Protein AF-A0A812UTA7-F1 (afdb_monomer_lite)

Structure (mmCIF, N/CA/C/O backbone):
data_AF-A0A812UTA7-F1
#
_entry.id   AF-A0A812UTA7-F1
#
loop_
_atom_site.group_PDB
_atom_site.id
_atom_site.type_symbol
_atom_site.label_atom_id
_atom_site.label_alt_id
_atom_site.label_comp_id
_atom_site.label_asym_id
_atom_site.label_entity_id
_atom_site.label_seq_id
_atom_site.pdbx_PDB_ins_code
_atom_site.Cartn_x
_atom_site.Cartn_y
_atom_site.Cartn_z
_atom_site.occupancy
_atom_site.B_iso_or_equiv
_atom_site.auth_seq_id
_atom_site.auth_comp_id
_atom_site.auth_asym_id
_atom_site.auth_atom_id
_atom_site.pdbx_PDB_model_num
ATOM 1 N N . MET A 1 1 ? 27.091 21.189 -20.307 1.00 90.38 1 MET A N 1
ATOM 2 C CA . MET A 1 1 ? 27.585 22.579 -20.250 1.00 90.38 1 MET A CA 1
ATOM 3 C C . MET A 1 1 ? 28.027 22.859 -18.826 1.00 90.38 1 MET A C 1
ATOM 5 O O . MET A 1 1 ? 27.412 22.306 -17.923 1.00 90.38 1 MET A O 1
ATOM 9 N N . LEU A 1 2 ? 29.086 23.646 -18.646 1.00 95.25 2 LEU A N 1
ATOM 10 C CA . LEU A 1 2 ? 29.642 24.016 -17.344 1.00 95.25 2 LEU A CA 1
ATOM 11 C C . LEU A 1 2 ? 29.352 25.498 -17.092 1.00 95.25 2 LEU A C 1
ATOM 13 O O . LEU A 1 2 ? 29.611 26.310 -17.981 1.00 95.25 2 LEU A O 1
ATOM 17 N N . TYR A 1 3 ? 28.792 25.839 -15.935 1.00 95.88 3 TYR A N 1
ATOM 18 C CA . TYR A 1 3 ? 28.477 27.219 -15.564 1.00 95.88 3 TYR A CA 1
ATOM 19 C C . TYR A 1 3 ? 28.679 27.455 -14.066 1.00 95.88 3 TYR A C 1
ATOM 21 O O . TYR A 1 3 ? 28.653 26.514 -13.277 1.00 95.88 3 TYR A O 1
ATOM 29 N N . PHE A 1 4 ? 28.889 28.715 -13.697 1.00 96.19 4 PHE A N 1
ATOM 30 C CA . PHE A 1 4 ? 29.007 29.163 -12.314 1.00 96.19 4 PHE A CA 1
ATOM 31 C C . PHE A 1 4 ? 27.675 29.765 -11.850 1.00 96.19 4 PHE A C 1
ATOM 33 O O . PHE A 1 4 ? 27.030 30.484 -12.618 1.00 96.19 4 PHE A O 1
ATOM 40 N N . TRP A 1 5 ? 27.264 29.449 -10.624 1.00 95.62 5 TRP A N 1
ATOM 41 C CA . TRP A 1 5 ? 26.109 30.034 -9.944 1.00 95.62 5 TRP A CA 1
ATOM 42 C C . TRP A 1 5 ? 26.608 30.812 -8.729 1.00 95.62 5 TRP A C 1
ATOM 44 O O . TRP A 1 5 ? 27.406 30.284 -7.958 1.00 95.62 5 TRP A O 1
ATOM 54 N N . ASP A 1 6 ? 26.187 32.067 -8.595 1.00 95.06 6 ASP A N 1
ATOM 55 C CA . ASP A 1 6 ? 26.626 32.944 -7.508 1.00 95.06 6 ASP A CA 1
ATOM 56 C C . ASP A 1 6 ? 25.782 32.759 -6.234 1.00 95.06 6 ASP A C 1
ATOM 58 O O . ASP A 1 6 ? 24.871 31.936 -6.172 1.00 95.06 6 ASP A O 1
ATOM 62 N N . ASP A 1 7 ? 26.112 33.510 -5.188 1.00 95.12 7 ASP A N 1
ATOM 63 C CA . ASP A 1 7 ? 25.540 33.410 -3.842 1.00 95.12 7 ASP A CA 1
ATOM 64 C C . ASP A 1 7 ? 24.180 34.105 -3.673 1.00 95.12 7 ASP A C 1
ATOM 66 O O . ASP A 1 7 ? 23.629 34.126 -2.570 1.00 95.12 7 ASP A O 1
ATOM 70 N N . ARG A 1 8 ? 23.593 34.641 -4.752 1.00 93.31 8 ARG A N 1
ATOM 71 C CA . ARG A 1 8 ? 22.320 35.385 -4.690 1.00 93.31 8 ARG A CA 1
ATOM 72 C C . ARG A 1 8 ? 21.148 34.543 -4.193 1.00 93.31 8 ARG A C 1
ATOM 74 O O . ARG A 1 8 ? 20.259 35.086 -3.544 1.00 93.31 8 ARG A O 1
ATOM 81 N N . ASP A 1 9 ? 21.169 33.241 -4.471 1.00 92.62 9 ASP A N 1
ATOM 82 C CA . ASP A 1 9 ? 20.140 32.286 -4.039 1.00 92.62 9 ASP A CA 1
ATOM 83 C C . ASP A 1 9 ? 20.540 31.510 -2.768 1.00 92.62 9 ASP A C 1
ATOM 85 O O . ASP A 1 9 ? 19.832 30.596 -2.343 1.00 92.62 9 ASP A O 1
ATOM 89 N N . GLY A 1 10 ? 21.656 31.889 -2.136 1.00 92.06 10 GLY A N 1
ATOM 90 C CA . GLY A 1 10 ? 22.206 31.265 -0.934 1.00 92.06 10 GLY A CA 1
ATOM 91 C C . GLY A 1 10 ? 23.533 30.547 -1.185 1.00 92.06 10 GLY A C 1
ATOM 92 O O . GLY A 1 10 ? 23.771 29.983 -2.253 1.00 92.06 10 GLY A O 1
ATOM 93 N N . SER A 1 11 ? 24.393 30.528 -0.162 1.00 91.44 11 SER A N 1
ATOM 94 C CA . SER A 1 11 ? 25.729 29.910 -0.208 1.00 91.44 11 SER A CA 1
ATOM 95 C C . SER A 1 11 ? 25.706 28.425 -0.566 1.00 91.44 11 SER A C 1
ATOM 97 O O . SER A 1 11 ? 26.668 27.910 -1.123 1.00 91.44 11 SER A O 1
ATOM 99 N N . ASP A 1 12 ? 24.604 27.734 -0.274 1.00 90.88 12 ASP A N 1
ATOM 100 C CA . ASP A 1 12 ? 24.466 26.297 -0.522 1.00 90.88 12 ASP A CA 1
ATOM 101 C C . ASP A 1 12 ? 24.341 25.966 -2.019 1.00 90.88 12 ASP A C 1
ATOM 103 O O . ASP A 1 12 ? 24.674 24.853 -2.437 1.00 90.88 12 ASP A O 1
ATOM 107 N N . PHE A 1 13 ? 23.902 26.940 -2.825 1.00 91.88 13 PHE A N 1
ATOM 108 C CA . PHE A 1 13 ? 23.756 26.823 -4.279 1.00 91.88 13 PHE A CA 1
ATOM 109 C C . PHE A 1 13 ? 24.908 27.479 -5.055 1.00 91.88 13 PHE A C 1
ATOM 111 O O . PHE A 1 13 ? 25.018 27.285 -6.271 1.00 91.88 13 PHE A O 1
ATOM 118 N N . ALA A 1 14 ? 25.774 28.224 -4.363 1.00 94.75 14 ALA A N 1
ATOM 119 C CA . ALA A 1 14 ? 26.914 28.903 -4.956 1.00 94.75 14 ALA A CA 1
ATOM 120 C C . ALA A 1 14 ? 28.015 27.903 -5.342 1.00 94.75 14 ALA A C 1
ATOM 122 O O . ALA A 1 14 ? 28.485 27.109 -4.526 1.00 94.75 14 ALA A O 1
ATOM 123 N N . GLY A 1 15 ? 28.456 27.943 -6.598 1.00 96.81 15 GLY A N 1
ATOM 124 C CA . GLY A 1 15 ? 29.538 27.091 -7.079 1.00 96.81 15 GLY A CA 1
ATOM 125 C C . GLY A 1 15 ? 29.442 26.733 -8.554 1.00 96.81 15 GLY A C 1
ATOM 126 O O . GLY A 1 15 ? 28.720 27.350 -9.340 1.00 96.81 15 GLY A O 1
ATOM 127 N N . TRP A 1 16 ? 30.196 25.710 -8.947 1.00 97.50 16 TRP A N 1
ATOM 128 C CA . TRP A 1 16 ? 30.269 25.257 -10.330 1.00 97.50 16 TRP A CA 1
ATOM 129 C C . TRP A 1 16 ? 29.337 24.076 -10.592 1.00 97.50 16 TRP A C 1
ATOM 131 O O . TRP A 1 16 ? 29.348 23.077 -9.872 1.00 97.50 16 TRP A O 1
ATOM 141 N N . TRP A 1 17 ? 28.572 24.168 -11.678 1.00 97.19 17 TRP A N 1
ATOM 142 C CA . TRP A 1 17 ? 27.509 23.230 -12.023 1.00 97.19 17 TRP A CA 1
ATOM 143 C C . TRP A 1 17 ? 27.650 22.684 -13.442 1.00 97.19 17 TRP A C 1
ATOM 145 O O . TRP A 1 17 ? 27.972 23.406 -14.392 1.00 97.19 17 TRP A O 1
ATOM 155 N N . PHE A 1 18 ? 27.314 21.405 -13.600 1.00 97.38 18 PHE A N 1
ATOM 156 C CA . PHE A 1 18 ? 27.129 20.766 -14.897 1.00 97.38 18 PHE A CA 1
ATOM 157 C C . PHE A 1 18 ? 25.644 20.527 -15.189 1.00 97.38 18 PHE A C 1
ATOM 159 O O . PHE A 1 18 ? 24.953 19.828 -14.448 1.00 97.38 18 PHE A O 1
ATOM 166 N N . GLY A 1 19 ? 25.172 21.047 -16.327 1.00 96.19 19 GLY A N 1
ATOM 167 C CA . GLY A 1 19 ? 23.782 20.911 -16.775 1.00 96.19 19 GLY A CA 1
ATOM 168 C C . GLY A 1 19 ? 23.618 21.064 -18.294 1.00 96.19 19 GLY A C 1
ATOM 169 O O . GLY A 1 19 ? 24.580 21.408 -18.996 1.00 96.19 19 GLY A O 1
ATOM 170 N N . PRO A 1 20 ? 22.425 20.780 -18.846 1.00 94.81 20 PRO A N 1
ATOM 171 C CA . PRO A 1 20 ? 22.099 21.041 -20.245 1.00 94.81 20 PRO A CA 1
ATOM 172 C C . PRO A 1 20 ? 21.873 22.539 -20.509 1.00 94.81 20 PRO A C 1
ATOM 174 O O . PRO A 1 20 ? 22.160 23.010 -21.607 1.00 94.81 20 PRO A O 1
ATOM 177 N N . LYS A 1 21 ? 21.415 23.298 -19.502 1.00 94.50 21 LYS A N 1
ATOM 178 C CA . LYS A 1 21 ? 21.158 24.744 -19.558 1.00 94.50 21 LYS A CA 1
ATOM 179 C C . LYS A 1 21 ? 21.505 25.395 -18.210 1.00 94.50 21 LYS A C 1
ATOM 181 O O . LYS A 1 21 ? 21.364 24.743 -17.182 1.00 94.50 21 LYS A O 1
ATOM 186 N N . VAL A 1 22 ? 21.945 26.658 -18.218 1.00 94.00 22 VAL A N 1
ATOM 187 C CA . VAL A 1 22 ? 22.170 27.453 -16.996 1.00 94.00 22 VAL A CA 1
ATOM 188 C C . VAL A 1 22 ? 20.833 27.622 -16.272 1.00 94.00 22 VAL A C 1
ATOM 190 O O . VAL A 1 22 ? 19.870 28.071 -16.896 1.00 94.00 22 VAL A O 1
ATOM 193 N N . GLY A 1 23 ? 20.770 27.230 -14.997 1.00 88.44 23 GLY A N 1
ATOM 194 C CA . GLY A 1 23 ? 19.554 27.316 -14.177 1.00 88.44 23 GLY A CA 1
ATOM 195 C C . GLY A 1 23 ? 18.428 26.361 -14.592 1.00 88.44 23 GLY A C 1
ATOM 196 O O . GLY A 1 23 ? 17.265 26.662 -14.356 1.00 88.44 23 GLY A O 1
ATOM 197 N N . GLY A 1 24 ? 18.740 25.260 -15.283 1.00 89.88 24 GLY A N 1
ATOM 198 C CA . GLY A 1 24 ? 17.756 24.210 -15.561 1.00 89.88 24 GLY A CA 1
ATOM 199 C C . GLY A 1 24 ? 17.632 23.213 -14.405 1.00 89.88 24 GLY A C 1
ATOM 200 O O . GLY A 1 24 ? 18.612 22.949 -13.719 1.00 89.88 24 GLY A O 1
ATOM 201 N N . ASP A 1 25 ? 16.463 22.582 -14.268 1.00 91.62 25 ASP A N 1
ATOM 202 C CA . ASP A 1 25 ? 16.163 21.610 -13.195 1.00 91.62 25 ASP A CA 1
ATOM 203 C C . ASP A 1 25 ? 17.005 20.320 -13.254 1.00 91.62 25 ASP A C 1
ATOM 205 O O . ASP A 1 25 ? 16.993 19.506 -12.333 1.00 91.62 25 ASP A O 1
ATOM 209 N N . GLN A 1 26 ? 17.719 20.092 -14.359 1.00 93.31 26 GLN A N 1
ATOM 210 C CA . GLN A 1 26 ? 18.559 18.913 -14.559 1.00 93.31 26 GLN A CA 1
ATOM 211 C C . GLN A 1 26 ? 20.035 19.266 -14.378 1.00 93.31 26 GLN A C 1
ATOM 213 O O . GLN A 1 26 ? 20.655 19.859 -15.260 1.00 93.31 26 GLN A O 1
ATOM 218 N N . VAL A 1 27 ? 20.617 18.823 -13.268 1.00 95.62 27 VAL A N 1
ATOM 219 C CA . VAL A 1 27 ? 22.047 18.953 -12.961 1.00 95.62 27 VAL A CA 1
ATOM 220 C C . VAL A 1 27 ? 22.643 17.582 -12.654 1.00 95.62 27 VAL A C 1
ATOM 222 O O . VAL A 1 27 ? 21.977 16.715 -12.094 1.00 95.62 27 VAL A O 1
ATOM 225 N N . TRP A 1 28 ? 23.888 17.351 -13.070 1.00 95.06 28 TRP A N 1
ATOM 226 C CA . TRP A 1 28 ? 24.529 16.030 -12.964 1.00 95.06 28 TRP A CA 1
ATOM 227 C C . TRP A 1 28 ? 25.848 16.039 -12.197 1.00 95.06 28 TRP A C 1
ATOM 229 O O . TRP A 1 28 ? 26.230 14.996 -11.673 1.00 95.06 28 TRP A O 1
ATOM 239 N N . ALA A 1 29 ? 26.500 17.196 -12.065 1.00 96.94 29 ALA A N 1
ATOM 240 C CA . ALA A 1 29 ? 27.647 17.358 -11.182 1.00 96.94 29 ALA A CA 1
ATOM 241 C C . ALA A 1 29 ? 27.672 18.748 -10.538 1.00 96.94 29 ALA A C 1
ATOM 243 O O . ALA A 1 29 ? 27.246 19.725 -11.164 1.00 96.94 29 ALA A O 1
ATOM 244 N N . TYR A 1 30 ? 28.185 18.819 -9.310 1.00 97.25 30 TYR A N 1
ATOM 245 C CA . TYR A 1 30 ? 28.287 20.047 -8.519 1.00 97.25 30 TYR A CA 1
ATOM 246 C C . TYR A 1 30 ? 29.617 20.114 -7.770 1.00 97.25 30 TYR A C 1
ATOM 248 O O . TYR A 1 30 ? 30.102 19.091 -7.277 1.00 97.25 30 TYR A O 1
ATOM 256 N N . GLN A 1 31 ? 30.189 21.316 -7.675 1.00 96.56 31 GLN A N 1
ATOM 257 C CA . GLN A 1 31 ? 31.353 21.592 -6.845 1.00 96.56 31 GLN A CA 1
ATOM 258 C C . GLN A 1 31 ? 31.225 22.948 -6.124 1.00 96.56 31 GLN A C 1
ATOM 260 O O . GLN A 1 31 ? 31.249 23.983 -6.798 1.00 96.56 31 GLN A O 1
ATOM 265 N N . PRO A 1 32 ? 31.125 22.967 -4.776 1.00 95.38 32 PRO A N 1
ATOM 266 C CA . PRO A 1 32 ? 31.022 24.201 -3.997 1.00 95.38 32 PRO A CA 1
ATOM 267 C C . PRO A 1 32 ? 32.394 24.885 -3.928 1.00 95.38 32 PRO A C 1
ATOM 269 O O . PRO A 1 32 ? 33.271 24.481 -3.165 1.00 95.38 32 PRO A O 1
ATOM 272 N N . CYS A 1 33 ? 32.615 25.877 -4.788 1.00 93.50 33 CYS A N 1
ATOM 273 C CA . CYS A 1 33 ? 33.859 26.634 -4.882 1.00 93.50 33 CYS A CA 1
ATOM 274 C C . CYS A 1 33 ? 33.569 28.007 -5.500 1.00 93.50 33 CYS A C 1
ATOM 276 O O . CYS A 1 33 ? 32.867 28.076 -6.505 1.00 93.50 33 CYS A O 1
ATOM 278 N N . GLU A 1 34 ? 34.121 29.073 -4.919 1.00 93.19 34 GLU A N 1
ATOM 279 C CA . GLU A 1 34 ? 33.901 30.472 -5.331 1.00 93.19 34 GLU A CA 1
ATOM 280 C C . GLU A 1 34 ? 34.934 30.982 -6.354 1.00 93.19 34 GLU A C 1
ATOM 282 O O . GLU A 1 34 ? 34.931 32.156 -6.728 1.00 93.19 34 GLU A O 1
ATOM 287 N N . ASP A 1 35 ? 35.832 30.114 -6.826 1.00 92.12 35 ASP A N 1
ATOM 288 C CA . ASP A 1 35 ? 36.885 30.512 -7.755 1.00 92.12 35 ASP A CA 1
ATOM 289 C C . ASP A 1 35 ? 36.309 30.925 -9.120 1.00 92.12 35 ASP A C 1
ATOM 291 O O . ASP A 1 35 ? 35.424 30.271 -9.677 1.00 92.12 35 ASP A O 1
ATOM 295 N N . GLN A 1 36 ? 36.886 31.976 -9.718 1.00 89.75 36 GLN A N 1
ATOM 296 C CA . GLN A 1 36 ? 36.519 32.458 -11.062 1.00 89.75 36 GLN A CA 1
ATOM 297 C C . GLN A 1 36 ? 36.805 31.445 -12.182 1.00 89.75 36 GLN A C 1
ATOM 299 O O . GLN A 1 36 ? 36.344 31.613 -13.313 1.00 89.75 36 GLN A O 1
ATOM 304 N N . THR A 1 37 ? 37.569 30.397 -11.888 1.00 92.44 37 THR A N 1
ATOM 305 C CA . THR A 1 37 ? 37.891 29.314 -12.816 1.00 92.44 37 THR A CA 1
ATOM 306 C C . THR A 1 37 ? 37.373 27.988 -12.281 1.00 92.44 37 THR A C 1
ATOM 308 O O . THR A 1 37 ? 37.461 27.755 -11.077 1.00 92.44 37 THR A O 1
ATOM 311 N N . PRO A 1 38 ? 36.889 27.088 -13.154 1.00 95.00 38 PRO A N 1
ATOM 312 C CA . PRO A 1 38 ? 36.353 25.818 -12.700 1.00 95.00 38 PRO A CA 1
ATOM 313 C C . PRO A 1 38 ? 37.453 24.949 -12.070 1.00 95.00 38 PRO A C 1
ATOM 315 O O . PRO A 1 38 ? 38.531 24.821 -12.660 1.00 95.00 38 PRO A O 1
ATOM 318 N N . PRO A 1 39 ? 37.190 24.324 -10.911 1.00 95.12 39 PRO A N 1
ATOM 319 C CA . PRO A 1 39 ? 38.167 23.496 -10.214 1.00 95.12 39 PRO A CA 1
ATOM 320 C C . PRO A 1 39 ? 38.462 22.199 -10.977 1.00 95.12 39 PRO A C 1
ATOM 322 O O . PRO A 1 39 ? 37.576 21.562 -11.552 1.00 95.12 39 PRO A O 1
ATOM 325 N N . GLU A 1 40 ? 39.725 21.772 -10.958 1.00 95.81 40 GLU A N 1
ATOM 326 C CA . GLU A 1 40 ? 40.167 20.584 -11.701 1.00 95.81 40 GLU A CA 1
ATOM 327 C C . GLU A 1 40 ? 39.660 19.270 -11.088 1.00 95.81 40 GLU A C 1
ATOM 329 O O . GLU A 1 40 ? 39.501 18.281 -11.802 1.00 95.81 40 GLU A O 1
ATOM 334 N N . SER A 1 41 ? 39.385 19.247 -9.780 1.00 96.06 41 SER A N 1
ATOM 335 C CA . SER A 1 41 ? 38.972 18.056 -9.028 1.00 96.06 41 SER A CA 1
ATOM 336 C C . SER A 1 41 ? 37.992 18.404 -7.900 1.00 96.06 41 SER A C 1
ATOM 338 O O . SER A 1 41 ? 37.741 19.577 -7.623 1.00 96.06 41 SER A O 1
ATOM 340 N N . GLY A 1 42 ? 37.432 17.377 -7.255 1.00 95.56 42 GLY A N 1
ATOM 341 C CA . GLY A 1 42 ? 36.534 17.526 -6.105 1.00 95.56 42 GLY A CA 1
ATOM 342 C C . GLY A 1 42 ? 35.045 17.384 -6.423 1.00 95.56 42 GLY A C 1
ATOM 343 O O . GLY A 1 42 ? 34.243 17.379 -5.502 1.00 95.56 42 GLY A O 1
ATOM 344 N N . TRP A 1 43 ? 34.682 17.194 -7.690 1.00 97.56 43 TRP A N 1
ATOM 345 C CA . TRP A 1 43 ? 33.302 17.139 -8.175 1.00 97.56 43 TRP A CA 1
ATOM 346 C C . TRP A 1 43 ? 32.447 16.039 -7.528 1.00 97.56 43 TRP A C 1
ATOM 348 O O . TRP A 1 43 ? 32.867 14.886 -7.426 1.00 97.56 43 TRP A O 1
ATOM 358 N N . LYS A 1 44 ? 31.204 16.377 -7.168 1.00 96.75 44 LYS A N 1
ATOM 359 C CA . LYS A 1 44 ? 30.169 15.413 -6.763 1.00 96.75 44 LYS A CA 1
ATOM 360 C C . LYS A 1 44 ? 29.405 14.929 -7.991 1.00 96.75 44 LYS A C 1
ATOM 362 O O . LYS A 1 44 ? 28.822 15.755 -8.696 1.00 96.75 44 LYS A O 1
ATOM 367 N N . VAL A 1 45 ? 29.411 13.619 -8.253 1.00 95.12 45 VAL A N 1
ATOM 368 C CA . VAL A 1 45 ? 28.691 12.994 -9.380 1.00 95.12 45 VAL A CA 1
ATOM 369 C C . VAL A 1 45 ? 27.970 11.728 -8.889 1.00 95.12 45 VAL A C 1
ATOM 371 O O . VAL A 1 45 ? 28.645 10.750 -8.569 1.00 95.12 45 VAL A O 1
ATOM 374 N N . PRO A 1 46 ? 26.621 11.687 -8.826 1.00 93.69 46 PRO A N 1
ATOM 375 C CA . PRO A 1 46 ? 25.651 12.767 -9.076 1.00 93.69 46 PRO A CA 1
ATOM 376 C C . PRO A 1 46 ? 25.841 13.980 -8.146 1.00 93.69 46 PRO A C 1
ATOM 378 O O . PRO A 1 46 ? 26.568 13.879 -7.166 1.00 93.69 46 PRO A O 1
ATOM 381 N N . TYR A 1 47 ? 25.188 15.117 -8.414 1.00 92.44 47 TYR A N 1
ATOM 382 C CA . TYR A 1 47 ? 25.424 16.377 -7.678 1.00 92.44 47 TYR A CA 1
ATOM 383 C C . TYR A 1 47 ? 25.240 16.285 -6.143 1.00 92.44 47 TYR A C 1
ATOM 385 O O . TYR A 1 47 ? 25.896 17.021 -5.407 1.00 92.44 47 TYR A O 1
ATOM 393 N N . ASP A 1 48 ? 24.390 15.365 -5.672 1.00 93.62 48 ASP A N 1
ATOM 394 C CA . ASP A 1 48 ? 24.133 15.067 -4.248 1.00 93.62 48 ASP A CA 1
ATOM 395 C C . ASP A 1 48 ? 24.917 13.835 -3.731 1.00 93.62 48 ASP A C 1
ATOM 397 O O . ASP A 1 48 ? 24.690 13.306 -2.647 1.00 93.62 48 ASP A O 1
ATOM 401 N N . GLY A 1 49 ? 25.837 13.318 -4.543 1.00 93.19 49 GLY A N 1
ATOM 402 C CA . GLY A 1 49 ? 26.656 12.151 -4.239 1.00 93.19 49 GLY A CA 1
ATOM 403 C C . GLY A 1 49 ? 27.962 12.482 -3.505 1.00 93.19 49 GLY A C 1
ATOM 404 O O . GLY A 1 49 ? 28.295 13.649 -3.266 1.00 93.19 49 GLY A O 1
ATOM 405 N N . PRO A 1 50 ? 28.751 11.448 -3.157 1.00 95.12 50 PRO A N 1
ATOM 406 C CA . PRO A 1 50 ? 30.111 11.639 -2.673 1.00 95.12 50 PRO A CA 1
ATOM 407 C C . PRO A 1 50 ? 31.001 12.259 -3.761 1.00 95.12 50 PRO A C 1
ATOM 409 O O . PRO A 1 50 ? 30.732 12.154 -4.957 1.00 95.12 50 PRO A O 1
ATOM 412 N N . VAL A 1 51 ? 32.097 12.883 -3.331 1.00 96.31 51 VAL A N 1
ATOM 413 C CA . VAL A 1 51 ? 33.125 13.418 -4.232 1.00 96.31 51 VAL A CA 1
ATOM 414 C C . VAL A 1 51 ? 33.767 12.278 -5.027 1.00 96.31 51 VAL A C 1
ATOM 416 O O . VAL A 1 51 ? 34.362 11.367 -4.443 1.00 96.31 51 VAL A O 1
ATOM 419 N N . ASP A 1 52 ? 33.688 12.350 -6.354 1.00 95.75 52 ASP A N 1
ATOM 420 C CA . ASP A 1 52 ? 34.324 11.397 -7.258 1.00 95.75 52 ASP A CA 1
ATOM 421 C C . ASP A 1 52 ? 35.767 11.833 -7.550 1.00 95.75 52 ASP A C 1
ATOM 423 O O . ASP A 1 52 ? 36.027 12.832 -8.221 1.00 95.75 52 ASP A O 1
ATOM 427 N N . LYS A 1 53 ? 36.737 11.064 -7.044 1.00 94.88 53 LYS A N 1
ATOM 428 C CA . LYS A 1 53 ? 38.173 11.334 -7.233 1.00 94.88 53 LYS A CA 1
ATOM 429 C C . LYS A 1 53 ? 38.662 11.046 -8.654 1.00 94.88 53 LYS A C 1
ATOM 431 O O . LYS A 1 53 ? 39.764 11.461 -9.003 1.00 94.88 53 LYS A O 1
ATOM 436 N N . THR A 1 54 ? 37.898 10.296 -9.444 1.00 94.81 54 THR A N 1
ATOM 437 C CA . THR A 1 54 ? 38.271 9.923 -10.815 1.00 94.81 54 THR A CA 1
ATOM 438 C C . THR A 1 54 ? 37.844 10.975 -11.836 1.00 94.81 54 THR A C 1
ATOM 440 O O . THR A 1 54 ? 38.409 11.040 -12.930 1.00 94.81 54 THR A O 1
ATOM 443 N N . PHE A 1 55 ? 36.894 11.838 -11.471 1.00 92.44 55 PHE A N 1
ATOM 444 C CA . PHE A 1 55 ? 36.379 12.884 -12.339 1.00 92.44 55 PHE A CA 1
ATOM 445 C C . PHE A 1 55 ? 37.263 14.138 -12.285 1.00 92.44 55 PHE A C 1
ATOM 447 O O . PHE A 1 55 ? 37.374 14.799 -11.250 1.00 92.44 55 PHE A O 1
ATOM 454 N N . THR A 1 56 ? 37.884 14.478 -13.417 1.00 93.31 56 THR A N 1
ATOM 455 C CA . THR A 1 56 ? 38.764 15.649 -13.548 1.00 93.31 56 THR A CA 1
ATOM 456 C C . THR A 1 56 ? 38.352 16.540 -14.716 1.00 93.31 56 THR A C 1
ATOM 458 O O . THR A 1 56 ? 37.940 16.060 -15.774 1.00 93.31 56 THR A O 1
ATOM 461 N N . VAL A 1 57 ? 38.456 17.856 -14.524 1.00 93.38 57 VAL A N 1
ATOM 462 C CA . VAL A 1 57 ? 38.121 18.874 -15.530 1.00 93.38 57 VAL A CA 1
ATOM 463 C C . VAL A 1 57 ? 39.392 19.612 -15.929 1.00 93.38 57 VAL A C 1
ATOM 465 O O . VAL A 1 57 ? 40.100 20.139 -15.081 1.00 93.38 57 VAL A O 1
ATOM 468 N N . THR A 1 58 ? 39.689 19.676 -17.229 1.00 91.50 58 THR A N 1
ATOM 469 C CA . THR A 1 58 ? 40.875 20.379 -17.742 1.00 91.50 58 THR A CA 1
ATOM 470 C C . THR A 1 58 ? 40.453 21.517 -18.664 1.00 91.50 58 THR A C 1
ATOM 472 O O . THR A 1 58 ? 39.877 21.288 -19.731 1.00 91.50 58 THR A O 1
ATOM 475 N N . ALA A 1 59 ? 40.757 22.759 -18.279 1.00 84.62 59 ALA A N 1
ATOM 476 C CA . ALA A 1 59 ? 40.524 23.919 -19.131 1.00 84.62 59 ALA A CA 1
ATOM 477 C C . ALA A 1 59 ? 41.483 23.885 -20.333 1.00 84.62 59 ALA A C 1
ATOM 479 O O . ALA A 1 59 ? 42.707 23.966 -20.196 1.00 84.62 59 ALA A O 1
ATOM 480 N N . LYS A 1 60 ? 40.932 23.757 -21.542 1.00 82.25 60 LYS A N 1
ATOM 481 C CA . LYS A 1 60 ? 41.718 23.751 -22.777 1.00 82.25 60 LYS A CA 1
ATOM 482 C C . LYS A 1 60 ? 42.230 25.169 -23.055 1.00 82.25 60 LYS A C 1
ATOM 484 O O . LYS A 1 60 ? 41.512 25.974 -23.635 1.00 82.25 60 LYS A O 1
ATOM 489 N N . LYS A 1 61 ? 43.472 25.477 -22.662 1.00 69.25 61 LYS A N 1
ATOM 490 C CA . LYS A 1 61 ? 44.161 26.696 -23.118 1.00 69.25 61 LYS A CA 1
ATOM 491 C C . LYS A 1 61 ? 44.322 26.618 -24.638 1.00 69.25 61 LYS A C 1
ATOM 493 O O . LYS A 1 61 ? 45.047 25.755 -25.140 1.00 69.25 61 LYS A O 1
ATOM 498 N N . GLU A 1 62 ? 43.633 27.485 -25.374 1.00 57.66 62 GLU A N 1
ATOM 499 C CA . GLU A 1 62 ? 43.907 27.677 -26.796 1.00 57.66 62 GLU A CA 1
ATOM 500 C C . GLU A 1 62 ? 45.352 28.161 -26.949 1.00 57.66 62 GLU A C 1
ATOM 502 O O . GLU A 1 62 ? 45.745 29.200 -26.424 1.00 57.66 62 GLU A O 1
ATOM 507 N N . LYS A 1 63 ? 46.177 27.355 -27.625 1.00 47.25 63 LYS A N 1
ATOM 508 C CA . LYS A 1 63 ? 47.529 27.750 -28.012 1.00 47.25 63 LYS A CA 1
ATOM 509 C C . LYS A 1 63 ? 47.411 28.834 -29.079 1.00 47.25 63 LYS A C 1
ATOM 511 O O . LYS A 1 63 ? 46.965 28.548 -30.191 1.00 47.25 63 LYS A O 1
ATOM 516 N N . GLU A 1 64 ? 47.848 30.044 -28.749 1.00 46.34 64 GLU A N 1
ATOM 517 C CA . GLU A 1 64 ? 48.149 31.084 -29.729 1.00 46.34 64 GLU A CA 1
ATOM 518 C C . GLU A 1 64 ? 49.050 30.504 -30.830 1.00 46.34 64 GLU A C 1
ATOM 520 O O . GLU A 1 64 ? 50.098 29.901 -30.567 1.00 46.34 64 GLU A O 1
ATOM 525 N N . LYS A 1 65 ? 48.604 30.646 -32.081 1.00 38.69 65 LYS A N 1
ATOM 526 C CA . LYS A 1 65 ? 49.339 30.242 -33.281 1.00 38.69 65 LYS A CA 1
ATOM 527 C C . LYS A 1 65 ? 50.638 31.049 -33.378 1.00 38.69 65 LYS A C 1
ATOM 529 O O . LYS A 1 65 ? 50.622 32.188 -33.832 1.00 38.69 65 LYS A O 1
ATOM 534 N N . LYS A 1 66 ? 51.770 30.439 -33.019 1.00 36.06 66 LYS A N 1
ATOM 535 C CA . LYS A 1 66 ? 53.089 30.858 -33.510 1.00 36.06 66 LYS A CA 1
ATOM 536 C C . LYS A 1 66 ? 53.280 30.313 -34.927 1.00 36.06 66 LYS A C 1
ATOM 538 O O . LYS A 1 66 ? 53.294 29.099 -35.120 1.00 36.06 66 LYS A O 1
ATOM 543 N N . GLU A 1 67 ? 53.404 31.216 -35.899 1.00 41.62 67 GLU A N 1
ATOM 544 C CA . GLU A 1 67 ? 53.931 30.926 -37.235 1.00 41.62 67 GLU A CA 1
ATOM 545 C C . GLU A 1 67 ? 55.326 30.303 -37.111 1.00 41.62 67 GLU A C 1
ATOM 547 O O . GLU A 1 67 ? 56.248 30.907 -36.563 1.00 41.62 67 GLU A O 1
ATOM 552 N N . VAL A 1 68 ? 55.474 29.085 -37.630 1.00 37.47 68 VAL A N 1
ATOM 553 C CA . VAL A 1 68 ? 56.765 28.426 -37.825 1.00 37.47 68 VAL A CA 1
ATOM 554 C C . VAL A 1 68 ? 57.110 28.557 -39.303 1.00 37.47 68 VAL A C 1
ATOM 556 O O . VAL A 1 68 ? 56.521 27.905 -40.162 1.00 37.47 68 VAL A O 1
ATOM 559 N N . LYS A 1 69 ? 58.051 29.459 -39.582 1.00 38.72 69 LYS A N 1
ATOM 560 C CA . LYS A 1 69 ? 58.776 29.578 -40.845 1.00 38.72 69 LYS A CA 1
ATOM 561 C C . LYS A 1 69 ? 59.879 28.519 -40.794 1.00 38.72 69 LYS A C 1
ATOM 563 O O . LYS A 1 69 ? 60.836 28.683 -40.044 1.00 38.72 69 LYS A O 1
ATOM 568 N N . GLU A 1 70 ? 59.707 27.418 -41.519 1.00 35.81 70 GLU A N 1
ATOM 569 C CA . GLU A 1 70 ? 60.714 26.358 -41.595 1.00 35.81 70 GLU A CA 1
ATOM 570 C C . GLU A 1 70 ? 61.584 26.554 -42.841 1.00 35.81 70 GLU A C 1
ATOM 572 O O . GLU A 1 70 ? 61.147 26.446 -43.988 1.00 35.81 70 GLU A O 1
ATOM 577 N N . THR A 1 71 ? 62.828 26.912 -42.554 1.00 30.44 71 THR A N 1
ATOM 578 C CA . THR A 1 71 ? 64.027 26.837 -43.377 1.00 30.44 71 THR A CA 1
ATOM 579 C C . THR A 1 71 ? 64.341 25.388 -43.760 1.00 30.44 71 THR A C 1
ATOM 581 O O . THR A 1 71 ? 64.306 24.495 -42.919 1.00 30.44 71 THR A O 1
ATOM 584 N N . LYS A 1 72 ? 64.758 25.173 -45.011 1.00 32.59 72 LYS A N 1
ATOM 585 C CA . LYS A 1 72 ? 65.699 24.104 -45.374 1.00 32.59 72 LYS A CA 1
ATOM 586 C C . LYS A 1 72 ? 66.794 24.674 -46.277 1.00 32.59 72 LYS A C 1
ATOM 588 O O . LYS A 1 72 ? 66.623 24.783 -47.487 1.00 32.59 72 LYS A O 1
ATOM 593 N N . GLU A 1 73 ? 67.897 25.054 -45.634 1.00 31.77 73 GLU A N 1
ATOM 594 C CA . GLU A 1 73 ? 69.264 24.732 -46.073 1.00 31.77 73 GLU A CA 1
ATOM 595 C C . GLU A 1 73 ? 69.361 23.200 -46.262 1.00 31.77 73 GLU A C 1
ATOM 597 O O . GLU A 1 73 ? 68.607 22.455 -45.638 1.00 31.77 73 GLU A O 1
ATOM 602 N N . GLY A 1 74 ? 70.215 22.601 -47.078 1.00 30.50 74 GLY A N 1
ATOM 603 C CA . GLY A 1 74 ? 71.367 23.039 -47.849 1.00 30.50 74 GLY A CA 1
ATOM 604 C C . GLY A 1 74 ? 72.073 21.762 -48.344 1.00 30.50 74 GLY A C 1
ATOM 605 O O . GLY A 1 74 ? 71.917 20.706 -47.731 1.00 30.50 74 GLY A O 1
ATOM 606 N N . ASN A 1 75 ? 72.717 21.841 -49.509 1.00 31.80 75 ASN A N 1
ATOM 607 C CA . ASN A 1 75 ? 74.057 21.320 -49.846 1.00 31.80 75 ASN A CA 1
ATOM 608 C C . ASN A 1 75 ? 74.168 21.215 -51.372 1.00 31.80 75 ASN A C 1
ATOM 610 O O . ASN A 1 75 ? 73.343 20.568 -52.012 1.00 31.80 75 ASN A O 1
ATOM 614 N N . GLU A 1 76 ? 75.015 22.016 -52.018 1.00 31.56 76 GLU A N 1
ATOM 615 C CA . GLU A 1 76 ? 76.489 21.895 -52.087 1.00 31.56 76 GLU A CA 1
ATOM 616 C C . GLU A 1 76 ? 76.953 20.647 -52.834 1.00 31.56 76 GLU A C 1
ATOM 618 O O . GLU A 1 76 ? 76.741 19.522 -52.386 1.00 31.56 76 GLU A O 1
ATOM 623 N N . LEU A 1 77 ? 77.593 20.904 -53.978 1.00 33.12 77 LEU A N 1
ATOM 624 C CA . LEU A 1 77 ? 78.930 20.451 -54.392 1.00 33.12 77 LEU A CA 1
ATOM 625 C C . LEU A 1 77 ? 79.085 20.944 -55.845 1.00 33.12 77 LEU A C 1
ATOM 627 O O . LEU A 1 77 ? 78.329 20.546 -56.728 1.00 33.12 77 LEU A O 1
ATOM 631 N N . GLU A 1 78 ? 79.777 22.061 -56.074 1.00 31.66 78 GLU A N 1
ATOM 632 C CA . GLU A 1 78 ? 81.239 22.141 -56.253 1.00 31.66 78 GLU A CA 1
ATOM 633 C C . GLU A 1 78 ? 81.774 21.248 -57.379 1.00 31.66 78 GLU A C 1
ATOM 635 O O . GLU A 1 78 ? 81.563 20.038 -57.389 1.00 31.66 78 GLU A O 1
ATOM 640 N N . GLY A 1 79 ? 82.578 21.853 -58.258 1.00 31.59 79 GLY A N 1
ATOM 641 C CA . GLY A 1 79 ? 83.697 21.140 -58.871 1.00 31.59 79 GLY A CA 1
ATOM 642 C C . GLY A 1 79 ? 83.974 21.455 -60.339 1.00 31.59 79 GLY A C 1
ATOM 643 O O . GLY A 1 79 ? 83.265 20.974 -61.217 1.00 31.59 79 GLY A O 1
ATOM 644 N N . GLY A 1 80 ? 85.089 22.154 -60.580 1.00 34.22 80 GLY A N 1
ATOM 645 C CA . GLY A 1 80 ? 85.881 22.079 -61.818 1.00 34.22 80 GLY A CA 1
ATOM 646 C C . GLY A 1 80 ? 85.570 23.181 -62.831 1.00 34.22 80 GLY A C 1
ATOM 647 O O . GLY A 1 80 ? 84.677 23.025 -63.650 1.00 34.22 80 GLY A O 1
ATOM 648 N N . GLU A 1 81 ? 86.166 24.371 -62.809 1.00 30.83 81 GLU A N 1
ATOM 649 C CA . GLU A 1 81 ? 87.591 24.724 -62.708 1.00 30.83 81 GLU A CA 1
ATOM 650 C C . GLU A 1 81 ? 88.419 24.374 -63.963 1.00 30.83 81 GLU A C 1
ATOM 652 O O . GLU A 1 81 ? 88.500 23.229 -64.393 1.00 30.83 81 GL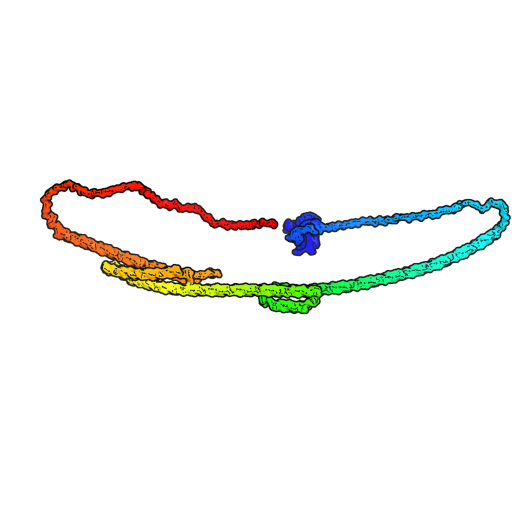U A O 1
ATOM 657 N N . ALA A 1 82 ? 89.066 25.427 -64.477 1.00 31.77 82 ALA A N 1
ATOM 658 C CA . ALA A 1 82 ? 90.297 25.456 -65.267 1.00 31.77 82 ALA A CA 1
ATOM 659 C C . ALA A 1 82 ? 90.320 24.867 -66.693 1.00 31.77 82 ALA A C 1
ATOM 661 O O . ALA A 1 82 ? 90.470 23.672 -66.902 1.00 31.77 82 ALA A O 1
ATOM 662 N N . LEU A 1 83 ? 90.421 25.763 -67.680 1.00 35.00 83 LEU A N 1
ATOM 663 C CA . LEU A 1 83 ? 91.571 25.798 -68.601 1.00 35.00 83 LEU A CA 1
ATOM 664 C C . LEU A 1 83 ? 91.635 27.202 -69.224 1.00 35.00 83 LEU A C 1
ATOM 666 O O . LEU A 1 83 ? 90.811 27.588 -70.045 1.00 35.00 83 LEU A O 1
ATOM 670 N N . GLN A 1 84 ? 92.454 28.080 -68.641 1.00 36.53 84 GLN A N 1
ATOM 671 C CA . GLN A 1 84 ? 93.726 28.490 -69.252 1.00 36.53 84 GLN A CA 1
ATOM 672 C C . GLN A 1 84 ? 93.559 28.970 -70.700 1.00 36.53 84 GLN A C 1
ATOM 674 O O . GLN A 1 84 ? 93.887 28.284 -71.662 1.00 36.53 84 GLN A O 1
ATOM 679 N N . ALA A 1 85 ? 93.094 30.208 -70.844 1.00 37.91 85 ALA A N 1
ATOM 680 C CA . ALA A 1 85 ? 93.405 31.003 -72.018 1.00 37.91 85 ALA A CA 1
ATOM 681 C C . ALA A 1 85 ? 94.797 31.618 -71.810 1.00 37.91 85 ALA A C 1
ATOM 683 O O . ALA A 1 85 ? 94.932 32.500 -70.967 1.00 37.91 85 ALA A O 1
ATOM 684 N N . TYR A 1 86 ? 95.799 31.079 -72.517 1.00 34.62 86 TYR A N 1
ATOM 685 C CA . TYR A 1 86 ? 97.084 31.641 -73.002 1.00 34.62 86 TYR A CA 1
ATOM 686 C C . TYR A 1 86 ? 98.095 30.479 -73.167 1.00 34.62 86 TYR A C 1
ATOM 688 O O . TYR A 1 86 ? 98.004 29.529 -72.392 1.00 34.62 86 TYR A O 1
ATOM 696 N N . PRO A 1 87 ? 99.149 30.550 -74.015 1.00 51.84 87 PRO A N 1
ATOM 697 C CA . PRO A 1 87 ? 99.437 31.377 -75.201 1.00 51.84 87 PRO A CA 1
ATOM 698 C C . PRO A 1 87 ? 99.887 30.524 -76.425 1.00 51.84 87 PRO A C 1
ATOM 700 O O . PRO A 1 87 ? 99.992 29.309 -76.347 1.00 51.84 87 PRO A O 1
ATOM 703 N N . MET A 1 88 ? 100.308 31.197 -77.505 1.00 35.03 88 MET A N 1
ATOM 704 C CA . MET A 1 88 ? 101.266 30.715 -78.525 1.00 35.03 88 MET A CA 1
ATOM 705 C C . MET A 1 88 ? 100.792 29.703 -79.581 1.00 35.03 88 MET A C 1
ATOM 707 O O . MET A 1 88 ? 100.785 28.503 -79.352 1.00 35.03 88 MET A O 1
ATOM 711 N N . TRP A 1 89 ? 100.595 30.205 -80.804 1.00 42.97 89 TRP A N 1
ATOM 712 C CA . TRP A 1 89 ? 101.024 29.614 -82.089 1.00 42.97 89 TRP A CA 1
ATOM 713 C C . TRP A 1 89 ? 100.793 30.732 -83.130 1.00 42.97 89 TRP A C 1
ATOM 715 O O . TRP A 1 89 ? 99.658 31.021 -83.477 1.00 42.97 89 TRP A O 1
ATOM 725 N N . TYR A 1 90 ? 101.753 31.604 -83.448 1.00 45.69 90 TYR A N 1
ATOM 726 C CA . TYR A 1 90 ? 102.762 31.368 -84.479 1.00 45.69 90 TYR A CA 1
ATOM 727 C C . TYR A 1 90 ? 103.942 32.342 -84.311 1.00 45.69 90 TYR A C 1
ATOM 729 O O . TYR A 1 90 ? 103.931 33.477 -84.780 1.00 45.69 90 TYR A O 1
ATOM 737 N N . GLY A 1 91 ? 104.983 31.846 -83.652 1.00 44.84 91 GLY A N 1
ATOM 738 C CA . GLY A 1 91 ? 106.371 32.255 -83.828 1.00 44.84 91 GLY A CA 1
ATOM 739 C C . GLY A 1 91 ? 107.163 30.997 -84.171 1.00 44.84 91 GLY A C 1
ATOM 740 O O . GLY A 1 91 ? 107.908 30.493 -83.342 1.00 44.84 91 GLY A O 1
ATOM 741 N N . MET A 1 92 ? 106.912 30.428 -85.352 1.00 40.34 92 MET A N 1
ATOM 742 C CA . MET A 1 92 ? 107.667 29.297 -85.902 1.00 40.34 92 MET A CA 1
ATOM 743 C C . MET A 1 92 ? 108.413 29.799 -87.148 1.00 40.34 92 MET A C 1
ATOM 745 O O . MET A 1 92 ? 107.763 30.135 -88.141 1.00 40.34 92 MET A O 1
ATOM 749 N N . PRO A 1 93 ? 109.754 29.895 -87.114 1.00 45.00 93 PRO A N 1
ATOM 750 C CA . PRO A 1 93 ? 110.553 30.192 -88.293 1.00 45.00 93 PRO A CA 1
ATOM 751 C C . PRO A 1 93 ? 110.584 28.949 -89.194 1.00 45.00 93 PRO A C 1
ATOM 753 O O . PRO A 1 93 ? 111.055 27.898 -88.771 1.00 45.00 93 PRO A O 1
ATOM 756 N N . GLY A 1 94 ? 110.088 29.067 -90.431 1.00 51.91 94 GLY A N 1
ATOM 757 C CA . GLY A 1 94 ? 110.247 28.029 -91.463 1.00 51.91 94 GLY A CA 1
ATOM 758 C C . GLY A 1 94 ? 108.972 27.411 -92.050 1.00 51.91 94 GLY A C 1
ATOM 759 O O . GLY A 1 94 ? 109.084 26.437 -92.789 1.00 51.91 94 GLY A O 1
ATOM 760 N N . MET A 1 95 ? 107.776 27.949 -91.783 1.00 45.06 95 MET A N 1
ATOM 761 C CA . MET A 1 95 ? 106.564 27.527 -92.505 1.00 45.06 95 MET A CA 1
ATOM 762 C C . MET A 1 95 ? 106.490 28.208 -93.886 1.00 45.06 95 MET A C 1
ATOM 764 O O . MET A 1 95 ? 106.580 29.438 -93.946 1.00 45.06 95 MET A O 1
ATOM 768 N N . PRO A 1 96 ? 106.321 27.456 -94.993 1.00 50.53 96 PRO A N 1
ATOM 769 C CA . PRO A 1 96 ? 106.084 28.031 -96.312 1.00 50.53 96 PRO A CA 1
ATOM 770 C C . PRO A 1 96 ? 104.845 28.921 -96.251 1.00 50.53 96 PRO A C 1
ATOM 772 O O . PRO A 1 96 ? 103.830 28.524 -95.681 1.00 50.53 96 PRO A O 1
ATOM 775 N N . TYR A 1 97 ? 104.945 30.123 -96.815 1.00 49.31 97 TYR A N 1
ATOM 776 C CA . TYR A 1 97 ? 103.870 31.107 -96.912 1.00 49.31 97 TYR A CA 1
ATOM 777 C C . TYR A 1 97 ? 102.646 30.457 -97.580 1.00 49.31 97 TYR A C 1
ATOM 779 O O . TYR A 1 97 ? 102.584 30.340 -98.804 1.00 49.31 97 TYR A O 1
ATOM 787 N N . LEU A 1 98 ? 101.711 29.946 -96.774 1.00 52.72 98 LEU A N 1
ATOM 788 C CA . LEU A 1 98 ? 100.457 29.401 -97.272 1.00 52.72 98 LEU A CA 1
ATOM 789 C C . LEU A 1 98 ? 99.609 30.585 -97.734 1.00 52.72 98 LEU A C 1
ATOM 791 O O . LEU A 1 98 ? 99.368 31.515 -96.966 1.00 52.72 98 LEU A O 1
ATOM 795 N N . ASP A 1 99 ? 99.199 30.540 -98.999 1.00 55.53 99 ASP A N 1
ATOM 796 C CA . ASP A 1 99 ? 98.378 31.547 -99.664 1.00 55.53 99 ASP A CA 1
ATOM 797 C C . ASP A 1 99 ? 97.185 31.968 -98.772 1.00 55.53 99 ASP A C 1
ATOM 799 O O . ASP A 1 99 ? 96.335 31.123 -98.454 1.00 55.53 99 ASP A O 1
ATOM 803 N N . PRO A 1 100 ? 97.095 33.252 -98.367 1.00 58.84 100 PRO A N 1
ATOM 804 C CA . PRO A 1 100 ? 95.994 33.775 -97.559 1.00 58.84 100 PRO A CA 1
ATOM 805 C C . PRO A 1 100 ? 94.604 33.437 -98.126 1.00 58.84 100 PRO A C 1
ATOM 807 O O . PRO A 1 100 ? 93.670 33.212 -97.358 1.00 58.84 100 PRO A O 1
ATOM 810 N N . HIS A 1 101 ? 94.465 33.302 -99.451 1.00 65.50 101 HIS A N 1
ATOM 811 C CA . HIS A 1 101 ? 93.206 32.919 -100.103 1.00 65.50 101 HIS A CA 1
ATOM 812 C C . HIS A 1 101 ? 92.861 31.423 -99.992 1.00 65.50 101 HIS A C 1
ATOM 814 O O . HIS A 1 101 ? 91.693 31.037 -100.108 1.00 65.50 101 HIS A O 1
ATOM 820 N N . ALA A 1 102 ? 93.843 30.544 -99.782 1.00 65.56 102 ALA A N 1
ATOM 821 C CA . ALA A 1 102 ? 93.595 29.118 -99.561 1.00 65.56 102 ALA A CA 1
ATOM 822 C C . ALA A 1 102 ? 93.127 28.847 -98.121 1.00 65.56 102 ALA A C 1
ATOM 824 O O . ALA A 1 102 ? 92.188 28.075 -97.915 1.00 65.56 102 ALA A O 1
ATOM 825 N N . ALA A 1 103 ? 93.718 29.538 -97.140 1.00 65.56 103 ALA A N 1
ATOM 826 C CA . ALA A 1 103 ? 93.281 29.483 -95.746 1.00 65.56 103 ALA A CA 1
ATOM 827 C C . ALA A 1 103 ? 91.853 30.031 -95.574 1.00 65.56 103 ALA A C 1
ATOM 829 O O . ALA A 1 103 ? 91.048 29.437 -94.859 1.00 65.56 103 ALA A O 1
ATOM 830 N N . GLU A 1 104 ? 91.508 31.110 -96.281 1.00 68.88 104 GLU A N 1
ATOM 831 C CA . GLU A 1 104 ? 90.176 31.721 -96.230 1.00 68.88 104 GLU A CA 1
ATOM 832 C C . GLU A 1 104 ? 89.080 30.816 -96.822 1.00 68.88 104 GLU A C 1
ATOM 834 O O . GLU A 1 104 ? 88.019 30.665 -96.217 1.00 68.88 104 GLU A O 1
ATOM 839 N N . ARG A 1 105 ? 89.350 30.114 -97.935 1.00 73.00 105 ARG A N 1
ATOM 840 C CA . ARG A 1 105 ? 88.412 29.126 -98.509 1.00 73.00 105 ARG A CA 1
ATOM 841 C C . ARG A 1 105 ? 88.177 27.929 -97.589 1.00 73.00 105 ARG A C 1
ATOM 843 O O . ARG A 1 105 ? 87.032 27.526 -97.406 1.00 73.00 105 ARG A O 1
ATOM 850 N N . HIS A 1 106 ? 89.230 27.403 -96.966 1.00 74.06 106 HIS A N 1
ATOM 851 C CA . HIS A 1 106 ? 89.106 26.305 -96.004 1.00 74.06 106 HIS A CA 1
ATOM 852 C C . HIS A 1 106 ? 88.344 26.745 -94.741 1.00 74.06 106 HIS A C 1
ATOM 854 O O . HIS A 1 106 ? 87.540 25.990 -94.199 1.00 74.06 106 HIS A O 1
ATOM 860 N N . MET A 1 107 ? 88.538 27.992 -94.297 1.00 70.50 107 MET A N 1
ATOM 861 C CA . MET A 1 107 ? 87.797 28.569 -93.172 1.00 70.50 107 MET A CA 1
ATOM 862 C C . MET A 1 107 ? 86.311 28.774 -93.510 1.00 70.50 107 MET A C 1
ATOM 864 O O . MET A 1 107 ? 85.455 28.488 -92.675 1.00 70.50 107 MET A O 1
ATOM 868 N N . GLN A 1 108 ? 85.990 29.203 -94.737 1.00 80.00 108 GLN A N 1
ATOM 869 C CA . GLN A 1 108 ? 84.610 29.328 -95.223 1.00 80.00 108 GLN A CA 1
ATOM 870 C C . GLN A 1 108 ? 83.915 27.967 -95.368 1.00 80.00 108 GLN A C 1
ATOM 872 O O . GLN A 1 108 ? 82.754 27.828 -94.984 1.00 80.00 108 GLN A O 1
ATOM 877 N N . GLU A 1 109 ? 84.610 26.950 -95.882 1.00 79.12 109 GLU A N 1
ATOM 878 C CA . GLU A 1 109 ? 84.073 25.591 -96.013 1.00 79.12 109 GLU A CA 1
ATOM 879 C C . GLU A 1 109 ? 83.843 24.939 -94.642 1.00 79.12 109 GLU A C 1
ATOM 881 O O . GLU A 1 109 ? 82.767 24.388 -94.390 1.00 79.12 109 GLU A O 1
ATOM 886 N N . TYR A 1 110 ? 84.788 25.110 -93.710 1.00 75.62 110 TYR A N 1
ATOM 887 C CA . TYR A 1 110 ? 84.641 24.681 -92.319 1.00 75.62 110 TYR A CA 1
ATOM 888 C C . TYR A 1 110 ? 83.477 25.402 -91.626 1.00 75.62 110 TYR A C 1
ATOM 890 O O . TYR A 1 110 ? 82.653 24.758 -90.980 1.00 75.62 110 TYR A O 1
ATOM 898 N N . ALA A 1 111 ? 83.342 26.720 -91.813 1.00 80.69 111 ALA A N 1
ATOM 899 C CA . ALA A 1 111 ? 82.218 27.491 -91.287 1.00 80.69 111 ALA A CA 1
ATOM 900 C C . ALA A 1 111 ? 80.869 27.020 -91.858 1.00 80.69 111 ALA A C 1
ATOM 902 O O . ALA A 1 111 ? 79.881 26.976 -91.123 1.00 80.69 111 ALA A O 1
ATOM 903 N N . ARG A 1 112 ? 80.813 26.617 -93.136 1.00 83.69 112 ARG A N 1
ATOM 904 C CA . ARG A 1 112 ? 79.593 26.093 -93.770 1.00 83.69 112 ARG A CA 1
ATOM 905 C C . ARG A 1 112 ? 79.198 24.720 -93.222 1.00 83.69 112 ARG A C 1
ATOM 907 O O . ARG A 1 112 ? 78.030 24.527 -92.894 1.00 83.69 112 ARG A O 1
ATOM 914 N N . LEU A 1 113 ? 80.157 23.803 -93.068 1.00 82.50 113 LEU A N 1
ATOM 915 C CA . LEU A 1 113 ? 79.944 22.495 -92.431 1.00 82.50 113 LEU A CA 1
ATOM 916 C C . LEU A 1 113 ? 79.484 22.652 -90.976 1.00 82.50 113 LEU A C 1
ATOM 918 O O . LEU A 1 113 ? 78.490 22.048 -90.580 1.00 82.50 113 LEU A O 1
ATOM 922 N N . HIS A 1 114 ? 80.122 23.540 -90.206 1.00 82.69 114 HIS A N 1
ATOM 923 C CA . HIS A 1 114 ? 79.705 23.843 -88.835 1.00 82.69 114 HIS A CA 1
ATOM 924 C C . HIS A 1 114 ? 78.301 24.465 -88.772 1.00 82.69 114 HIS A C 1
ATOM 926 O O . HIS A 1 114 ? 77.543 24.169 -87.848 1.00 82.69 114 HIS A O 1
ATOM 932 N N . GLN A 1 115 ? 77.924 25.305 -89.746 1.00 81.56 115 GLN A N 1
ATOM 933 C CA . GLN A 1 115 ? 76.570 25.861 -89.849 1.00 81.56 115 GLN A CA 1
ATOM 934 C C . GLN A 1 115 ? 75.520 24.798 -90.206 1.00 81.56 115 GLN A C 1
ATOM 936 O O . GLN A 1 115 ? 74.428 24.816 -89.638 1.00 81.56 115 GLN A O 1
ATOM 941 N N . GLU A 1 116 ? 75.813 23.870 -91.122 1.00 85.25 116 GLU A N 1
ATOM 942 C CA . GLU A 1 116 ? 74.910 22.757 -91.454 1.00 85.25 116 GLU A CA 1
ATOM 943 C C . GLU A 1 116 ? 74.769 21.760 -90.299 1.00 85.25 116 GLU A C 1
ATOM 945 O O . GLU A 1 116 ? 73.652 21.341 -89.983 1.00 85.25 116 GLU A O 1
ATOM 950 N N . GLU A 1 117 ? 75.863 21.424 -89.613 1.00 84.81 117 GLU A N 1
ATOM 951 C CA . GLU A 1 117 ? 75.820 20.599 -88.406 1.00 84.81 117 GLU A CA 1
ATOM 952 C C . GLU A 1 117 ? 75.063 21.289 -87.269 1.00 84.81 117 GLU A C 1
ATOM 954 O O . GLU A 1 117 ? 74.249 20.645 -86.605 1.00 84.81 117 GLU A O 1
ATOM 959 N N . ALA A 1 118 ? 75.254 22.597 -87.072 1.00 84.94 118 ALA A N 1
ATOM 960 C CA . ALA A 1 118 ? 74.491 23.371 -86.094 1.00 84.94 118 ALA A CA 1
ATOM 961 C C . ALA A 1 118 ? 72.987 23.372 -86.416 1.00 84.94 118 ALA A C 1
ATOM 963 O O . ALA A 1 118 ? 72.172 23.177 -85.516 1.00 84.94 118 ALA A O 1
ATOM 964 N N . LYS A 1 119 ? 72.600 23.509 -87.694 1.00 87.12 119 LYS A N 1
ATOM 965 C CA . LYS A 1 119 ? 71.194 23.398 -88.126 1.00 87.12 119 LYS A CA 1
ATOM 966 C C . LYS A 1 119 ? 70.623 22.000 -87.887 1.00 87.12 119 LYS A C 1
ATOM 968 O O . LYS A 1 119 ? 69.527 21.891 -87.346 1.00 87.12 119 LYS A O 1
ATOM 973 N N . ARG A 1 120 ? 71.366 20.937 -88.220 1.00 88.00 120 ARG A N 1
ATOM 974 C CA . ARG A 1 120 ? 70.950 19.546 -87.953 1.00 88.00 120 ARG A CA 1
ATOM 975 C C . ARG A 1 120 ? 70.802 19.263 -86.458 1.00 88.00 120 ARG A C 1
ATOM 977 O O . ARG A 1 120 ? 69.861 18.576 -86.067 1.00 88.00 120 ARG A O 1
ATOM 984 N N . ARG A 1 121 ? 71.691 19.806 -85.618 1.00 85.62 121 ARG A N 1
ATOM 985 C CA . ARG A 1 121 ? 71.581 19.716 -84.152 1.00 85.62 121 ARG A CA 1
ATOM 986 C C . ARG A 1 121 ? 70.339 20.441 -83.641 1.00 85.62 121 ARG A C 1
ATOM 988 O O . ARG A 1 121 ? 69.574 19.835 -82.902 1.00 85.62 121 ARG A O 1
ATOM 995 N N . LEU A 1 122 ? 70.090 21.671 -84.096 1.00 89.56 122 LEU A N 1
ATOM 996 C CA . LEU A 1 122 ? 68.890 22.435 -83.731 1.00 89.56 122 LEU A CA 1
ATOM 997 C C . LEU A 1 122 ? 67.596 21.736 -84.171 1.00 89.56 122 LEU A C 1
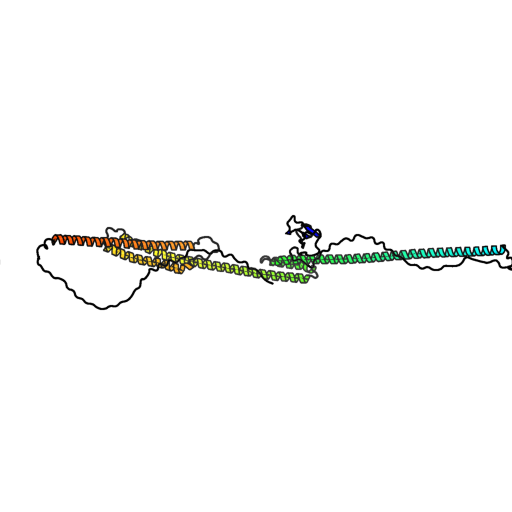ATOM 999 O O . LEU A 1 122 ? 66.628 21.697 -83.416 1.00 89.56 122 LEU A O 1
ATOM 1003 N N . GLU A 1 123 ? 67.566 21.147 -85.367 1.00 88.50 123 GLU A N 1
ATOM 1004 C CA . GLU A 1 123 ? 66.397 20.414 -85.862 1.00 88.50 123 GLU A CA 1
ATOM 1005 C C . GLU A 1 123 ? 66.156 19.114 -85.076 1.00 88.50 123 GLU A C 1
ATOM 1007 O O . GLU A 1 123 ? 65.019 18.815 -84.700 1.00 88.50 123 GLU A O 1
ATOM 1012 N N . MET A 1 124 ? 67.221 18.372 -84.749 1.00 86.88 124 MET A N 1
ATOM 1013 C CA . MET A 1 124 ? 67.146 17.182 -83.897 1.00 86.88 124 MET A CA 1
ATOM 1014 C C . MET A 1 124 ? 66.707 17.529 -82.466 1.00 86.88 124 MET A C 1
ATOM 1016 O O . MET A 1 124 ? 65.877 16.823 -81.891 1.00 86.88 124 MET A O 1
ATOM 1020 N N . GLU A 1 125 ? 67.206 18.628 -81.897 1.00 88.75 125 GLU A N 1
ATOM 1021 C CA . GLU A 1 125 ? 66.775 19.142 -80.593 1.00 88.75 125 GLU A CA 1
ATOM 1022 C C . GLU A 1 125 ? 65.310 19.574 -80.612 1.00 88.75 125 GLU A C 1
ATOM 1024 O O . GLU A 1 125 ? 64.564 19.226 -79.699 1.00 88.75 125 GLU A O 1
ATOM 1029 N N . PHE A 1 126 ? 64.857 20.249 -81.668 1.00 90.94 126 PHE A N 1
ATOM 1030 C CA . PHE A 1 126 ? 63.457 20.636 -81.823 1.00 90.94 126 PHE A CA 1
ATOM 1031 C C . PHE A 1 126 ? 62.528 19.419 -81.942 1.00 90.94 126 PHE A C 1
ATOM 1033 O O . PHE A 1 126 ? 61.462 19.386 -81.318 1.00 90.94 126 PHE A O 1
ATOM 1040 N N . GLN A 1 127 ? 62.929 18.379 -82.684 1.00 87.69 127 GLN A N 1
ATOM 1041 C CA . GLN A 1 127 ? 62.181 17.118 -82.729 1.00 87.69 127 GLN A CA 1
ATOM 1042 C C . GLN A 1 127 ? 62.178 16.398 -81.375 1.00 87.69 127 GLN A C 1
ATOM 1044 O O . GLN A 1 127 ? 61.132 15.899 -80.951 1.00 87.69 127 GLN A O 1
ATOM 1049 N N . ARG A 1 128 ? 63.310 16.389 -80.661 1.00 87.81 128 ARG A N 1
ATOM 1050 C CA . ARG A 1 128 ? 63.412 15.821 -79.311 1.00 87.81 128 ARG A CA 1
ATOM 1051 C C . ARG A 1 128 ? 62.515 16.567 -78.320 1.00 87.81 128 ARG A C 1
ATOM 1053 O O . ARG A 1 128 ? 61.783 15.911 -77.584 1.00 87.81 128 ARG A O 1
ATOM 1060 N N . GLN A 1 129 ? 62.501 17.900 -78.351 1.00 88.62 129 GLN A N 1
ATOM 1061 C CA . GLN A 1 129 ? 61.625 18.730 -77.517 1.00 88.62 129 GLN A CA 1
ATOM 1062 C C . GLN A 1 129 ? 60.145 18.466 -77.816 1.00 88.62 129 GLN A C 1
ATOM 1064 O O . GLN A 1 129 ? 59.366 18.266 -76.886 1.00 88.62 129 GLN A O 1
ATOM 1069 N N . LYS A 1 130 ? 59.748 18.367 -79.093 1.00 91.31 130 LYS A N 1
ATOM 1070 C CA . LYS A 1 130 ? 58.369 18.005 -79.469 1.00 91.31 130 LYS A CA 1
ATOM 1071 C C . LYS A 1 130 ? 57.971 16.607 -78.988 1.00 91.31 130 LYS A C 1
ATOM 1073 O O . LYS A 1 130 ? 56.864 16.432 -78.480 1.00 91.31 130 LYS A O 1
ATOM 1078 N N . ALA A 1 131 ? 58.853 15.617 -79.129 1.00 89.56 131 ALA A N 1
ATOM 1079 C CA . ALA A 1 131 ? 58.599 14.254 -78.662 1.00 89.56 131 ALA A CA 1
ATOM 1080 C C . ALA A 1 131 ? 58.505 14.180 -77.127 1.00 89.56 131 ALA A C 1
ATOM 1082 O O . ALA A 1 131 ? 57.643 13.485 -76.585 1.00 89.56 131 ALA A O 1
ATOM 1083 N N . GLU A 1 132 ? 59.353 14.922 -76.414 1.00 90.31 132 GLU A N 1
ATOM 1084 C CA . GLU A 1 132 ? 59.320 15.025 -74.955 1.00 90.31 132 GLU A CA 1
ATOM 1085 C C . GLU A 1 132 ? 58.055 15.740 -74.463 1.00 90.31 132 GLU A C 1
ATOM 1087 O O . GLU A 1 132 ? 57.402 15.269 -73.532 1.00 90.31 132 GLU A O 1
ATOM 1092 N N . GLU A 1 133 ? 57.635 16.815 -75.133 1.00 90.56 133 GLU A N 1
ATOM 1093 C CA . GLU A 1 133 ? 56.397 17.528 -74.820 1.00 90.56 133 GLU A CA 1
ATOM 1094 C C . GLU A 1 133 ? 55.159 16.645 -75.046 1.00 90.56 133 GLU A C 1
ATOM 1096 O O . GLU A 1 133 ? 54.250 16.622 -74.210 1.00 90.56 133 GLU A O 1
ATOM 1101 N N . GLN A 1 134 ? 55.127 15.862 -76.130 1.00 87.56 134 GLN A N 1
ATOM 1102 C CA . GLN A 1 134 ? 54.063 14.883 -76.372 1.00 87.56 134 GLN A CA 1
ATOM 1103 C C . GLN A 1 134 ? 54.036 13.792 -75.295 1.00 87.56 134 GLN A C 1
ATOM 1105 O O . GLN A 1 134 ? 52.967 13.511 -74.747 1.00 87.56 134 GLN A O 1
ATOM 1110 N N . ARG A 1 135 ? 55.197 13.237 -74.915 1.00 90.88 135 ARG A N 1
ATOM 1111 C CA . ARG A 1 135 ? 55.303 12.263 -73.813 1.00 90.88 135 ARG A CA 1
ATOM 1112 C C . ARG A 1 135 ? 54.853 12.859 -72.479 1.00 90.88 135 ARG A C 1
ATOM 1114 O O . ARG A 1 135 ? 54.147 12.192 -71.724 1.00 90.88 135 ARG A O 1
ATOM 1121 N N . ARG A 1 136 ? 55.196 14.121 -72.199 1.00 90.38 136 ARG A N 1
ATOM 1122 C CA . ARG A 1 136 ? 54.767 14.845 -70.992 1.00 90.38 136 ARG A CA 1
ATOM 1123 C C . ARG A 1 136 ? 53.250 15.041 -70.966 1.00 90.38 136 ARG A C 1
ATOM 1125 O O . ARG A 1 136 ? 52.628 14.753 -69.947 1.00 90.38 136 ARG A O 1
ATOM 1132 N N . LYS A 1 137 ? 52.647 15.454 -72.086 1.00 90.44 137 LYS A N 1
ATOM 1133 C CA . LYS A 1 137 ? 51.188 15.604 -72.231 1.00 90.44 137 LYS A CA 1
ATOM 1134 C C . LYS A 1 137 ? 50.453 14.269 -72.086 1.00 90.44 137 LYS A C 1
ATOM 1136 O O . LYS A 1 137 ? 49.421 14.212 -71.421 1.00 90.44 137 LYS A O 1
ATOM 1141 N N . GLU A 1 138 ? 50.971 13.184 -72.660 1.00 89.94 138 GLU A N 1
ATOM 1142 C CA . GLU A 1 138 ? 50.377 11.848 -72.519 1.00 89.94 138 GLU A CA 1
ATOM 1143 C C . GLU A 1 138 ? 50.485 11.320 -71.079 1.00 89.94 138 GLU A C 1
ATOM 1145 O O . GLU A 1 138 ? 49.497 10.833 -70.527 1.00 89.94 138 GLU A O 1
ATOM 1150 N N . ALA A 1 139 ? 51.645 11.477 -70.434 1.00 90.44 139 ALA A N 1
ATOM 1151 C CA . ALA A 1 139 ? 51.839 11.111 -69.032 1.00 90.44 139 ALA A CA 1
ATOM 1152 C C . ALA A 1 139 ? 50.926 11.920 -68.096 1.00 90.44 139 ALA A C 1
ATOM 1154 O O . ALA A 1 139 ? 50.357 11.367 -67.156 1.00 90.44 139 ALA A O 1
ATOM 1155 N N . GLU A 1 140 ? 50.729 13.214 -68.366 1.00 90.19 140 GLU A N 1
ATOM 1156 C CA . GLU A 1 140 ? 49.794 14.053 -67.616 1.00 90.19 140 GLU A CA 1
ATOM 1157 C C . GLU A 1 140 ? 48.338 13.610 -67.820 1.00 90.19 140 GLU A C 1
ATOM 1159 O O . GLU A 1 140 ? 47.582 13.532 -66.850 1.00 90.19 140 GLU A O 1
ATOM 1164 N N . ARG A 1 141 ? 47.941 13.249 -69.050 1.00 89.56 141 ARG A N 1
ATOM 1165 C CA . ARG A 1 141 ? 46.609 12.686 -69.329 1.00 89.56 141 ARG A CA 1
ATOM 1166 C C . ARG A 1 141 ? 46.387 11.362 -68.596 1.00 89.56 141 ARG A C 1
ATOM 1168 O O . ARG A 1 141 ? 45.352 11.226 -67.950 1.00 89.56 141 ARG A O 1
ATOM 1175 N N . LYS A 1 142 ? 47.358 10.440 -68.620 1.00 91.44 142 LYS A N 1
ATOM 1176 C CA . LYS A 1 142 ? 47.285 9.165 -67.880 1.00 91.44 142 LYS A CA 1
ATOM 1177 C C . LYS A 1 142 ? 47.196 9.392 -66.370 1.00 91.44 142 LYS A C 1
ATOM 1179 O O . LYS A 1 142 ? 46.310 8.836 -65.731 1.00 91.44 142 LYS A O 1
ATOM 1184 N N . ARG A 1 143 ? 48.011 10.294 -65.805 1.00 90.56 143 ARG A N 1
ATOM 1185 C CA . ARG A 1 143 ? 47.936 10.667 -64.377 1.00 90.56 143 ARG A CA 1
ATOM 1186 C C . ARG A 1 143 ? 46.583 11.271 -63.999 1.00 90.56 143 ARG A C 1
ATOM 1188 O O . ARG A 1 143 ? 46.041 10.920 -62.956 1.00 90.56 143 ARG A O 1
ATOM 1195 N N . LYS A 1 144 ? 46.016 12.154 -64.831 1.00 88.81 144 LYS A N 1
ATOM 1196 C CA . LYS A 1 144 ? 44.682 12.738 -64.600 1.00 88.81 144 LYS A CA 1
ATOM 1197 C C . LYS A 1 144 ? 43.572 11.689 -64.696 1.00 88.81 144 LYS A C 1
ATOM 1199 O O . LYS A 1 144 ? 42.657 11.707 -63.878 1.00 88.81 144 LYS A O 1
ATOM 1204 N N . GLU A 1 145 ? 43.648 10.770 -65.656 1.00 89.81 145 GLU A N 1
ATOM 1205 C CA . GLU A 1 145 ? 42.673 9.685 -65.806 1.00 89.81 145 GLU A CA 1
ATOM 1206 C C . GLU A 1 145 ? 42.743 8.684 -64.642 1.00 89.81 145 GLU A C 1
ATOM 1208 O O . GLU A 1 145 ? 41.710 8.332 -64.076 1.00 89.81 145 GLU A O 1
ATOM 1213 N N . GLU A 1 146 ? 43.943 8.278 -64.220 1.00 90.88 146 GLU A N 1
ATOM 1214 C CA . GLU A 1 146 ? 44.144 7.425 -63.043 1.00 90.88 146 GLU A CA 1
ATOM 1215 C C . GLU A 1 146 ? 43.689 8.110 -61.752 1.00 90.88 146 GLU A C 1
ATOM 1217 O O . GLU A 1 146 ? 43.018 7.485 -60.932 1.00 90.88 146 GLU A O 1
ATOM 1222 N N . ALA A 1 147 ? 43.988 9.402 -61.577 1.00 89.44 147 ALA A N 1
ATOM 1223 C CA . ALA A 1 147 ? 43.495 10.176 -60.441 1.00 89.44 147 ALA A CA 1
ATOM 1224 C C . ALA A 1 147 ? 41.960 10.245 -60.430 1.00 89.44 147 ALA A C 1
ATOM 1226 O O . ALA A 1 147 ? 41.352 10.061 -59.376 1.00 89.44 147 ALA A O 1
ATOM 1227 N N . ARG A 1 148 ? 41.324 10.430 -61.596 1.00 91.12 148 ARG A N 1
ATOM 1228 C CA . ARG A 1 148 ? 39.861 10.422 -61.734 1.00 91.12 148 ARG A CA 1
ATOM 1229 C C . ARG A 1 148 ? 39.265 9.049 -61.405 1.00 91.12 148 ARG A C 1
ATOM 1231 O O . ARG A 1 148 ? 38.291 8.993 -60.660 1.00 91.12 148 ARG A O 1
ATOM 1238 N N . LYS A 1 149 ? 39.868 7.952 -61.883 1.00 93.00 149 LYS A N 1
ATOM 1239 C CA . LYS A 1 149 ? 39.445 6.576 -61.551 1.00 93.00 149 LYS A CA 1
ATOM 1240 C C . LYS A 1 149 ? 39.580 6.287 -60.052 1.00 93.00 149 LYS A C 1
ATOM 1242 O O . LYS A 1 149 ? 38.635 5.791 -59.447 1.00 93.00 149 LYS A O 1
ATOM 1247 N N . ARG A 1 150 ? 40.701 6.675 -59.429 1.00 90.38 150 ARG A N 1
ATOM 1248 C CA . ARG A 1 150 ? 40.915 6.540 -57.974 1.00 90.38 150 ARG A CA 1
ATOM 1249 C C . ARG A 1 150 ? 39.906 7.360 -57.164 1.00 90.38 150 ARG A C 1
ATOM 1251 O O . ARG A 1 150 ? 39.379 6.865 -56.174 1.00 90.38 150 ARG A O 1
ATOM 1258 N N . GLN A 1 151 ? 39.604 8.592 -57.581 1.00 84.56 151 GLN A N 1
ATOM 1259 C CA . GLN A 1 151 ? 38.587 9.422 -56.924 1.00 84.56 151 GLN A CA 1
ATOM 1260 C C . GLN A 1 151 ? 37.181 8.821 -57.041 1.00 84.56 151 GLN A C 1
ATOM 1262 O O . GLN A 1 151 ? 36.439 8.826 -56.059 1.00 84.56 151 GLN A O 1
ATOM 1267 N N . GLU A 1 152 ? 36.815 8.277 -58.205 1.00 90.44 152 GLU A N 1
ATOM 1268 C CA . GLU A 1 152 ? 35.518 7.623 -58.405 1.00 90.44 152 GLU A CA 1
ATOM 1269 C C . GLU A 1 152 ? 35.386 6.338 -57.573 1.00 90.44 152 GLU A C 1
ATOM 1271 O O . GLU A 1 152 ? 34.343 6.114 -56.961 1.00 90.44 152 GLU A O 1
ATOM 1276 N N . GLU A 1 153 ? 36.443 5.527 -57.481 1.00 91.31 153 GLU A N 1
ATOM 1277 C CA . GLU A 1 153 ? 36.461 4.315 -56.653 1.00 91.31 153 GLU A CA 1
ATOM 1278 C C . GLU A 1 153 ? 36.329 4.640 -55.157 1.00 91.31 153 GLU A C 1
ATOM 1280 O O . GLU A 1 153 ? 35.534 4.018 -54.453 1.00 91.31 153 GLU A O 1
ATOM 1285 N N . ILE A 1 154 ? 37.047 5.661 -54.671 1.00 91.69 154 ILE A N 1
ATOM 1286 C CA . ILE A 1 154 ? 36.912 6.143 -53.289 1.00 91.69 154 ILE A CA 1
ATOM 1287 C C . ILE A 1 154 ? 35.492 6.666 -53.039 1.00 91.69 154 ILE A C 1
ATOM 1289 O O . ILE A 1 154 ? 34.937 6.419 -51.969 1.00 91.69 154 ILE A O 1
ATOM 1293 N N . ARG A 1 155 ? 34.884 7.366 -54.007 1.00 91.44 155 ARG A N 1
ATOM 1294 C CA . ARG A 1 155 ? 33.506 7.859 -53.878 1.00 91.44 155 ARG A CA 1
ATOM 1295 C C . ARG A 1 155 ? 32.503 6.707 -53.792 1.00 91.44 155 ARG A C 1
ATOM 1297 O O . ARG A 1 155 ? 31.691 6.715 -52.877 1.00 91.44 155 ARG A O 1
ATOM 1304 N N . LYS A 1 156 ? 32.616 5.693 -54.659 1.00 94.31 156 LYS A N 1
ATOM 1305 C CA . LYS A 1 156 ? 31.761 4.490 -54.619 1.00 94.31 156 LYS A CA 1
ATOM 1306 C C . LYS A 1 156 ? 31.909 3.728 -53.300 1.00 94.31 156 LYS A C 1
ATOM 1308 O O . LYS A 1 156 ? 30.906 3.420 -52.670 1.00 94.31 156 LYS A O 1
ATOM 1313 N N . LYS A 1 157 ? 33.142 3.517 -52.822 1.00 93.31 157 LYS A N 1
ATOM 1314 C CA . LYS A 1 157 ? 33.399 2.877 -51.517 1.00 93.31 157 LYS A CA 1
ATOM 1315 C C . LYS A 1 157 ? 32.783 3.662 -50.354 1.00 93.31 157 LYS A C 1
ATOM 1317 O O . LYS A 1 157 ? 32.146 3.063 -49.496 1.00 93.31 157 LYS A O 1
ATOM 1322 N N . LYS A 1 158 ? 32.907 4.996 -50.351 1.00 91.38 158 LYS A N 1
ATOM 1323 C CA . LYS A 1 158 ? 32.282 5.861 -49.334 1.00 91.38 158 LYS A CA 1
ATOM 1324 C C . LYS A 1 158 ? 30.753 5.854 -49.403 1.00 91.38 158 LYS A C 1
ATOM 1326 O O . LYS A 1 158 ? 30.110 5.870 -48.360 1.00 91.38 158 LYS A O 1
ATOM 1331 N N . GLU A 1 159 ? 30.168 5.843 -50.600 1.00 89.88 159 GLU A N 1
ATOM 1332 C CA . GLU A 1 159 ? 28.713 5.756 -50.794 1.00 89.88 159 GLU A CA 1
ATOM 1333 C C . GLU A 1 159 ? 28.161 4.404 -50.308 1.00 89.88 159 GLU A C 1
ATOM 1335 O O . GLU A 1 159 ? 27.167 4.378 -49.582 1.00 89.88 159 GLU A O 1
ATOM 1340 N N . GLU A 1 160 ? 28.829 3.290 -50.629 1.00 91.75 160 GLU A N 1
ATOM 1341 C CA . GLU A 1 160 ? 28.462 1.951 -50.145 1.00 91.75 160 GLU A CA 1
ATOM 1342 C C . GLU A 1 160 ? 28.617 1.814 -48.626 1.00 91.75 160 GLU A C 1
ATOM 1344 O O . GLU A 1 160 ? 27.727 1.284 -47.961 1.00 91.75 160 GLU A O 1
ATOM 1349 N N . GLU A 1 161 ? 29.715 2.315 -48.056 1.00 91.88 161 GLU A N 1
ATOM 1350 C CA . GLU A 1 161 ? 29.941 2.305 -46.609 1.00 91.88 161 GLU A CA 1
ATOM 1351 C C . GLU A 1 161 ? 28.902 3.161 -45.874 1.00 91.88 161 GLU A C 1
ATOM 1353 O O . GLU A 1 161 ? 28.305 2.701 -44.900 1.00 91.88 161 GLU A O 1
ATOM 1358 N N . MET A 1 162 ? 28.604 4.365 -46.376 1.00 90.19 162 MET A N 1
ATOM 1359 C CA . MET A 1 162 ? 27.559 5.224 -45.817 1.00 90.19 162 MET A CA 1
ATOM 1360 C C . MET A 1 162 ? 26.179 4.560 -45.902 1.00 90.19 162 MET A C 1
ATOM 1362 O O . MET A 1 162 ? 25.386 4.681 -44.970 1.00 90.19 162 MET A O 1
ATOM 1366 N N . LYS A 1 163 ? 25.883 3.841 -46.992 1.00 93.38 163 LYS A N 1
ATOM 1367 C CA . LYS A 1 163 ? 24.625 3.100 -47.136 1.00 93.38 163 LYS A CA 1
ATOM 1368 C C . LYS A 1 163 ? 24.526 1.962 -46.117 1.00 93.38 163 LYS A C 1
ATOM 1370 O O . LYS A 1 163 ? 23.522 1.880 -45.417 1.00 93.38 163 LYS A O 1
ATOM 1375 N N . ARG A 1 164 ? 25.588 1.163 -45.952 1.00 93.56 164 ARG A N 1
ATOM 1376 C CA . ARG A 1 164 ? 25.649 0.102 -44.928 1.00 93.56 164 ARG A CA 1
ATOM 1377 C C . ARG A 1 164 ? 25.509 0.661 -43.511 1.00 93.56 164 ARG A C 1
ATOM 1379 O O . ARG A 1 164 ? 24.801 0.081 -42.696 1.00 93.56 164 ARG A O 1
ATOM 1386 N N . GLN A 1 165 ? 26.148 1.795 -43.214 1.00 90.00 165 GLN A N 1
ATOM 1387 C CA . GLN A 1 165 ? 26.017 2.451 -41.909 1.00 90.00 165 GLN A CA 1
ATOM 1388 C C . GLN A 1 165 ? 24.589 2.946 -41.651 1.00 90.00 165 GLN A C 1
ATOM 1390 O O . GLN A 1 165 ? 24.080 2.754 -40.548 1.00 90.00 165 GLN A O 1
ATOM 1395 N N . LYS A 1 166 ? 23.923 3.532 -42.656 1.00 91.56 166 LYS A N 1
ATOM 1396 C CA . LYS A 1 166 ? 22.517 3.952 -42.544 1.00 91.56 166 LYS A CA 1
ATOM 1397 C C . LYS A 1 166 ? 21.584 2.764 -42.314 1.00 91.56 166 LYS A C 1
ATOM 1399 O O . LYS A 1 166 ? 20.772 2.822 -41.400 1.00 91.56 166 LYS A O 1
ATOM 1404 N N . GLU A 1 167 ? 21.742 1.678 -43.069 1.00 90.62 167 GLU A N 1
ATOM 1405 C CA . GLU A 1 167 ? 20.940 0.456 -42.901 1.00 90.62 167 GLU A CA 1
ATOM 1406 C C . GLU A 1 167 ? 21.123 -0.156 -41.500 1.00 90.62 167 GLU A C 1
ATOM 1408 O O . GLU A 1 167 ? 20.140 -0.485 -40.836 1.00 90.62 167 GLU A O 1
ATOM 1413 N N . LEU A 1 168 ? 22.362 -0.224 -40.996 1.00 89.38 168 LEU A N 1
ATOM 1414 C CA . LEU A 1 168 ? 22.650 -0.692 -39.635 1.00 89.38 168 LEU A CA 1
ATOM 1415 C C . LEU A 1 168 ? 22.044 0.237 -38.568 1.00 89.38 168 LEU A C 1
ATOM 1417 O O . LEU A 1 168 ? 21.519 -0.226 -37.555 1.00 89.38 168 LEU A O 1
ATOM 1421 N N . GLN A 1 169 ? 22.114 1.555 -38.772 1.00 89.44 169 GLN A N 1
ATOM 1422 C CA . GLN A 1 169 ? 21.538 2.531 -37.849 1.00 89.44 169 GLN A CA 1
ATOM 1423 C C . GLN A 1 169 ? 20.006 2.441 -37.826 1.00 89.44 169 GLN A C 1
ATOM 1425 O O . GLN A 1 169 ? 19.411 2.478 -36.751 1.00 89.44 169 GLN A O 1
ATOM 1430 N N . GLU A 1 170 ? 19.365 2.270 -38.981 1.00 90.44 170 GLU A N 1
ATOM 1431 C CA . GLU A 1 170 ? 17.920 2.058 -39.079 1.00 90.44 170 GLU A CA 1
ATOM 1432 C C . GLU A 1 170 ? 17.486 0.750 -38.412 1.00 90.44 170 GLU A C 1
ATOM 1434 O O . GLU A 1 170 ? 16.487 0.748 -37.691 1.00 90.44 170 GLU A O 1
ATOM 1439 N N . GLN A 1 171 ? 18.248 -0.338 -38.580 1.00 89.00 171 GLN A N 1
ATOM 1440 C CA . GLN A 1 171 ? 18.008 -1.594 -37.861 1.00 89.00 171 GLN A CA 1
ATOM 1441 C C . GLN A 1 171 ? 18.101 -1.397 -36.345 1.00 89.00 171 GLN A C 1
ATOM 1443 O O . GLN A 1 171 ? 17.166 -1.748 -35.633 1.00 89.00 171 GLN A O 1
ATOM 1448 N N . ARG A 1 172 ? 19.148 -0.725 -35.849 1.00 91.06 172 ARG A N 1
ATOM 1449 C CA . ARG A 1 172 ? 19.292 -0.421 -34.412 1.00 91.06 172 ARG A CA 1
ATOM 1450 C C . ARG A 1 172 ? 18.153 0.434 -33.861 1.00 91.06 172 ARG A C 1
ATOM 1452 O O . ARG A 1 172 ? 17.730 0.239 -32.726 1.00 91.06 172 ARG A O 1
ATOM 1459 N N . ILE A 1 173 ? 17.648 1.387 -34.646 1.00 91.38 173 ILE A N 1
ATOM 1460 C CA . ILE A 1 173 ? 16.500 2.214 -34.248 1.00 91.38 173 ILE A CA 1
ATOM 1461 C C . ILE A 1 173 ? 15.222 1.369 -34.182 1.00 91.38 173 ILE A C 1
ATOM 1463 O O . ILE A 1 173 ? 14.427 1.559 -33.263 1.00 91.38 173 ILE A O 1
ATOM 1467 N N . LYS A 1 174 ? 15.011 0.449 -35.131 1.00 90.69 174 LYS A N 1
ATOM 1468 C CA . LYS A 1 174 ? 13.864 -0.473 -35.117 1.00 90.69 174 LYS A CA 1
ATOM 1469 C C . LYS A 1 174 ? 13.925 -1.417 -33.915 1.00 90.69 174 LYS A C 1
ATOM 1471 O O . LYS A 1 174 ? 12.960 -1.456 -33.155 1.00 90.69 174 LYS A O 1
ATOM 1476 N N . GLU A 1 175 ? 15.076 -2.046 -33.675 1.00 92.69 175 GLU A N 1
ATOM 1477 C CA . GLU A 1 175 ? 15.310 -2.893 -32.497 1.00 92.69 175 GLU A CA 1
ATOM 1478 C C . GLU A 1 175 ? 15.069 -2.125 -31.193 1.00 92.69 175 GLU A C 1
ATOM 1480 O O . GLU A 1 175 ? 14.331 -2.580 -30.321 1.00 92.69 175 GLU A O 1
ATOM 1485 N N . GLY A 1 176 ? 15.619 -0.912 -31.076 1.00 91.62 176 GLY A N 1
ATOM 1486 C CA . GLY A 1 176 ? 15.430 -0.069 -29.896 1.00 91.62 176 GLY A CA 1
ATOM 1487 C C . GLY A 1 176 ? 13.966 0.310 -29.649 1.00 91.62 176 GLY A C 1
ATOM 1488 O O . GLY A 1 176 ? 13.516 0.303 -28.503 1.00 91.62 176 GLY A O 1
ATOM 1489 N N . LYS A 1 177 ? 13.199 0.601 -30.709 1.00 94.19 177 LYS A N 1
ATOM 1490 C CA . LYS A 1 177 ? 11.759 0.892 -30.607 1.00 94.19 177 LYS A CA 1
ATOM 1491 C C . LYS A 1 177 ? 10.963 -0.331 -30.155 1.00 94.19 177 LYS A C 1
ATOM 1493 O O . LYS A 1 177 ? 10.127 -0.193 -29.265 1.00 94.19 177 LYS A O 1
ATOM 1498 N N . ALA A 1 178 ? 11.236 -1.503 -30.725 1.00 94.75 178 ALA A N 1
ATOM 1499 C CA . ALA A 1 178 ? 10.578 -2.751 -30.347 1.00 94.75 178 ALA A CA 1
ATOM 1500 C C . ALA A 1 178 ? 10.837 -3.101 -28.870 1.00 94.75 178 ALA A C 1
ATOM 1502 O O . ALA A 1 178 ? 9.894 -3.329 -28.112 1.00 94.75 178 ALA A O 1
ATOM 1503 N N . VAL A 1 179 ? 12.099 -3.022 -28.425 1.00 96.06 179 VAL A N 1
ATOM 1504 C CA . VAL A 1 179 ? 12.488 -3.245 -27.019 1.00 96.06 179 VAL A CA 1
ATOM 1505 C C . VAL A 1 179 ? 11.781 -2.264 -26.083 1.00 96.06 179 VAL A C 1
ATOM 1507 O O . VAL A 1 179 ? 11.276 -2.657 -25.031 1.00 96.06 179 VAL A O 1
ATOM 1510 N N . PHE A 1 180 ? 11.713 -0.985 -26.459 1.00 96.31 180 PHE A N 1
ATOM 1511 C CA . PHE A 1 180 ? 11.040 0.035 -25.657 1.00 96.31 180 PHE A CA 1
ATOM 1512 C C . PHE A 1 180 ? 9.545 -0.256 -25.477 1.00 96.31 180 PHE A C 1
ATOM 1514 O O . PHE A 1 180 ? 9.034 -0.140 -24.361 1.00 96.31 180 PHE A O 1
ATOM 1521 N N . MET A 1 181 ? 8.848 -0.651 -26.548 1.00 96.38 181 MET A N 1
ATOM 1522 C CA . MET A 1 181 ? 7.418 -0.965 -26.489 1.00 96.38 181 MET A CA 1
ATOM 1523 C C . MET A 1 181 ? 7.139 -2.149 -25.562 1.00 96.38 181 MET A C 1
ATOM 1525 O O . MET A 1 181 ? 6.292 -2.028 -24.676 1.00 96.38 181 MET A O 1
ATOM 1529 N N . VAL A 1 182 ? 7.911 -3.234 -25.682 1.00 96.19 182 VAL A N 1
ATOM 1530 C CA . VAL A 1 182 ? 7.784 -4.405 -24.799 1.00 96.19 182 VAL A CA 1
ATOM 1531 C C . VAL A 1 182 ? 8.052 -4.018 -23.341 1.00 96.19 182 VAL A C 1
ATOM 1533 O O . VAL A 1 182 ? 7.224 -4.277 -22.467 1.00 96.19 182 VAL A O 1
ATOM 1536 N N . ARG A 1 183 ? 9.150 -3.301 -23.060 1.00 96.25 183 ARG A N 1
ATOM 1537 C CA . ARG A 1 183 ? 9.477 -2.852 -21.692 1.00 96.25 183 ARG A CA 1
ATOM 1538 C C . ARG A 1 183 ? 8.413 -1.955 -21.076 1.00 96.25 183 ARG A C 1
ATOM 1540 O O . ARG A 1 183 ? 8.161 -2.052 -19.876 1.00 96.25 183 ARG A O 1
ATOM 1547 N N . LYS A 1 184 ? 7.768 -1.103 -21.872 1.00 97.31 184 LYS A N 1
ATOM 1548 C CA . LYS A 1 184 ? 6.671 -0.254 -21.399 1.00 97.31 184 LYS A CA 1
ATOM 1549 C C . LYS A 1 184 ? 5.499 -1.089 -20.880 1.00 97.31 184 LYS A C 1
ATOM 1551 O O . LYS A 1 184 ? 4.929 -0.741 -19.849 1.00 97.31 184 LYS A O 1
ATOM 1556 N N . VAL A 1 185 ? 5.143 -2.181 -21.559 1.00 97.06 185 VAL A N 1
ATOM 1557 C CA . VAL A 1 185 ? 4.051 -3.062 -21.113 1.00 97.06 185 VAL A CA 1
ATOM 1558 C C . VAL A 1 185 ? 4.480 -3.909 -19.911 1.00 97.06 185 VAL A C 1
ATOM 1560 O O . VAL A 1 185 ? 3.721 -3.997 -18.948 1.00 97.06 185 VAL A O 1
ATOM 1563 N N . ILE A 1 186 ? 5.725 -4.405 -19.879 1.00 96.50 186 ILE A N 1
ATOM 1564 C CA . ILE A 1 186 ? 6.304 -5.071 -18.692 1.00 96.50 186 ILE A CA 1
ATOM 1565 C C . ILE A 1 186 ? 6.182 -4.173 -17.451 1.00 96.50 186 ILE A C 1
ATOM 1567 O O . ILE A 1 186 ? 5.752 -4.617 -16.389 1.00 96.50 186 ILE A O 1
ATOM 1571 N N . GLN A 1 187 ? 6.502 -2.882 -17.574 1.00 95.88 187 GLN A N 1
ATOM 1572 C CA . GLN A 1 187 ? 6.373 -1.937 -16.460 1.00 95.88 187 GLN A CA 1
ATOM 1573 C C . GLN A 1 187 ? 4.924 -1.763 -15.985 1.00 95.88 187 GLN A C 1
ATOM 1575 O O . GLN A 1 187 ? 4.695 -1.635 -14.782 1.00 95.88 187 GLN A O 1
ATOM 1580 N N . LYS A 1 188 ? 3.935 -1.795 -16.889 1.00 96.38 188 LYS A N 1
ATOM 1581 C CA . LYS A 1 188 ? 2.515 -1.773 -16.497 1.00 96.38 188 LYS A CA 1
ATOM 1582 C C . LYS A 1 188 ? 2.124 -3.038 -15.734 1.00 96.38 188 LYS A C 1
ATOM 1584 O O . LYS A 1 188 ? 1.487 -2.938 -14.690 1.00 96.38 188 LYS A O 1
ATOM 1589 N N . VAL A 1 189 ? 2.545 -4.206 -16.220 1.00 96.38 189 VAL A N 1
ATOM 1590 C CA . VAL A 1 189 ? 2.317 -5.507 -15.568 1.00 96.38 189 VAL A CA 1
ATOM 1591 C C . VAL A 1 189 ? 2.928 -5.534 -14.163 1.00 96.38 189 VAL A C 1
ATOM 1593 O O . VAL A 1 189 ? 2.280 -5.970 -13.212 1.00 96.38 189 VAL A O 1
ATOM 1596 N N . ALA A 1 190 ? 4.123 -4.968 -13.978 1.00 94.19 190 ALA A N 1
ATOM 1597 C CA . ALA A 1 190 ? 4.744 -4.847 -12.658 1.00 94.19 190 ALA A CA 1
ATOM 1598 C C . ALA A 1 190 ? 3.886 -4.035 -11.663 1.00 94.19 190 ALA A C 1
ATOM 1600 O O . ALA A 1 190 ? 3.923 -4.276 -10.453 1.00 94.19 190 ALA A O 1
ATOM 1601 N N . ALA A 1 191 ? 3.066 -3.100 -12.146 1.00 93.50 191 ALA A N 1
ATOM 1602 C CA . ALA A 1 191 ? 2.144 -2.292 -11.347 1.00 93.50 191 ALA A CA 1
ATOM 1603 C C . ALA A 1 191 ? 0.707 -2.861 -11.277 1.00 93.50 191 ALA A C 1
ATOM 1605 O O . ALA A 1 191 ? -0.182 -2.192 -10.753 1.00 93.50 191 ALA A O 1
ATOM 1606 N N . ALA A 1 192 ? 0.469 -4.088 -11.758 1.00 95.62 192 ALA A N 1
ATOM 1607 C CA . ALA A 1 192 ? -0.866 -4.687 -11.822 1.00 95.62 192 ALA A CA 1
ATOM 1608 C C . ALA A 1 192 ? -1.537 -4.886 -10.444 1.00 95.62 192 ALA A C 1
ATOM 1610 O O . ALA A 1 192 ? -0.927 -5.351 -9.475 1.00 95.62 192 ALA A O 1
ATOM 1611 N N . THR A 1 193 ? -2.826 -4.575 -10.372 1.00 93.50 193 THR A N 1
ATOM 1612 C CA . THR A 1 193 ? -3.747 -4.903 -9.281 1.00 93.50 193 THR A CA 1
ATOM 1613 C C . THR A 1 193 ? -4.431 -6.253 -9.561 1.00 93.50 193 THR A C 1
ATOM 1615 O O . THR A 1 193 ? -4.448 -6.711 -10.704 1.00 93.50 193 THR A O 1
ATOM 1618 N N . PRO A 1 194 ? -5.021 -6.921 -8.550 1.00 92.31 194 PRO A N 1
ATOM 1619 C CA . PRO A 1 194 ? -5.735 -8.189 -8.756 1.00 92.31 194 PRO A CA 1
ATOM 1620 C C . PRO A 1 194 ? -6.840 -8.124 -9.819 1.00 92.31 194 PRO A C 1
ATOM 1622 O O . PRO A 1 194 ? -7.123 -9.127 -10.457 1.00 92.31 194 PRO A O 1
ATOM 1625 N N . GLU A 1 195 ? -7.454 -6.958 -10.014 1.00 92.81 195 GLU A N 1
ATOM 1626 C CA . GLU A 1 195 ? -8.577 -6.769 -10.940 1.00 92.81 195 GLU A CA 1
ATOM 1627 C C . GLU A 1 195 ? -8.130 -6.544 -12.391 1.00 92.81 195 GLU A C 1
ATOM 1629 O O . GLU A 1 195 ? -8.918 -6.749 -13.307 1.00 92.81 195 GLU A O 1
ATOM 1634 N N . ASN A 1 196 ? -6.884 -6.108 -12.618 1.00 94.69 196 ASN A N 1
ATOM 1635 C CA . ASN A 1 196 ? -6.403 -5.725 -13.949 1.00 94.69 196 ASN A CA 1
ATOM 1636 C C . ASN A 1 196 ? -5.281 -6.622 -14.501 1.00 94.69 196 ASN A C 1
ATOM 1638 O O . ASN A 1 196 ? -4.860 -6.413 -15.639 1.00 94.69 196 ASN A O 1
ATOM 1642 N N . LEU A 1 197 ? -4.812 -7.615 -13.732 1.00 94.94 197 LEU A N 1
ATOM 1643 C CA . LEU A 1 197 ? -3.718 -8.500 -14.140 1.00 94.94 197 LEU A CA 1
ATOM 1644 C C . LEU A 1 197 ? -4.028 -9.235 -15.448 1.00 94.94 197 LEU A C 1
ATOM 1646 O O . LEU A 1 197 ? -3.197 -9.222 -16.346 1.00 94.94 197 LEU A O 1
ATOM 1650 N N . GLU A 1 198 ? -5.221 -9.818 -15.582 1.00 94.19 198 GLU A N 1
ATOM 1651 C CA . GLU A 1 198 ? -5.606 -10.591 -16.775 1.00 94.19 198 GLU A CA 1
ATOM 1652 C C . GLU A 1 198 ? -5.609 -9.731 -18.049 1.00 94.19 198 GLU A C 1
ATOM 1654 O O . GLU A 1 198 ? -5.165 -10.164 -19.113 1.00 94.19 198 GLU A O 1
ATOM 1659 N N . ALA A 1 199 ? -6.059 -8.477 -17.942 1.00 95.94 199 ALA A N 1
ATOM 1660 C CA . ALA A 1 199 ? -6.054 -7.542 -19.064 1.00 95.94 199 ALA A CA 1
ATOM 1661 C C . ALA A 1 199 ? -4.625 -7.140 -19.469 1.00 95.94 199 ALA A C 1
ATOM 1663 O O . ALA A 1 199 ? -4.323 -7.057 -20.659 1.00 95.94 199 ALA A O 1
ATOM 1664 N N . LEU A 1 200 ? -3.742 -6.915 -18.490 1.00 95.94 200 LEU A N 1
ATOM 1665 C CA . LEU A 1 200 ? -2.344 -6.541 -18.725 1.00 95.94 200 LEU A CA 1
ATOM 1666 C C . LEU A 1 200 ? -1.489 -7.721 -19.213 1.00 95.94 200 LEU A C 1
ATOM 1668 O O . LEU A 1 200 ? -0.574 -7.515 -20.005 1.00 95.94 200 LEU A O 1
ATOM 1672 N N . GLU A 1 201 ? -1.801 -8.944 -18.781 1.00 95.62 201 GLU A N 1
ATOM 1673 C CA . GLU A 1 201 ? -1.225 -10.187 -19.308 1.00 95.62 201 GLU A CA 1
ATOM 1674 C C . GLU A 1 201 ? -1.487 -10.315 -20.805 1.00 95.62 201 GLU A C 1
ATOM 1676 O O . GLU A 1 201 ? -0.555 -10.482 -21.590 1.00 95.62 201 GLU A O 1
ATOM 1681 N N . LYS A 1 202 ? -2.744 -10.124 -21.208 1.00 96.81 202 LYS A N 1
ATOM 1682 C CA . LYS A 1 202 ? -3.125 -10.152 -22.617 1.00 96.81 202 LYS A CA 1
ATOM 1683 C C . LYS A 1 202 ? -2.467 -9.026 -23.426 1.00 96.81 202 LYS A C 1
ATOM 1685 O O . LYS A 1 202 ? -1.985 -9.279 -24.526 1.00 96.81 202 LYS A O 1
ATOM 1690 N N . GLU A 1 203 ? -2.394 -7.804 -22.883 1.00 96.75 203 GLU A N 1
ATOM 1691 C CA . GLU A 1 203 ? -1.681 -6.683 -23.528 1.00 96.75 203 GLU A CA 1
ATOM 1692 C C . GLU A 1 203 ? -0.190 -7.015 -23.732 1.00 96.75 203 GLU A C 1
ATOM 1694 O O . GLU A 1 203 ? 0.385 -6.687 -24.771 1.00 96.75 203 GLU A O 1
ATOM 1699 N N . LEU A 1 204 ? 0.445 -7.688 -22.764 1.00 96.75 204 LEU A N 1
ATOM 1700 C CA . LEU A 1 204 ? 1.844 -8.107 -22.862 1.00 96.75 204 LEU A CA 1
ATOM 1701 C C . LEU A 1 204 ? 2.041 -9.208 -23.909 1.00 96.75 204 LEU A C 1
ATOM 1703 O O . LEU A 1 204 ? 2.985 -9.125 -24.693 1.00 96.75 204 LEU A O 1
ATOM 1707 N N . GLU A 1 205 ? 1.156 -10.202 -23.962 1.00 96.44 205 GLU A N 1
ATOM 1708 C CA . GLU A 1 205 ? 1.195 -11.260 -24.978 1.00 96.44 205 GLU A CA 1
ATOM 1709 C C . GLU A 1 205 ? 1.032 -10.702 -26.398 1.00 96.44 205 GLU A C 1
ATOM 1711 O O . GLU A 1 205 ? 1.791 -11.071 -27.298 1.00 96.44 205 GLU A O 1
ATOM 1716 N N . GLU A 1 206 ? 0.092 -9.775 -26.599 1.00 97.12 206 GLU A N 1
ATOM 1717 C CA . GLU A 1 206 ? -0.100 -9.083 -27.879 1.00 97.12 206 GLU A CA 1
ATOM 1718 C C . GLU A 1 206 ? 1.134 -8.239 -28.241 1.00 97.12 206 GLU A C 1
ATOM 1720 O O . GLU A 1 206 ? 1.653 -8.339 -29.353 1.00 97.12 206 GLU A O 1
ATOM 1725 N N . CYS A 1 207 ? 1.691 -7.492 -27.282 1.00 96.00 207 CYS A N 1
ATOM 1726 C CA . CYS A 1 207 ? 2.894 -6.684 -27.495 1.00 96.00 207 CYS A CA 1
ATOM 1727 C C . CYS A 1 207 ? 4.126 -7.536 -27.850 1.00 96.00 207 CYS A C 1
ATOM 1729 O O . CYS A 1 207 ? 4.913 -7.168 -28.727 1.00 96.00 207 CYS A O 1
ATOM 1731 N N . LEU A 1 208 ? 4.288 -8.694 -27.203 1.00 95.44 208 LEU A N 1
ATOM 1732 C CA . LEU A 1 208 ? 5.330 -9.656 -27.546 1.00 95.44 208 LEU A CA 1
ATOM 1733 C C . LEU A 1 208 ? 5.092 -10.235 -28.940 1.00 95.44 208 LEU A C 1
ATOM 1735 O O . LEU A 1 208 ? 6.025 -10.309 -29.730 1.00 95.44 208 LEU A O 1
ATOM 1739 N N . LYS A 1 209 ? 3.862 -10.601 -29.296 1.00 95.75 209 LYS A N 1
ATOM 1740 C CA . LYS A 1 209 ? 3.566 -11.122 -30.635 1.00 95.75 209 LYS A CA 1
ATOM 1741 C C . LYS A 1 209 ? 3.951 -10.135 -31.743 1.00 95.75 209 LYS A C 1
ATOM 1743 O O . LYS A 1 209 ? 4.503 -10.561 -32.756 1.00 95.75 209 LYS A O 1
ATOM 1748 N N . ASP A 1 210 ? 3.706 -8.846 -31.528 1.00 94.75 210 ASP A N 1
ATOM 1749 C CA . ASP A 1 210 ? 3.914 -7.813 -32.544 1.00 94.75 210 ASP A CA 1
ATOM 1750 C C . ASP A 1 210 ? 5.368 -7.331 -32.644 1.00 94.75 210 ASP A C 1
ATOM 1752 O O . ASP A 1 210 ? 5.822 -6.973 -33.729 1.00 94.75 210 ASP A O 1
ATOM 1756 N N . HIS A 1 211 ? 6.114 -7.304 -31.535 1.00 94.56 211 HIS A N 1
ATOM 1757 C CA . HIS A 1 211 ? 7.427 -6.643 -31.488 1.00 94.56 211 HIS A CA 1
ATOM 1758 C C . HIS A 1 211 ? 8.609 -7.573 -31.211 1.00 94.56 211 HIS A C 1
ATOM 1760 O O . HIS A 1 211 ? 9.758 -7.157 -31.345 1.00 94.56 211 HIS A O 1
ATOM 1766 N N . LEU A 1 212 ? 8.379 -8.832 -30.840 1.00 91.81 212 LEU A N 1
ATOM 1767 C CA . LEU A 1 212 ? 9.455 -9.716 -30.394 1.00 91.81 212 LEU A CA 1
ATOM 1768 C C . LEU A 1 212 ? 10.432 -10.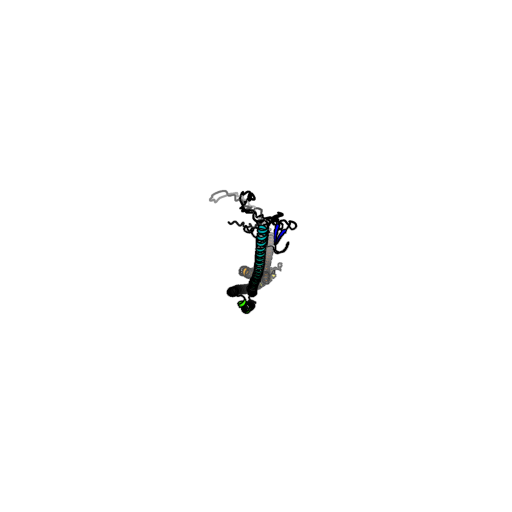105 -31.509 1.00 91.81 212 LEU A C 1
ATOM 1770 O O . LEU A 1 212 ? 11.629 -10.204 -31.250 1.00 91.81 212 LEU A O 1
ATOM 1774 N N . GLU A 1 213 ? 9.968 -10.289 -32.744 1.00 92.38 213 GLU A N 1
ATOM 1775 C CA . GLU A 1 213 ? 10.867 -10.569 -33.876 1.00 92.38 213 GLU A CA 1
ATOM 1776 C C . GLU A 1 213 ? 11.750 -9.358 -34.221 1.00 92.38 213 GLU A C 1
ATOM 1778 O O . GLU A 1 213 ? 12.923 -9.519 -34.557 1.00 92.38 213 GLU A O 1
ATOM 1783 N N . ASP A 1 214 ? 11.231 -8.143 -34.024 1.00 93.06 214 ASP A N 1
ATOM 1784 C CA . ASP A 1 214 ? 11.945 -6.894 -34.297 1.00 93.06 214 ASP A CA 1
ATOM 1785 C C . ASP A 1 214 ? 13.001 -6.551 -33.233 1.00 93.06 214 ASP A C 1
ATOM 1787 O O . ASP A 1 214 ? 13.805 -5.650 -33.449 1.00 93.06 214 ASP A O 1
ATOM 1791 N N . THR A 1 215 ? 13.042 -7.251 -32.092 1.00 89.00 215 THR A N 1
ATOM 1792 C CA . THR A 1 215 ? 14.050 -7.012 -31.035 1.00 89.00 215 THR A CA 1
ATOM 1793 C C . THR A 1 215 ? 15.428 -7.626 -31.314 1.00 89.00 215 THR A C 1
ATOM 1795 O O . THR A 1 215 ? 16.384 -7.336 -30.587 1.00 89.00 215 THR A O 1
ATOM 1798 N N . GLY A 1 216 ? 15.556 -8.456 -32.356 1.00 92.38 216 GLY A N 1
ATOM 1799 C CA . GLY A 1 216 ? 16.834 -9.005 -32.814 1.00 92.38 216 GLY A CA 1
ATOM 1800 C C . GLY A 1 216 ? 17.600 -9.745 -31.712 1.00 92.38 216 GLY A C 1
ATOM 1801 O O . GLY A 1 216 ? 17.113 -10.716 -31.132 1.00 92.38 216 GLY A O 1
ATOM 1802 N N . SER A 1 217 ? 18.808 -9.269 -31.397 1.00 90.50 217 SER A N 1
ATOM 1803 C CA . SER A 1 217 ? 19.685 -9.861 -30.369 1.00 90.50 217 SER A CA 1
ATOM 1804 C C . SER A 1 217 ? 19.118 -9.846 -28.939 1.00 90.50 217 SER A C 1
ATOM 1806 O O . SER A 1 217 ? 19.582 -10.609 -28.095 1.00 90.50 217 SER A O 1
ATOM 1808 N N . GLN A 1 218 ? 18.115 -9.008 -28.649 1.00 90.62 218 GLN A N 1
ATOM 1809 C CA . GLN A 1 218 ? 17.531 -8.865 -27.307 1.00 90.62 218 GLN A CA 1
ATOM 1810 C C . GLN A 1 218 ? 16.282 -9.729 -27.076 1.00 90.62 218 GLN A C 1
ATOM 1812 O O . GLN A 1 218 ? 15.707 -9.694 -25.987 1.00 90.62 218 GLN A O 1
ATOM 1817 N N . LYS A 1 219 ? 15.878 -10.534 -28.063 1.00 93.69 219 LYS A N 1
ATOM 1818 C CA . LYS A 1 219 ? 14.650 -11.341 -28.045 1.00 93.69 219 LYS A CA 1
ATOM 1819 C C . LYS A 1 219 ? 14.508 -12.229 -26.807 1.00 93.69 219 LYS A C 1
ATOM 1821 O O . LYS A 1 219 ? 13.493 -12.175 -26.111 1.00 93.69 219 LYS A O 1
ATOM 1826 N N . ASP A 1 220 ? 15.532 -13.021 -26.502 1.00 94.25 220 ASP A N 1
ATOM 1827 C CA . ASP A 1 220 ? 15.494 -13.962 -25.374 1.00 94.25 220 ASP A CA 1
ATOM 1828 C C . ASP A 1 220 ? 15.493 -13.238 -24.024 1.00 94.25 220 ASP A C 1
ATOM 1830 O O . ASP A 1 220 ? 14.835 -13.669 -23.074 1.00 94.25 220 ASP A O 1
ATOM 1834 N N . HIS A 1 221 ? 16.173 -12.091 -23.954 1.00 94.12 221 HIS A N 1
ATOM 1835 C CA . HIS A 1 221 ? 16.152 -11.245 -22.769 1.00 94.12 221 HIS A CA 1
ATOM 1836 C C . HIS A 1 221 ? 14.748 -10.675 -22.526 1.00 94.12 221 HIS A C 1
ATOM 1838 O O . HIS A 1 221 ? 14.248 -10.791 -21.411 1.00 94.12 221 HIS A O 1
ATOM 1844 N N . MET A 1 222 ? 14.076 -10.156 -23.562 1.00 95.75 222 MET A N 1
ATOM 1845 C CA . MET A 1 222 ? 12.717 -9.610 -23.443 1.00 95.75 222 MET A CA 1
ATOM 1846 C C . MET A 1 222 ? 11.685 -10.663 -23.029 1.00 95.75 222 MET A C 1
ATOM 1848 O O . MET A 1 222 ? 10.829 -10.370 -22.194 1.00 95.75 222 MET A O 1
ATOM 1852 N N . LYS A 1 223 ? 11.786 -11.896 -23.545 1.00 94.88 223 LYS A N 1
ATOM 1853 C CA . LYS A 1 223 ? 10.948 -13.017 -23.081 1.00 94.88 223 LYS A CA 1
ATOM 1854 C C . LYS A 1 223 ? 11.172 -13.302 -21.600 1.00 94.88 223 LYS A C 1
ATOM 1856 O O . LYS A 1 223 ? 10.226 -13.293 -20.824 1.00 94.88 223 LYS A O 1
ATOM 1861 N N . SER A 1 224 ? 12.434 -13.462 -21.191 1.00 96.19 224 SER A N 1
ATOM 1862 C CA . SER A 1 224 ? 12.763 -13.752 -19.793 1.00 96.19 224 SER A CA 1
ATOM 1863 C C . SER A 1 224 ? 12.336 -12.633 -18.836 1.00 96.19 224 SER A C 1
ATOM 1865 O O . SER A 1 224 ? 11.863 -12.931 -17.740 1.00 96.19 224 SER A O 1
ATOM 1867 N N . GLU A 1 225 ? 12.501 -11.359 -19.213 1.00 96.50 225 GLU A N 1
ATOM 1868 C CA . GLU A 1 225 ? 12.027 -10.219 -18.412 1.00 96.50 225 GLU A CA 1
ATOM 1869 C C . GLU A 1 225 ? 10.498 -10.230 -18.276 1.00 96.50 225 GLU A C 1
ATOM 1871 O O . GLU A 1 225 ? 9.985 -10.021 -17.175 1.00 96.50 225 GLU A O 1
ATOM 1876 N N . SER A 1 226 ? 9.782 -10.529 -19.363 1.00 96.06 226 SER A N 1
ATOM 1877 C CA . SER A 1 226 ? 8.317 -10.622 -19.385 1.00 96.06 226 SER A CA 1
ATOM 1878 C C . SER A 1 226 ? 7.806 -11.730 -18.462 1.00 96.06 226 SER A C 1
ATOM 1880 O O . SER A 1 226 ? 7.000 -11.460 -17.572 1.00 96.06 226 SER A O 1
ATOM 1882 N N . ASP A 1 227 ? 8.340 -12.947 -18.600 1.00 96.38 227 ASP A N 1
ATOM 1883 C CA . ASP A 1 227 ? 7.933 -14.111 -17.802 1.00 96.38 227 ASP A CA 1
ATOM 1884 C C . ASP A 1 227 ? 8.196 -13.888 -16.307 1.00 96.38 227 ASP A C 1
ATOM 1886 O O . ASP A 1 227 ? 7.331 -14.121 -15.461 1.00 96.38 227 ASP A O 1
ATOM 1890 N N . LYS A 1 228 ? 9.380 -13.360 -15.963 1.00 97.56 228 LYS A N 1
ATOM 1891 C CA . LYS A 1 228 ? 9.730 -13.030 -14.573 1.00 97.56 228 LYS A CA 1
ATOM 1892 C C . LYS A 1 228 ? 8.801 -11.974 -13.991 1.00 97.56 228 LYS A C 1
ATOM 1894 O O . LYS A 1 228 ? 8.413 -12.084 -12.828 1.00 97.56 228 LYS A O 1
ATOM 1899 N N . CYS A 1 229 ? 8.459 -10.952 -14.773 1.00 97.06 229 CYS A N 1
ATOM 1900 C CA . CYS A 1 229 ? 7.552 -9.903 -14.330 1.00 97.06 229 CYS A CA 1
ATOM 1901 C C . CYS A 1 229 ? 6.155 -10.465 -14.040 1.00 97.06 229 CYS A C 1
ATOM 1903 O O . CYS A 1 229 ? 5.586 -10.165 -12.990 1.00 97.06 229 CYS A O 1
ATOM 1905 N N . LEU A 1 230 ? 5.648 -11.345 -14.908 1.00 96.12 230 LEU A N 1
ATOM 1906 C CA . LEU A 1 230 ? 4.371 -12.028 -14.714 1.00 96.12 230 LEU A CA 1
ATOM 1907 C C . LEU A 1 230 ? 4.362 -12.915 -13.472 1.00 96.12 230 LEU A C 1
ATOM 1909 O O . LEU A 1 230 ? 3.450 -12.813 -12.651 1.00 96.12 230 LEU A O 1
ATOM 1913 N N . GLU A 1 231 ? 5.395 -13.734 -13.271 1.00 96.44 231 GLU A N 1
ATOM 1914 C CA . GLU A 1 231 ? 5.501 -14.548 -12.058 1.00 96.44 231 GLU A CA 1
ATOM 1915 C C . GLU A 1 231 ? 5.535 -13.696 -10.784 1.00 96.44 231 GLU A C 1
ATOM 1917 O O . GLU A 1 231 ? 4.883 -14.029 -9.792 1.00 96.44 231 GLU A O 1
ATOM 1922 N N . GLN A 1 232 ? 6.292 -12.595 -10.790 1.00 95.00 232 GLN A N 1
ATOM 1923 C CA . GLN A 1 232 ? 6.375 -11.686 -9.647 1.00 95.00 232 GLN A CA 1
ATOM 1924 C C . GLN A 1 232 ? 5.040 -10.980 -9.380 1.00 95.00 232 GLN A C 1
ATOM 1926 O O . GLN A 1 232 ? 4.621 -10.891 -8.222 1.00 95.00 232 GLN A O 1
ATOM 1931 N N . ALA A 1 233 ? 4.351 -10.518 -10.427 1.00 96.25 233 ALA A N 1
ATOM 1932 C CA . ALA A 1 233 ? 3.039 -9.890 -10.315 1.00 96.25 233 ALA A CA 1
ATOM 1933 C C . ALA A 1 233 ? 1.997 -10.870 -9.750 1.00 96.25 233 ALA A C 1
ATOM 1935 O O . ALA A 1 233 ? 1.303 -10.530 -8.787 1.00 96.25 233 ALA A O 1
ATOM 1936 N N . ARG A 1 234 ? 1.961 -12.109 -10.263 1.00 94.81 234 ARG A N 1
ATOM 1937 C CA . ARG A 1 234 ? 1.089 -13.192 -9.773 1.00 94.81 234 ARG A CA 1
ATOM 1938 C C . ARG A 1 234 ? 1.343 -13.507 -8.299 1.00 94.81 234 ARG A C 1
ATOM 1940 O O . ARG A 1 234 ? 0.405 -13.475 -7.506 1.00 94.81 234 ARG A O 1
ATOM 1947 N N . LYS A 1 235 ? 2.607 -13.703 -7.900 1.00 96.00 235 LYS A N 1
ATOM 1948 C CA . LYS A 1 235 ? 2.989 -13.953 -6.494 1.00 96.00 235 LYS A CA 1
ATOM 1949 C C . LYS A 1 235 ? 2.577 -12.807 -5.566 1.00 96.00 235 LYS A C 1
ATOM 1951 O O . LYS A 1 235 ? 2.048 -13.047 -4.484 1.00 96.00 235 LYS A O 1
ATOM 1956 N N . ARG A 1 236 ? 2.783 -11.548 -5.975 1.00 95.31 236 ARG A N 1
ATOM 1957 C CA . ARG A 1 236 ? 2.354 -10.381 -5.182 1.00 95.31 236 ARG A CA 1
ATOM 1958 C C . ARG A 1 236 ? 0.838 -10.365 -4.990 1.00 95.31 236 ARG A C 1
ATOM 1960 O O . ARG A 1 236 ? 0.366 -10.081 -3.890 1.00 95.31 236 ARG A O 1
ATOM 1967 N N . ILE A 1 237 ? 0.089 -10.639 -6.054 1.00 94.38 237 ILE A N 1
ATOM 1968 C CA . ILE A 1 237 ? -1.375 -10.644 -6.028 1.00 94.38 237 ILE A CA 1
ATOM 1969 C C . ILE A 1 237 ? -1.907 -11.780 -5.151 1.00 94.38 237 ILE A C 1
ATOM 1971 O O . ILE A 1 237 ? -2.824 -11.547 -4.368 1.00 94.38 237 ILE A O 1
ATOM 1975 N N . GLU A 1 238 ? -1.297 -12.964 -5.200 1.00 94.88 238 GLU A N 1
ATOM 1976 C CA . GLU A 1 238 ? -1.635 -14.082 -4.314 1.00 94.88 238 GLU A CA 1
ATOM 1977 C C . GLU A 1 238 ? -1.456 -13.705 -2.834 1.00 94.88 238 GLU A C 1
ATOM 1979 O O . GLU A 1 238 ? -2.389 -13.851 -2.042 1.00 94.88 238 GLU A O 1
ATOM 1984 N N . ILE A 1 239 ? -0.306 -13.121 -2.469 1.00 94.50 239 ILE A N 1
ATOM 1985 C CA . ILE A 1 239 ? -0.040 -12.643 -1.100 1.00 94.50 239 ILE A CA 1
ATOM 1986 C C . ILE A 1 239 ? -1.071 -11.588 -0.674 1.00 94.50 239 ILE A C 1
ATOM 1988 O O . ILE A 1 239 ? -1.564 -11.615 0.456 1.00 94.50 239 ILE A O 1
ATOM 1992 N N . LEU A 1 240 ? -1.417 -10.660 -1.569 1.00 92.25 240 LEU A N 1
ATOM 1993 C CA . LEU A 1 240 ? -2.386 -9.599 -1.297 1.00 92.25 240 LEU A CA 1
ATOM 1994 C C . LEU A 1 240 ? -3.800 -10.159 -1.092 1.00 92.25 240 LEU A C 1
ATOM 1996 O O . LEU A 1 240 ? -4.487 -9.749 -0.155 1.00 92.25 240 LEU A O 1
ATOM 2000 N N . ASN A 1 241 ? -4.229 -11.102 -1.929 1.00 91.75 241 ASN A N 1
ATOM 2001 C CA . ASN A 1 241 ? -5.533 -11.751 -1.808 1.00 91.75 241 ASN A CA 1
ATOM 2002 C C . ASN A 1 241 ? -5.621 -12.589 -0.531 1.00 91.75 241 ASN A C 1
ATOM 2004 O O . ASN A 1 241 ? -6.622 -12.516 0.180 1.00 91.75 241 ASN A O 1
ATOM 2008 N N . GLU A 1 242 ? -4.552 -13.303 -0.182 1.00 94.38 242 GLU A N 1
ATOM 2009 C CA . GLU A 1 242 ? -4.479 -14.066 1.060 1.00 94.38 242 GLU A CA 1
ATOM 2010 C C . GLU A 1 242 ? -4.529 -13.161 2.299 1.00 94.38 242 GLU A C 1
ATOM 2012 O O . GLU A 1 242 ? -5.238 -13.451 3.265 1.00 94.38 242 GLU A O 1
ATOM 2017 N N . ALA A 1 243 ? -3.829 -12.023 2.269 1.00 92.12 243 ALA A N 1
ATOM 2018 C CA . ALA A 1 243 ? -3.896 -11.028 3.333 1.00 92.12 243 ALA A CA 1
ATOM 2019 C C . ALA A 1 243 ? -5.301 -10.416 3.459 1.00 92.12 243 ALA A C 1
ATOM 2021 O O . ALA A 1 243 ? -5.798 -10.255 4.575 1.00 92.12 243 ALA A O 1
ATOM 2022 N N . LYS A 1 244 ? -5.970 -10.118 2.334 1.00 91.31 244 LYS A N 1
ATOM 2023 C CA . LYS A 1 244 ? -7.365 -9.645 2.322 1.00 91.31 244 LYS A CA 1
ATOM 2024 C C . LYS A 1 244 ? -8.319 -10.688 2.898 1.00 91.31 244 LYS A C 1
ATOM 2026 O O . LYS A 1 244 ? -9.141 -10.329 3.737 1.00 91.31 244 LYS A O 1
ATOM 2031 N N . ARG A 1 245 ? -8.180 -11.959 2.507 1.00 93.19 245 ARG A N 1
ATOM 2032 C CA . ARG A 1 245 ? -8.983 -13.071 3.029 1.00 93.19 245 ARG A CA 1
ATOM 2033 C C . ARG A 1 245 ? -8.817 -13.208 4.541 1.00 93.19 245 ARG A C 1
ATOM 2035 O O . ARG A 1 245 ? -9.803 -13.127 5.260 1.00 93.19 245 ARG A O 1
ATOM 2042 N N . LYS A 1 246 ? -7.579 -13.282 5.039 1.00 94.12 246 LYS A N 1
ATOM 2043 C CA . LYS A 1 246 ? -7.292 -13.355 6.485 1.00 94.12 246 LYS A CA 1
ATOM 2044 C C . LYS A 1 246 ? -7.798 -12.139 7.257 1.00 94.12 246 LYS A C 1
ATOM 2046 O O . LYS A 1 246 ? -8.284 -12.276 8.376 1.00 94.12 246 LYS A O 1
ATOM 2051 N N . ALA A 1 247 ? -7.686 -10.939 6.686 1.00 91.12 247 ALA A N 1
ATOM 2052 C CA . ALA A 1 247 ? -8.211 -9.728 7.309 1.00 91.12 247 ALA A CA 1
ATOM 2053 C C . ALA A 1 247 ? -9.744 -9.737 7.371 1.00 91.12 247 ALA A C 1
ATOM 2055 O O . ALA A 1 247 ? -10.308 -9.306 8.375 1.00 91.12 247 ALA A O 1
ATOM 2056 N N . GLN A 1 248 ? -10.407 -10.235 6.326 1.00 88.62 248 GLN A N 1
ATOM 2057 C CA . GLN A 1 248 ? -11.858 -10.373 6.281 1.00 88.62 248 GLN A CA 1
ATOM 2058 C C . GLN A 1 248 ? -12.347 -11.441 7.267 1.00 88.62 248 GLN A C 1
ATOM 2060 O O . GLN A 1 248 ? -13.198 -11.141 8.095 1.00 88.62 248 GLN A O 1
ATOM 2065 N N . GLU A 1 249 ? -11.732 -12.625 7.276 1.00 92.62 249 GLU A N 1
ATOM 2066 C CA . GLU A 1 249 ? -12.025 -13.696 8.239 1.00 92.62 249 GLU A CA 1
ATOM 2067 C C . GLU A 1 249 ? -11.815 -13.229 9.684 1.00 92.62 249 GLU A C 1
ATOM 2069 O O . GLU A 1 249 ? -12.637 -13.502 10.555 1.00 92.62 249 GLU A O 1
ATOM 2074 N N . LYS A 1 250 ? -10.743 -12.470 9.956 1.00 90.38 250 LYS A N 1
ATOM 2075 C CA . LYS A 1 250 ? -10.506 -11.891 11.284 1.00 90.38 250 LYS A CA 1
ATOM 2076 C C . LYS A 1 250 ? -11.591 -10.882 11.663 1.00 90.38 250 LYS A C 1
ATOM 2078 O O . LYS A 1 250 ? -12.079 -10.930 12.786 1.00 90.38 250 LYS A O 1
ATOM 2083 N N . LYS A 1 251 ? -11.990 -9.997 10.744 1.00 85.88 251 LYS A N 1
ATOM 2084 C CA . LYS A 1 251 ? -13.080 -9.037 10.982 1.00 85.88 251 LYS A CA 1
ATOM 2085 C C . LYS A 1 251 ? -14.404 -9.743 11.253 1.00 85.88 251 LYS A C 1
ATOM 2087 O O . LYS A 1 251 ? -15.098 -9.363 12.185 1.00 85.88 251 LYS A O 1
ATOM 2092 N N . GLU A 1 252 ? -14.736 -10.769 10.478 1.00 89.44 252 GLU A N 1
ATOM 2093 C CA . GLU A 1 252 ? -15.955 -11.561 10.661 1.00 89.44 252 GLU A CA 1
ATOM 2094 C C . GLU A 1 252 ? -15.924 -12.355 11.974 1.00 89.44 252 GLU A C 1
ATOM 2096 O O . GLU A 1 252 ? -16.922 -12.402 12.689 1.00 89.44 252 GLU A O 1
ATOM 2101 N N . ALA A 1 253 ? -14.774 -12.924 12.345 1.00 89.50 253 ALA A N 1
ATOM 2102 C CA . ALA A 1 253 ? -14.602 -13.617 13.618 1.00 89.50 253 ALA A CA 1
ATOM 2103 C C . ALA A 1 253 ? -14.699 -12.663 14.820 1.00 89.50 253 ALA A C 1
ATOM 2105 O O . ALA A 1 253 ? -15.334 -13.003 15.819 1.00 89.50 253 ALA A O 1
ATOM 2106 N N . ASP A 1 254 ? -14.090 -11.478 14.733 1.00 84.31 254 ASP A N 1
ATOM 2107 C CA . ASP A 1 254 ? -14.160 -10.450 15.774 1.00 84.31 254 ASP A CA 1
ATOM 2108 C C . ASP A 1 254 ? -15.588 -9.878 15.886 1.00 84.31 254 ASP A C 1
ATOM 2110 O O . ASP A 1 254 ? -16.086 -9.686 16.996 1.00 84.31 254 ASP A O 1
ATOM 2114 N N . GLU A 1 255 ? -16.288 -9.692 14.762 1.00 86.38 255 GLU A N 1
ATOM 2115 C CA . GLU A 1 255 ? -17.697 -9.281 14.722 1.00 86.38 255 GLU A CA 1
ATOM 2116 C C . GLU A 1 255 ? -18.612 -10.335 15.352 1.00 86.38 255 GLU A C 1
ATOM 2118 O O . GLU A 1 255 ? -19.426 -10.010 16.215 1.00 86.38 255 GLU A O 1
ATOM 2123 N N . LYS A 1 256 ? -18.446 -11.611 14.989 1.00 89.19 256 LYS A N 1
ATOM 2124 C CA . LYS A 1 256 ? -19.231 -12.709 15.564 1.00 89.19 256 LYS A CA 1
ATOM 2125 C C . LYS A 1 256 ? -19.008 -12.824 17.071 1.00 89.19 256 LYS A C 1
ATOM 2127 O O . LYS A 1 256 ? -19.971 -12.909 17.827 1.00 89.19 256 LYS A O 1
ATOM 2132 N N . LYS A 1 257 ? -17.753 -12.751 17.529 1.00 87.94 257 LYS A N 1
ATOM 2133 C CA . LYS A 1 257 ? -17.431 -12.734 18.966 1.00 87.94 257 LYS A CA 1
ATOM 2134 C C . LYS A 1 257 ? -18.055 -11.537 19.675 1.00 87.94 257 LYS A C 1
ATOM 2136 O O . LYS A 1 257 ? -18.530 -11.680 20.797 1.00 87.94 257 LYS A O 1
ATOM 2141 N N . ARG A 1 258 ? -18.077 -10.363 19.038 1.00 85.56 258 ARG A N 1
ATOM 2142 C CA . ARG A 1 258 ? -18.735 -9.177 19.597 1.00 85.56 258 ARG A CA 1
ATOM 2143 C C . ARG A 1 258 ? -20.235 -9.401 19.759 1.00 85.56 258 ARG A C 1
ATOM 2145 O O . ARG A 1 258 ? -20.755 -9.122 20.832 1.00 85.56 258 ARG A O 1
ATOM 2152 N N . GLN A 1 259 ? -20.901 -9.935 18.738 1.00 85.75 259 GLN A N 1
ATOM 2153 C CA . GLN A 1 259 ? -22.333 -10.240 18.785 1.00 85.75 259 GLN A CA 1
ATOM 2154 C C . GLN A 1 259 ? -22.659 -11.293 19.853 1.00 85.75 259 GLN A C 1
ATOM 2156 O O . GLN A 1 259 ? -23.622 -11.130 20.596 1.00 85.75 259 GLN A O 1
ATOM 2161 N N . GLU A 1 260 ? -21.833 -12.334 19.991 1.00 89.44 260 GLU A N 1
ATOM 2162 C CA . GLU A 1 260 ? -21.989 -13.351 21.040 1.00 89.44 260 GLU A CA 1
ATOM 2163 C C . GLU A 1 260 ? -21.843 -12.762 22.453 1.00 89.44 260 GLU A C 1
ATOM 2165 O O . GLU A 1 260 ? -22.616 -13.110 23.345 1.00 89.44 260 GLU A O 1
ATOM 2170 N N . LEU A 1 261 ? -20.878 -11.861 22.673 1.00 87.25 261 LEU A N 1
ATOM 2171 C CA . LEU A 1 261 ? -20.711 -11.171 23.958 1.00 87.25 261 LEU A CA 1
ATOM 2172 C C . LEU A 1 261 ? -21.860 -10.195 24.237 1.00 87.25 261 LEU A C 1
ATOM 2174 O O . LEU A 1 261 ? -22.348 -10.138 25.362 1.00 87.25 261 LEU A O 1
ATOM 2178 N N . GLU A 1 262 ? -22.324 -9.461 23.224 1.00 87.75 262 GLU A N 1
ATOM 2179 C CA . GLU A 1 262 ? -23.454 -8.538 23.357 1.00 87.75 262 GLU A CA 1
ATOM 2180 C C . GLU A 1 262 ? -24.754 -9.279 23.703 1.00 87.75 262 GLU A C 1
ATOM 2182 O O . GLU A 1 262 ? -25.491 -8.854 24.593 1.00 87.75 262 GLU A O 1
ATOM 2187 N N . ALA A 1 263 ? -25.014 -10.416 23.048 1.00 89.75 263 ALA A N 1
ATOM 2188 C CA . ALA A 1 263 ? -26.167 -11.264 23.336 1.00 89.75 263 ALA A CA 1
ATOM 2189 C C . ALA A 1 263 ? -26.125 -11.806 24.773 1.00 89.75 263 ALA A C 1
ATOM 2191 O O . ALA A 1 263 ? -27.112 -11.685 25.497 1.00 89.75 263 ALA A O 1
ATOM 2192 N N . LYS A 1 264 ? -24.965 -12.311 25.217 1.00 91.19 264 LYS A N 1
ATOM 2193 C CA . LYS A 1 264 ? -24.767 -12.778 26.600 1.00 91.19 264 LYS A CA 1
ATOM 2194 C C . LYS A 1 264 ? -24.962 -11.660 27.624 1.00 91.19 264 LYS A C 1
ATOM 2196 O O . LYS A 1 264 ? -25.619 -11.867 28.637 1.00 91.19 264 LYS A O 1
ATOM 2201 N N . ALA A 1 265 ? -24.433 -10.465 27.365 1.00 91.00 265 ALA A N 1
ATOM 2202 C CA . ALA A 1 265 ? -24.619 -9.319 28.252 1.00 91.00 265 ALA A CA 1
ATOM 2203 C C . ALA A 1 265 ? -26.099 -8.910 28.356 1.00 91.00 265 ALA A C 1
ATOM 2205 O O . ALA A 1 265 ? -26.573 -8.597 29.447 1.00 91.00 265 ALA A O 1
ATOM 2206 N N . LYS A 1 266 ? -26.843 -8.943 27.241 1.00 90.38 266 LYS A N 1
ATOM 2207 C CA . LYS A 1 266 ? -28.289 -8.667 27.213 1.00 90.38 266 LYS A CA 1
ATOM 2208 C C . LYS A 1 266 ? -29.095 -9.716 27.985 1.00 90.38 266 LYS A C 1
ATOM 2210 O O . LYS A 1 266 ? -30.001 -9.340 28.723 1.00 90.38 266 LYS A O 1
ATOM 2215 N N . GLU A 1 267 ? -28.744 -10.994 27.863 1.00 93.25 267 GLU A N 1
ATOM 2216 C CA . GLU A 1 267 ? -29.364 -12.091 28.622 1.00 93.25 267 GLU A CA 1
ATOM 2217 C C . GLU A 1 267 ? -29.137 -11.930 30.135 1.00 93.25 267 GLU A C 1
ATOM 2219 O O . GLU A 1 267 ? -30.097 -11.897 30.903 1.00 93.25 267 GLU A O 1
ATOM 2224 N N . LEU A 1 268 ? -27.892 -11.684 30.558 1.00 94.00 268 LEU A N 1
ATOM 2225 C CA . LEU A 1 268 ? -27.548 -11.459 31.969 1.00 94.00 268 LEU A CA 1
ATOM 2226 C C . LEU A 1 268 ? -28.227 -10.212 32.558 1.00 94.00 268 LEU A C 1
ATOM 2228 O O . LEU A 1 268 ? -28.641 -10.216 33.717 1.00 94.00 268 LEU A O 1
ATOM 2232 N N . LEU A 1 269 ? -28.369 -9.140 31.773 1.00 92.19 269 LEU A N 1
ATOM 2233 C CA . LEU A 1 269 ? -29.102 -7.946 32.199 1.00 92.19 269 LEU A CA 1
ATOM 2234 C C . LEU A 1 269 ? -30.608 -8.203 32.334 1.00 92.19 269 LEU A C 1
ATOM 2236 O O . LEU A 1 269 ? -31.235 -7.644 33.236 1.00 92.19 269 LEU A O 1
ATOM 2240 N N . ALA A 1 270 ? -31.188 -9.041 31.471 1.00 94.06 270 ALA A N 1
ATOM 2241 C CA . ALA A 1 270 ? -32.583 -9.450 31.594 1.00 94.06 270 ALA A CA 1
ATOM 2242 C C . ALA A 1 270 ? -32.799 -10.278 32.870 1.00 94.06 270 ALA A C 1
ATOM 2244 O O . ALA A 1 270 ? -33.708 -9.969 33.641 1.00 94.06 270 ALA A O 1
ATOM 2245 N N . GLU A 1 271 ? -31.923 -11.248 33.153 1.00 95.50 271 GLU A N 1
ATOM 2246 C CA . GLU A 1 271 ? -31.950 -12.018 34.404 1.00 95.50 271 GLU A CA 1
ATOM 2247 C C . GLU A 1 271 ? -31.825 -11.110 35.635 1.00 95.50 271 GLU A C 1
ATOM 2249 O O . GLU A 1 271 ? -32.652 -11.188 36.548 1.00 95.50 271 GLU A O 1
ATOM 2254 N N . LEU A 1 272 ? -30.863 -10.180 35.641 1.00 95.62 272 LEU A N 1
ATOM 2255 C CA . LEU A 1 272 ? -30.711 -9.219 36.733 1.00 95.62 272 LEU A CA 1
ATOM 2256 C C . LEU A 1 272 ? -31.971 -8.365 36.923 1.00 95.62 272 LEU A C 1
ATOM 2258 O O . LEU A 1 272 ? -32.371 -8.120 38.059 1.00 95.62 272 LEU A O 1
ATOM 2262 N N . SER A 1 273 ? -32.619 -7.934 35.836 1.00 95.31 273 SER A N 1
ATOM 2263 C CA . SER A 1 273 ? -33.879 -7.192 35.931 1.00 95.31 273 SER A CA 1
ATOM 2264 C C . SER A 1 273 ? -34.976 -8.017 36.606 1.00 95.31 273 SER A C 1
ATOM 2266 O O . SER A 1 273 ? -35.697 -7.473 37.434 1.00 95.31 273 SER A O 1
ATOM 2268 N N . THR A 1 274 ? -35.083 -9.320 36.323 1.00 96.44 274 THR A N 1
ATOM 2269 C CA . THR A 1 274 ? -36.091 -10.172 36.983 1.00 96.44 274 THR A CA 1
ATOM 2270 C C . THR A 1 274 ? -35.829 -10.346 38.481 1.00 96.44 274 THR A C 1
ATOM 2272 O O . THR A 1 274 ? -36.768 -10.318 39.279 1.00 96.44 274 THR A O 1
ATOM 2275 N N . LEU A 1 275 ? -34.558 -10.464 38.886 1.00 95.31 275 LEU A N 1
ATOM 2276 C CA . LEU A 1 275 ? -34.175 -10.482 40.302 1.00 95.31 275 LEU A CA 1
ATOM 2277 C C . LEU A 1 275 ? -34.504 -9.147 40.981 1.00 95.31 275 LEU A C 1
ATOM 2279 O O . LEU A 1 275 ? -34.944 -9.132 42.132 1.00 95.31 275 LEU A O 1
ATOM 2283 N N . LEU A 1 276 ? -34.342 -8.035 40.257 1.00 96.31 276 LEU A N 1
ATOM 2284 C CA . LEU A 1 276 ? -34.692 -6.710 40.754 1.00 96.31 276 LEU A CA 1
ATOM 2285 C C . LEU A 1 276 ? -36.185 -6.521 40.947 1.00 96.31 276 LEU A C 1
ATOM 2287 O O . LEU A 1 276 ? -36.583 -6.004 41.985 1.00 96.31 276 LEU A O 1
ATOM 2291 N N . ASP A 1 277 ? -37.005 -6.990 40.010 1.00 95.81 277 ASP A N 1
ATOM 2292 C CA . ASP A 1 277 ? -38.461 -6.931 40.145 1.00 95.81 277 ASP A CA 1
ATOM 2293 C C . ASP A 1 277 ? -38.930 -7.706 41.393 1.00 95.81 277 ASP A C 1
ATOM 2295 O O . ASP A 1 277 ? -39.871 -7.297 42.074 1.00 95.81 277 ASP A O 1
ATOM 2299 N N . ALA A 1 278 ? -38.263 -8.816 41.738 1.00 96.00 278 ALA A N 1
ATOM 2300 C CA . ALA A 1 278 ? -38.538 -9.552 42.973 1.00 96.00 278 ALA A CA 1
ATOM 2301 C C . ALA A 1 278 ? -38.118 -8.765 44.228 1.00 96.00 278 ALA A C 1
ATOM 2303 O O . ALA A 1 278 ? -38.866 -8.725 45.205 1.00 96.00 278 ALA A O 1
ATOM 2304 N N . ALA A 1 279 ? -36.949 -8.117 44.205 1.00 96.12 279 ALA A N 1
ATOM 2305 C CA . ALA A 1 279 ? -36.482 -7.279 45.309 1.00 96.12 279 ALA A CA 1
ATOM 2306 C C . ALA A 1 279 ? -37.379 -6.046 45.528 1.00 96.12 279 ALA A C 1
ATOM 2308 O O . ALA A 1 279 ? -37.697 -5.722 46.671 1.00 96.12 279 ALA A O 1
ATOM 2309 N N . GLU A 1 280 ? -37.831 -5.396 44.452 1.00 96.62 280 GLU A N 1
ATOM 2310 C CA . GLU A 1 280 ? -38.759 -4.260 44.498 1.00 96.62 280 GLU A CA 1
ATOM 2311 C C . GLU A 1 280 ? -40.110 -4.661 45.098 1.00 96.62 280 GLU A C 1
ATOM 2313 O O . GLU A 1 280 ? -40.590 -3.983 46.005 1.00 96.62 280 GLU A O 1
ATOM 2318 N N . LYS A 1 281 ? -40.666 -5.814 44.698 1.00 96.38 281 LYS A N 1
ATOM 2319 C CA . LYS A 1 281 ? -41.872 -6.381 45.331 1.00 96.38 281 LYS A CA 1
ATOM 2320 C C . LYS A 1 281 ? -41.673 -6.674 46.819 1.00 96.38 281 LYS A C 1
ATOM 2322 O O . LYS A 1 281 ? -42.586 -6.458 47.609 1.00 96.38 281 LYS A O 1
ATOM 2327 N N . GLY A 1 282 ? -40.483 -7.131 47.218 1.00 95.06 282 GLY A N 1
ATOM 2328 C CA . GLY A 1 282 ? -40.129 -7.299 48.632 1.00 95.06 282 GLY A CA 1
ATOM 2329 C C . GLY A 1 282 ? -40.164 -5.973 49.401 1.00 95.06 282 GLY A C 1
ATOM 2330 O O . GLY A 1 282 ? -40.749 -5.896 50.479 1.00 95.06 282 GLY A O 1
ATOM 2331 N N . VAL A 1 283 ? -39.618 -4.901 48.814 1.00 95.50 283 VAL A N 1
ATOM 2332 C CA . VAL A 1 283 ? -39.680 -3.546 49.390 1.00 95.50 283 VAL A CA 1
ATOM 2333 C C . VAL A 1 283 ? -41.121 -3.031 49.474 1.00 95.50 283 VAL A C 1
ATOM 2335 O O . VAL A 1 283 ? -41.468 -2.392 50.464 1.00 95.50 283 VAL A O 1
ATOM 2338 N N . GLU A 1 284 ? -41.964 -3.286 48.472 1.00 95.81 284 GLU A N 1
ATOM 2339 C CA . GLU A 1 284 ? -43.393 -2.939 48.519 1.00 95.81 284 GLU A CA 1
ATOM 2340 C C . GLU A 1 284 ? -44.117 -3.676 49.648 1.00 95.81 284 GLU A C 1
ATOM 2342 O O . GLU A 1 284 ? -44.776 -3.032 50.462 1.00 95.81 284 GLU A O 1
ATOM 2347 N N . HIS A 1 285 ? -43.905 -4.987 49.781 1.00 94.56 285 HIS A N 1
ATOM 2348 C CA . HIS A 1 285 ? -44.463 -5.760 50.889 1.00 94.56 285 HIS A CA 1
ATOM 2349 C C . HIS A 1 285 ? -43.986 -5.234 52.253 1.00 94.56 285 HIS A C 1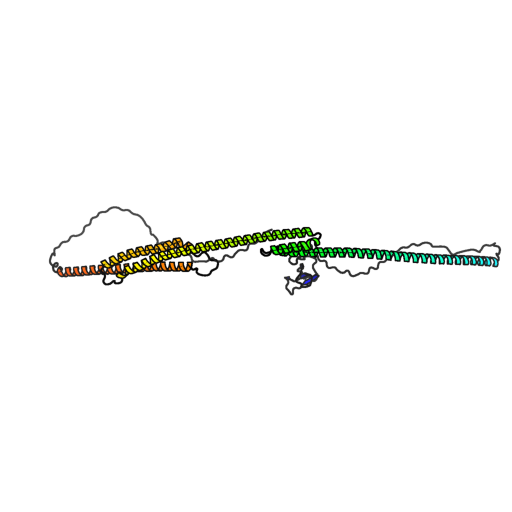
ATOM 2351 O O . HIS A 1 285 ? -44.780 -5.060 53.174 1.00 94.56 285 HIS A O 1
ATOM 2357 N N . LEU A 1 286 ? -42.700 -4.887 52.377 1.00 93.31 286 LEU A N 1
ATOM 2358 C CA . LEU A 1 286 ? -42.152 -4.279 53.589 1.00 93.31 286 LEU A CA 1
ATOM 2359 C C . LEU A 1 286 ? -42.830 -2.939 53.925 1.00 93.31 286 LEU A C 1
ATOM 2361 O O . LEU A 1 286 ? -43.088 -2.668 55.096 1.00 93.31 286 LEU A O 1
ATOM 2365 N N . LYS A 1 287 ? -43.152 -2.108 52.922 1.00 94.44 287 LYS A N 1
ATOM 2366 C CA . LYS A 1 287 ? -43.915 -0.862 53.129 1.00 94.44 287 LYS A CA 1
ATOM 2367 C C . LYS A 1 287 ? -45.315 -1.145 53.666 1.00 94.44 287 LYS A C 1
ATOM 2369 O O . LYS A 1 287 ? -45.741 -0.475 54.602 1.00 94.44 287 LYS A O 1
ATOM 2374 N N . GLU A 1 288 ? -46.009 -2.136 53.111 1.00 93.94 288 GLU A N 1
ATOM 2375 C CA . GLU A 1 288 ? -47.349 -2.530 53.562 1.00 93.94 288 GLU A CA 1
ATOM 2376 C C . GLU A 1 288 ? -47.341 -3.020 55.016 1.00 93.94 288 GLU A C 1
ATOM 2378 O O . GLU A 1 288 ? -48.182 -2.602 55.810 1.00 93.94 288 GLU A O 1
ATOM 2383 N N . VAL A 1 289 ? -46.357 -3.845 55.392 1.00 92.62 289 VAL A N 1
ATOM 2384 C CA . VAL A 1 289 ? -46.206 -4.352 56.769 1.00 92.62 289 VAL A CA 1
ATOM 2385 C C . VAL A 1 289 ? -45.792 -3.239 57.745 1.00 92.62 289 VAL A C 1
ATOM 2387 O O . VAL A 1 289 ? -46.151 -3.294 58.920 1.00 92.62 289 VAL A O 1
ATOM 2390 N N . CYS A 1 290 ? -45.086 -2.202 57.281 1.00 91.38 290 CYS A N 1
ATOM 2391 C CA . CYS A 1 290 ? -44.746 -1.025 58.088 1.00 91.38 290 CYS A CA 1
ATOM 2392 C C . CYS A 1 290 ? -45.911 -0.036 58.277 1.00 91.38 290 CYS A C 1
ATOM 2394 O O . CYS A 1 290 ? -45.902 0.705 59.259 1.00 91.38 290 CYS A O 1
ATOM 2396 N N . ALA A 1 291 ? -46.912 -0.011 57.390 1.00 90.69 291 ALA A N 1
ATOM 2397 C CA . ALA A 1 291 ? -48.001 0.974 57.425 1.00 90.69 291 ALA A CA 1
ATOM 2398 C C . ALA A 1 291 ? -48.776 1.048 58.767 1.00 90.69 291 ALA A C 1
ATOM 2400 O O . ALA A 1 291 ? -49.098 2.156 59.204 1.00 90.69 291 ALA A O 1
ATOM 2401 N N . PRO A 1 292 ? -49.043 -0.064 59.487 1.00 87.31 292 PRO A N 1
ATOM 2402 C CA . PRO A 1 292 ? -49.672 -0.011 60.807 1.00 87.31 292 PRO A CA 1
ATOM 2403 C C . PRO A 1 292 ? -48.865 0.772 61.852 1.00 87.31 292 PRO A C 1
ATOM 2405 O O . PRO A 1 292 ? -49.465 1.344 62.757 1.00 87.31 292 PRO A O 1
ATOM 2408 N N . LEU A 1 293 ? -47.533 0.838 61.729 1.00 81.94 293 LEU A N 1
ATOM 2409 C CA . LEU A 1 293 ? -46.653 1.524 62.687 1.00 81.94 293 LEU A CA 1
ATOM 2410 C C . LEU A 1 293 ? -46.679 3.056 62.543 1.00 81.94 293 LEU A C 1
ATOM 2412 O O . LEU A 1 293 ? -46.242 3.763 63.451 1.00 81.94 293 LEU A O 1
ATOM 2416 N N . GLU A 1 294 ? -47.212 3.590 61.439 1.00 77.62 294 GLU A N 1
ATOM 2417 C CA . GLU A 1 294 ? -47.338 5.040 61.224 1.00 77.62 294 GLU A CA 1
ATOM 2418 C C . GLU A 1 294 ? -48.450 5.671 62.085 1.00 77.62 294 GLU A C 1
ATOM 2420 O O . GLU A 1 294 ? -48.421 6.869 62.365 1.00 77.62 294 GLU A O 1
ATOM 2425 N N . GLN A 1 295 ? -49.402 4.876 62.588 1.00 71.12 295 GLN A N 1
ATOM 2426 C CA . GLN A 1 295 ? -50.547 5.336 63.396 1.00 71.12 295 GLN A CA 1
ATOM 2427 C C . GLN A 1 295 ? -50.204 5.513 64.897 1.00 71.12 295 GLN A C 1
ATOM 2429 O O . GLN A 1 295 ? -51.059 5.352 65.770 1.00 71.12 295 GLN A O 1
ATOM 2434 N N . GLY A 1 296 ? -48.942 5.844 65.193 1.00 58.38 296 GLY A N 1
ATOM 2435 C CA . GLY A 1 296 ? -48.192 5.629 66.443 1.00 58.38 296 GLY A CA 1
ATOM 2436 C C . GLY A 1 296 ? -48.642 6.288 67.759 1.00 58.38 296 GLY A C 1
ATOM 2437 O O . GLY A 1 296 ? -47.793 6.481 68.634 1.00 58.38 296 GLY A O 1
ATOM 2438 N N . ASP A 1 297 ? -49.928 6.596 67.948 1.00 57.16 297 ASP A N 1
ATOM 2439 C CA . ASP A 1 297 ? -50.451 7.187 69.192 1.00 57.16 297 ASP A CA 1
ATOM 2440 C C . ASP A 1 297 ? -51.573 6.401 69.894 1.00 57.16 297 ASP A C 1
ATOM 2442 O O . ASP A 1 297 ? -51.900 6.728 71.035 1.00 57.16 297 ASP A O 1
ATOM 2446 N N . GLN A 1 298 ? -52.134 5.346 69.288 1.00 59.91 298 GLN A N 1
ATOM 2447 C CA . GLN A 1 298 ? -53.232 4.569 69.903 1.00 59.91 298 GLN A CA 1
ATOM 2448 C C . GLN A 1 298 ? -52.969 3.065 70.052 1.00 59.91 298 GLN A C 1
ATOM 2450 O O . GLN A 1 298 ? -53.782 2.374 70.663 1.00 59.91 298 GLN A O 1
ATOM 2455 N N . GLN A 1 299 ? -51.847 2.555 69.543 1.00 68.31 299 GLN A N 1
ATOM 2456 C CA . GLN A 1 299 ? -51.541 1.124 69.593 1.00 68.31 299 GLN A CA 1
ATOM 2457 C C . GLN A 1 299 ? -50.935 0.709 70.933 1.00 68.31 299 GLN A C 1
ATOM 2459 O O . GLN A 1 299 ? -50.119 1.417 71.534 1.00 68.31 299 GLN A O 1
ATOM 2464 N N . SER A 1 300 ? -51.338 -0.468 71.399 1.00 78.12 300 SER A N 1
ATOM 2465 C CA . SER A 1 300 ? -50.752 -1.100 72.574 1.00 78.12 300 SER A CA 1
ATOM 2466 C C . SER A 1 300 ? -49.321 -1.573 72.289 1.00 78.12 300 SER A C 1
ATOM 2468 O O . SER A 1 300 ? -48.939 -1.827 71.147 1.00 78.12 300 SER A O 1
ATOM 2470 N N . GLN A 1 301 ? -48.513 -1.718 73.344 1.00 81.75 301 GLN A N 1
ATOM 2471 C CA . GLN A 1 301 ? -47.138 -2.214 73.213 1.00 81.75 301 GLN A CA 1
ATOM 2472 C C . GLN A 1 301 ? -47.084 -3.587 72.512 1.00 81.75 301 GLN A C 1
ATOM 2474 O O . GLN A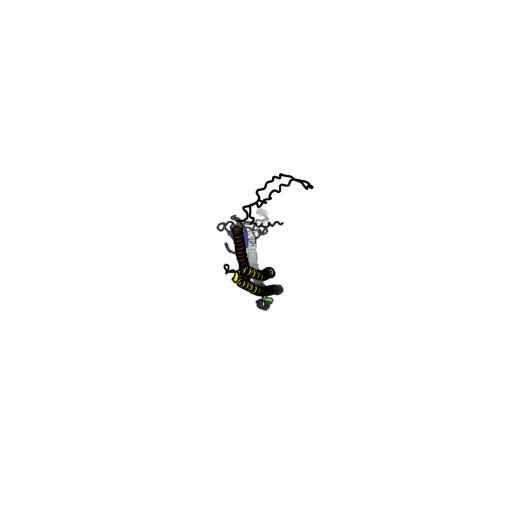 1 301 ? -46.199 -3.816 71.696 1.00 81.75 301 GLN A O 1
ATOM 2479 N N . GLU A 1 302 ? -48.045 -4.471 72.790 1.00 83.00 302 GLU A N 1
ATOM 2480 C CA . GLU A 1 302 ? -48.101 -5.827 72.227 1.00 83.00 302 GLU A CA 1
ATOM 2481 C C . GLU A 1 302 ? -48.398 -5.825 70.717 1.00 83.00 302 GLU A C 1
ATOM 2483 O O . GLU A 1 302 ? -47.797 -6.596 69.969 1.00 83.00 302 GLU A O 1
ATOM 2488 N N . GLU A 1 303 ? -49.267 -4.924 70.246 1.00 84.00 303 GLU A N 1
ATOM 2489 C CA . GLU A 1 303 ? -49.573 -4.761 68.816 1.00 84.00 303 GLU A CA 1
ATOM 2490 C C . GLU A 1 303 ? -48.368 -4.221 68.035 1.00 84.00 303 GLU A C 1
ATOM 2492 O O . GLU A 1 303 ? -48.079 -4.691 66.932 1.00 84.00 303 GLU A O 1
ATOM 2497 N N . VAL A 1 304 ? -47.631 -3.276 68.629 1.00 86.25 304 VAL A N 1
ATOM 2498 C CA . VAL A 1 304 ? -46.413 -2.702 68.036 1.00 86.25 304 VAL A CA 1
ATOM 2499 C C . VAL A 1 304 ? -45.284 -3.728 67.994 1.00 86.25 304 VAL A C 1
ATOM 2501 O O . VAL A 1 304 ? -44.618 -3.842 66.968 1.00 86.25 304 VAL A O 1
ATOM 2504 N N . ASP A 1 305 ? -45.093 -4.514 69.057 1.00 86.38 305 ASP A N 1
ATOM 2505 C CA . ASP A 1 305 ? -44.085 -5.581 69.094 1.00 86.38 305 ASP A CA 1
ATOM 2506 C C . ASP A 1 305 ? -44.408 -6.704 68.087 1.00 86.38 305 ASP A C 1
ATOM 2508 O O . ASP A 1 305 ? -43.510 -7.215 67.412 1.00 86.38 305 ASP A O 1
ATOM 2512 N N . SER A 1 306 ? -45.690 -7.049 67.914 1.00 89.25 306 SER A N 1
ATOM 2513 C CA . SER A 1 306 ? -46.118 -8.017 66.899 1.00 89.25 306 SER A CA 1
ATOM 2514 C C . SER A 1 306 ? -45.880 -7.499 65.476 1.00 89.25 306 SER A C 1
ATOM 2516 O O . SER A 1 306 ? -45.263 -8.203 64.673 1.00 89.25 306 SER A O 1
ATOM 2518 N N . CYS A 1 307 ? -46.268 -6.255 65.172 1.00 89.25 307 CYS A N 1
ATOM 2519 C CA . CYS A 1 307 ? -45.983 -5.642 63.872 1.00 89.25 307 CYS A CA 1
ATOM 2520 C C . CYS A 1 307 ? -44.474 -5.534 63.612 1.00 89.25 307 CYS A C 1
ATOM 2522 O O . CYS A 1 307 ? -44.023 -5.878 62.523 1.00 89.25 307 CYS A O 1
ATOM 2524 N N . ALA A 1 308 ? -43.677 -5.133 64.608 1.00 89.88 308 ALA A N 1
ATOM 2525 C CA . ALA A 1 308 ? -42.222 -5.060 64.487 1.00 89.88 308 ALA A CA 1
ATOM 2526 C C . ALA A 1 308 ? -41.607 -6.424 64.132 1.00 89.88 308 ALA A C 1
ATOM 2528 O O . ALA A 1 308 ? -40.748 -6.494 63.256 1.00 89.88 308 ALA A O 1
ATOM 2529 N N . SER A 1 309 ? -42.095 -7.519 64.727 1.00 91.12 309 SER A N 1
ATOM 2530 C CA . SER A 1 309 ? -41.626 -8.867 64.377 1.00 91.12 309 SER A CA 1
ATOM 2531 C C . SER A 1 309 ? -41.920 -9.244 62.917 1.00 91.12 309 SER A C 1
ATOM 2533 O O . SER A 1 309 ? -41.063 -9.819 62.246 1.00 91.12 309 SER A O 1
ATOM 2535 N N . LEU A 1 310 ? -43.089 -8.860 62.386 1.00 92.25 310 LEU A N 1
ATOM 2536 C CA . LEU A 1 310 ? -43.438 -9.070 60.977 1.00 92.25 310 LEU A CA 1
ATOM 2537 C C . LEU A 1 310 ? -42.567 -8.213 60.047 1.00 92.25 310 LEU A C 1
ATOM 2539 O O . LEU A 1 310 ? -42.103 -8.707 59.019 1.00 92.25 310 LEU A O 1
ATOM 2543 N N . VAL A 1 311 ? -42.288 -6.961 60.429 1.00 93.56 311 VAL A N 1
ATOM 2544 C CA . VAL A 1 311 ? -41.375 -6.071 59.696 1.00 93.56 311 VAL A CA 1
ATOM 2545 C C . VAL A 1 311 ? -39.955 -6.644 59.653 1.00 93.56 311 VAL A C 1
ATOM 2547 O O . VAL A 1 311 ? -39.304 -6.577 58.612 1.00 93.56 311 VAL A O 1
ATOM 2550 N N . GLU A 1 312 ? -39.457 -7.236 60.742 1.00 93.31 312 GLU A N 1
ATOM 2551 C CA . GLU A 1 312 ? -38.123 -7.849 60.756 1.00 93.31 312 GLU A CA 1
ATOM 2552 C C . GLU A 1 312 ? -38.024 -9.067 59.829 1.00 93.31 312 GLU A C 1
ATOM 2554 O O . GLU A 1 312 ? -37.020 -9.207 59.126 1.00 93.31 312 GLU A O 1
ATOM 2559 N N . VAL A 1 313 ? -39.065 -9.907 59.772 1.00 94.69 313 VAL A N 1
ATOM 2560 C CA . VAL A 1 313 ? -39.127 -11.052 58.846 1.00 94.69 313 VAL A CA 1
ATOM 2561 C C . VAL A 1 313 ? -39.155 -10.569 57.394 1.00 94.69 313 VAL A C 1
ATOM 2563 O O . VAL A 1 313 ? -38.271 -10.935 56.616 1.00 94.69 313 VAL A O 1
ATOM 2566 N N . ALA A 1 314 ? -40.084 -9.671 57.044 1.00 94.56 314 ALA A N 1
ATOM 2567 C CA . ALA A 1 314 ? -40.181 -9.104 55.695 1.00 94.56 314 ALA A CA 1
ATOM 2568 C C . ALA A 1 314 ? -38.902 -8.339 55.291 1.00 94.56 314 ALA A C 1
ATOM 2570 O O . ALA A 1 314 ? -38.454 -8.379 54.139 1.00 94.56 314 ALA A O 1
ATOM 2571 N N . GLY A 1 315 ? -38.258 -7.669 56.249 1.00 94.62 315 GLY A N 1
ATOM 2572 C CA . GLY A 1 315 ? -36.993 -6.970 56.051 1.00 94.62 315 GLY A CA 1
ATOM 2573 C C . GLY A 1 315 ? -35.818 -7.910 55.799 1.00 94.62 315 GLY A C 1
ATOM 2574 O O . GLY A 1 315 ? -34.981 -7.625 54.940 1.00 94.62 315 GLY A O 1
ATOM 2575 N N . ALA A 1 316 ? -35.746 -9.037 56.512 1.00 94.94 316 ALA A N 1
ATOM 2576 C CA . ALA A 1 316 ? -34.724 -10.057 56.294 1.00 94.94 316 ALA A CA 1
ATOM 2577 C C . ALA A 1 316 ? -34.861 -10.706 54.906 1.00 94.94 316 ALA A C 1
ATOM 2579 O O . ALA A 1 316 ? -33.858 -10.870 54.205 1.00 94.94 316 ALA A O 1
ATOM 2580 N N . GLU A 1 317 ? -36.090 -11.002 54.478 1.00 94.81 317 GLU A N 1
ATOM 2581 C CA . GLU A 1 317 ? -36.386 -11.519 53.137 1.00 94.81 317 GLU A CA 1
ATOM 2582 C C . GLU A 1 317 ? -35.983 -10.519 52.046 1.00 94.81 317 GLU A C 1
ATOM 2584 O O . GLU A 1 317 ? -35.221 -10.860 51.136 1.00 94.81 317 GLU A O 1
ATOM 2589 N N . THR A 1 318 ? -36.385 -9.252 52.186 1.00 95.00 318 THR A N 1
ATOM 2590 C CA . THR A 1 318 ? -36.026 -8.177 51.245 1.00 95.00 318 THR A CA 1
ATOM 2591 C C . THR A 1 318 ? -34.509 -7.994 51.144 1.00 95.00 318 THR A C 1
ATOM 2593 O O . THR A 1 318 ? -33.960 -7.893 50.045 1.00 95.00 318 THR A O 1
ATOM 2596 N N . LYS A 1 319 ? -33.788 -8.028 52.273 1.00 95.56 319 LYS A N 1
ATOM 2597 C CA . LYS A 1 319 ? -32.316 -7.953 52.289 1.00 95.56 319 LYS A CA 1
ATOM 2598 C C . LYS A 1 319 ? -31.655 -9.144 51.607 1.00 95.56 319 LYS A C 1
ATOM 2600 O O . LYS A 1 319 ? -30.636 -8.966 50.942 1.00 95.56 319 LYS A O 1
ATOM 2605 N N . SER A 1 320 ? -32.224 -10.339 51.742 1.00 96.38 320 SER A N 1
ATOM 2606 C CA . SER A 1 320 ? -31.751 -11.533 51.035 1.00 96.38 320 SER A CA 1
ATOM 2607 C C . SER A 1 320 ? -31.900 -11.389 49.513 1.00 96.38 320 SER A C 1
ATOM 2609 O O . SER A 1 320 ? -30.967 -11.695 48.764 1.00 96.38 320 SER A O 1
ATOM 2611 N N . LEU A 1 321 ? -33.026 -10.838 49.044 1.00 96.19 321 LEU A N 1
ATOM 2612 C CA . LEU A 1 321 ? -33.269 -10.573 47.619 1.00 96.19 321 LEU A CA 1
ATOM 2613 C C . LEU A 1 321 ? -32.317 -9.505 47.057 1.00 96.19 321 LEU A C 1
ATOM 2615 O O . LEU A 1 321 ? -31.678 -9.724 46.026 1.00 96.19 321 LEU A O 1
ATOM 2619 N N . VAL A 1 322 ? -32.140 -8.384 47.766 1.00 95.12 322 VAL A N 1
ATOM 2620 C CA . VAL A 1 322 ? -31.181 -7.329 47.383 1.00 95.12 322 VAL A CA 1
ATOM 2621 C C . VAL A 1 322 ? -29.749 -7.869 47.354 1.00 95.12 322 VAL A C 1
ATOM 2623 O O . VAL A 1 322 ? -28.994 -7.590 46.420 1.00 95.12 322 VAL A O 1
ATOM 2626 N N . LYS A 1 323 ? -29.373 -8.697 48.336 1.00 96.25 323 LYS A N 1
ATOM 2627 C CA . LYS A 1 323 ? -28.071 -9.369 48.352 1.00 96.25 323 LYS A CA 1
ATOM 2628 C C . LYS A 1 323 ? -27.901 -10.299 47.152 1.00 96.25 323 LYS A C 1
ATOM 2630 O O . LYS A 1 323 ? -26.840 -10.289 46.541 1.00 96.25 323 LYS A O 1
ATOM 2635 N N . THR A 1 324 ? -28.937 -11.043 46.774 1.00 96.56 324 THR A N 1
ATOM 2636 C CA . THR A 1 324 ? -28.908 -11.912 45.587 1.00 96.56 324 THR A CA 1
ATOM 2637 C C . THR A 1 324 ? -28.638 -11.103 44.313 1.00 96.56 324 THR A C 1
ATOM 2639 O O . THR A 1 324 ? -27.811 -11.509 43.498 1.00 96.56 324 THR A O 1
ATOM 2642 N N . CYS A 1 325 ? -29.238 -9.914 44.178 1.00 96.31 325 CYS A N 1
ATOM 2643 C CA . CYS A 1 325 ? -28.955 -8.995 43.069 1.00 96.31 325 CYS A CA 1
ATOM 2644 C C . CYS A 1 325 ? -27.492 -8.506 43.072 1.00 96.31 325 CYS A C 1
ATOM 2646 O O . CYS A 1 325 ? -26.847 -8.448 42.024 1.00 96.31 325 CYS A O 1
ATOM 2648 N N . MET A 1 326 ? -26.944 -8.176 44.247 1.00 95.00 326 MET A N 1
ATOM 2649 C CA . MET A 1 326 ? -25.542 -7.756 44.385 1.00 95.00 326 MET A CA 1
ATOM 2650 C C . MET A 1 326 ? -24.555 -8.891 44.093 1.00 95.00 326 MET A C 1
ATOM 2652 O O . MET A 1 326 ? -23.577 -8.686 43.375 1.00 95.00 326 MET A O 1
ATOM 2656 N N . ASP A 1 327 ? -24.816 -10.096 44.598 1.00 95.94 327 ASP A N 1
ATOM 2657 C CA . ASP A 1 327 ? -23.985 -11.273 44.341 1.00 95.94 327 ASP A CA 1
ATOM 2658 C C . ASP A 1 327 ? -24.000 -11.632 42.844 1.00 95.94 327 ASP A C 1
ATOM 2660 O O . ASP A 1 327 ? -22.960 -11.993 42.285 1.00 95.94 327 ASP A O 1
ATOM 2664 N N . PHE A 1 328 ? -25.145 -11.465 42.169 1.00 96.69 328 PHE A N 1
ATOM 2665 C CA . PHE A 1 328 ? -25.258 -11.620 40.717 1.00 96.69 328 PHE A CA 1
ATOM 2666 C C . PHE A 1 328 ? -24.364 -10.622 39.969 1.00 96.69 328 PHE A C 1
ATOM 2668 O O . PHE A 1 328 ? -23.596 -11.015 39.091 1.00 96.69 328 PHE A O 1
ATOM 2675 N N . LEU A 1 329 ? -24.386 -9.342 40.357 1.00 94.06 329 LEU A N 1
ATOM 2676 C CA . LEU A 1 329 ? -23.513 -8.315 39.781 1.00 94.06 329 LEU A CA 1
ATOM 2677 C C . LEU A 1 329 ? -22.027 -8.596 39.992 1.00 94.06 329 LEU A C 1
ATOM 2679 O O . LEU A 1 329 ? -21.225 -8.342 39.098 1.00 94.06 329 LEU A O 1
ATOM 2683 N N . VAL A 1 330 ? -21.639 -9.103 41.161 1.00 94.31 330 VAL A N 1
ATOM 2684 C CA . VAL A 1 330 ? -20.237 -9.443 41.429 1.00 94.31 330 VAL A CA 1
ATOM 2685 C C . VAL A 1 330 ? -19.781 -10.597 40.534 1.00 94.31 330 VAL A C 1
ATOM 2687 O O . VAL A 1 330 ? -18.665 -10.559 40.017 1.00 94.31 330 VAL A O 1
ATOM 2690 N N . ARG A 1 331 ? -20.641 -11.599 40.313 1.00 94.25 331 ARG A N 1
ATOM 2691 C CA . ARG A 1 331 ? -20.322 -12.772 39.484 1.00 94.25 331 ARG A CA 1
ATOM 2692 C C . ARG A 1 331 ? -20.308 -12.460 37.990 1.00 94.25 331 ARG A C 1
ATOM 2694 O O . ARG A 1 331 ? -19.364 -12.842 37.310 1.00 94.25 331 ARG A O 1
ATOM 2701 N N . HIS A 1 332 ? -21.323 -11.757 37.498 1.00 94.06 332 HIS A N 1
ATOM 2702 C CA . HIS A 1 332 ? -21.557 -11.545 36.065 1.00 94.06 332 HIS A CA 1
ATOM 2703 C C . HIS A 1 332 ? -21.166 -10.143 35.576 1.00 94.06 332 HIS A C 1
ATOM 2705 O O . HIS A 1 332 ? -21.175 -9.864 34.380 1.00 94.06 332 HIS A O 1
ATOM 2711 N N . GLY A 1 333 ? -20.800 -9.236 36.484 1.00 89.12 333 GLY A N 1
ATOM 2712 C CA . GLY A 1 333 ? -20.401 -7.864 36.168 1.00 89.12 333 GLY A CA 1
ATOM 2713 C C . GLY A 1 333 ? -19.277 -7.729 35.134 1.00 89.12 333 GLY A C 1
ATOM 2714 O O . GLY A 1 333 ? -19.338 -6.789 34.342 1.00 89.12 333 GLY A O 1
ATOM 2715 N N . PRO A 1 334 ? -18.259 -8.614 35.090 1.00 88.06 334 PRO A N 1
ATOM 2716 C CA . PRO A 1 334 ? -17.253 -8.596 34.028 1.00 88.06 334 PRO A CA 1
ATOM 2717 C C . PRO A 1 334 ? -17.825 -8.901 32.637 1.00 88.06 334 PRO A C 1
ATOM 2719 O O . PRO A 1 334 ? -17.406 -8.263 31.675 1.00 88.06 334 PRO A O 1
ATOM 2722 N N . ASP A 1 335 ? -18.796 -9.812 32.551 1.00 86.06 335 ASP A N 1
ATOM 2723 C CA . ASP A 1 335 ? -19.405 -10.269 31.293 1.00 86.06 335 ASP A CA 1
ATOM 2724 C C . ASP A 1 335 ? -20.504 -9.316 30.791 1.00 86.06 335 ASP A C 1
ATOM 2726 O O . ASP A 1 335 ? -20.799 -9.274 29.601 1.00 86.06 335 ASP A O 1
ATOM 2730 N N . MET A 1 336 ? -21.074 -8.499 31.685 1.00 82.44 336 MET A N 1
ATOM 2731 C CA . MET A 1 336 ? -22.032 -7.428 31.364 1.00 82.44 336 MET A CA 1
ATOM 2732 C C . MET A 1 336 ? -21.359 -6.107 30.942 1.00 82.44 336 MET A C 1
ATOM 2734 O O . MET A 1 336 ? -22.039 -5.101 30.723 1.00 82.44 336 MET A O 1
ATOM 2738 N N . LYS A 1 337 ? -20.022 -6.063 30.854 1.00 79.50 337 LYS A N 1
ATOM 2739 C CA . LYS A 1 337 ? -19.302 -4.890 30.343 1.00 79.50 337 LYS A CA 1
ATOM 2740 C C . LYS A 1 337 ? -19.286 -4.893 28.824 1.00 79.50 337 LYS A C 1
ATOM 2742 O O . LYS A 1 337 ? -19.086 -5.921 28.190 1.00 79.50 337 LYS A O 1
ATOM 2747 N N . ASP A 1 338 ? -19.404 -3.697 28.256 1.00 71.00 338 ASP A N 1
ATOM 2748 C CA . ASP A 1 338 ? -19.263 -3.517 26.816 1.00 71.00 338 ASP A CA 1
ATOM 2749 C C . ASP A 1 338 ? -17.957 -4.113 26.290 1.00 71.00 338 ASP A C 1
ATOM 2751 O O . ASP A 1 338 ? -16.888 -3.763 26.817 1.00 71.00 338 ASP A O 1
ATOM 2755 N N . PRO A 1 339 ? -18.002 -4.898 25.198 1.00 67.38 339 PRO A N 1
ATOM 2756 C CA . PRO A 1 339 ? -16.795 -5.178 24.449 1.00 67.38 339 PRO A CA 1
ATOM 2757 C C . PRO A 1 339 ? -16.190 -3.837 24.003 1.00 67.38 339 PRO A C 1
ATOM 2759 O O . PRO A 1 339 ? -16.932 -2.927 23.612 1.00 67.38 339 PRO A O 1
ATOM 2762 N N . PRO A 1 340 ? -14.860 -3.667 24.088 1.00 60.72 340 PRO A N 1
ATOM 2763 C CA . PRO A 1 340 ? -14.205 -2.418 23.729 1.00 60.72 340 PRO A CA 1
ATOM 2764 C C . PRO A 1 340 ? -14.482 -2.096 22.258 1.00 60.72 340 PRO A C 1
ATOM 2766 O O . PRO A 1 340 ? -13.869 -2.649 21.348 1.00 60.72 340 PRO A O 1
ATOM 2769 N N . SER A 1 341 ? -15.445 -1.206 22.027 1.00 57.69 341 SER A N 1
ATOM 2770 C CA . SER A 1 341 ? -15.753 -0.685 20.704 1.00 57.69 341 SER A CA 1
ATOM 2771 C C . SER A 1 341 ? -14.650 0.285 20.306 1.00 57.69 341 SER A C 1
ATOM 2773 O O . SER A 1 341 ? -14.434 1.313 20.955 1.00 57.69 341 SER A O 1
ATOM 2775 N N . ALA A 1 342 ? -13.938 -0.049 19.234 1.00 47.44 342 ALA A N 1
ATOM 2776 C CA . ALA A 1 342 ? -13.015 0.861 18.585 1.00 47.44 342 ALA A CA 1
ATOM 2777 C C . ALA A 1 342 ? -13.812 1.990 17.905 1.00 47.44 342 ALA A C 1
ATOM 2779 O O . ALA A 1 342 ? -14.169 1.894 16.735 1.00 47.44 342 ALA A O 1
ATOM 2780 N N . GLY A 1 343 ? -14.098 3.062 18.647 1.00 52.22 343 GLY A N 1
ATOM 2781 C CA . GLY A 1 343 ? -14.420 4.368 18.062 1.00 52.22 343 GLY A CA 1
ATOM 2782 C C . GLY A 1 343 ? -15.849 4.888 18.214 1.00 52.22 343 GLY A C 1
ATOM 2783 O O . GLY A 1 343 ? -16.092 6.025 17.818 1.00 52.22 343 GLY A O 1
ATOM 2784 N N . VAL A 1 344 ? -16.790 4.152 18.818 1.00 47.28 344 VAL A N 1
ATOM 2785 C CA . VAL A 1 344 ? -18.114 4.730 19.118 1.00 47.28 344 VAL A CA 1
ATOM 2786 C C . VAL A 1 344 ? -18.059 5.456 20.461 1.00 47.28 344 VAL A C 1
ATOM 2788 O O . VAL A 1 344 ? -18.162 4.852 21.528 1.00 47.28 344 VAL A O 1
ATOM 2791 N N . VAL A 1 345 ? -17.882 6.778 20.395 1.00 43.12 345 VAL A N 1
ATOM 2792 C CA . VAL A 1 345 ? -18.048 7.706 21.523 1.00 43.12 345 VAL A CA 1
ATOM 2793 C C . VAL A 1 345 ? -19.547 7.830 21.811 1.00 43.12 345 VAL A C 1
ATOM 2795 O O . VAL A 1 345 ? -20.215 8.768 21.394 1.00 43.12 345 VAL A O 1
ATOM 2798 N N . GLY A 1 346 ? -20.102 6.820 22.470 1.00 52.03 346 GLY A N 1
ATOM 2799 C CA . GLY A 1 346 ? -21.496 6.776 22.894 1.00 52.03 346 GLY A CA 1
ATOM 2800 C C . GLY A 1 346 ? -21.653 5.770 24.025 1.00 52.03 346 GLY A C 1
ATOM 2801 O O . GLY A 1 346 ? -20.981 4.737 24.046 1.00 52.03 346 GLY A O 1
ATOM 2802 N N . THR A 1 347 ? -22.501 6.073 25.008 1.00 57.53 347 THR A N 1
ATOM 2803 C CA . THR A 1 347 ? -22.886 5.080 26.015 1.00 57.53 347 THR A CA 1
ATOM 2804 C C . THR A 1 347 ? -23.676 3.990 25.300 1.00 57.53 347 THR A C 1
ATOM 2806 O O . THR A 1 347 ? -24.744 4.267 24.757 1.00 57.53 347 THR A O 1
ATOM 2809 N N . SER A 1 348 ? -23.138 2.768 25.235 1.00 73.81 348 SER A N 1
ATOM 2810 C CA . SER A 1 348 ? -23.871 1.655 24.630 1.00 73.81 348 SER A CA 1
ATOM 2811 C C . SER A 1 348 ? -25.191 1.430 25.377 1.00 73.81 348 SER A C 1
ATOM 2813 O O . SER A 1 348 ? -25.319 1.750 26.566 1.00 73.81 348 SER A O 1
ATOM 2815 N N . GLU A 1 349 ? -26.154 0.824 24.692 1.00 83.06 349 GLU A N 1
ATOM 2816 C CA . GLU A 1 349 ? -27.408 0.364 25.286 1.00 83.06 349 GLU A CA 1
ATOM 2817 C C . GLU A 1 349 ? -27.168 -0.504 26.543 1.00 83.06 349 GLU A C 1
ATOM 2819 O O . GLU A 1 349 ? -27.824 -0.305 27.564 1.00 83.06 349 GLU A O 1
ATOM 2824 N N . ILE A 1 350 ? -26.151 -1.376 26.527 1.00 85.44 350 ILE A N 1
ATOM 2825 C CA . ILE A 1 350 ? -25.758 -2.230 27.663 1.00 85.44 350 ILE A CA 1
ATOM 2826 C C . ILE A 1 350 ? -25.289 -1.387 28.855 1.00 85.44 350 ILE A C 1
ATOM 2828 O O . ILE A 1 350 ? -25.747 -1.601 29.977 1.00 85.44 350 ILE A O 1
ATOM 2832 N N . LYS A 1 351 ? -24.429 -0.380 28.644 1.00 86.50 351 LYS A N 1
ATOM 2833 C CA . LYS A 1 351 ? -23.997 0.533 29.721 1.00 86.50 351 LYS A CA 1
ATOM 2834 C C . LYS A 1 351 ? -25.165 1.300 30.327 1.00 86.50 351 LYS A C 1
ATOM 2836 O O . LYS A 1 351 ? -25.187 1.522 31.540 1.00 86.50 351 LYS A O 1
ATOM 2841 N N . GLN A 1 352 ? -26.123 1.722 29.506 1.00 88.69 352 GLN A N 1
ATOM 2842 C CA . GLN A 1 352 ? -27.313 2.418 29.989 1.00 88.69 352 GLN A CA 1
ATOM 2843 C C . GLN A 1 352 ? -28.196 1.487 30.830 1.00 88.69 352 GLN A C 1
ATOM 2845 O O . GLN A 1 352 ? -28.607 1.870 31.926 1.00 88.69 352 GLN A O 1
ATOM 2850 N N . LEU A 1 353 ? -28.440 0.258 30.367 1.00 88.88 353 LEU A N 1
ATOM 2851 C CA . LEU A 1 353 ? -29.203 -0.756 31.103 1.00 88.88 353 LEU A CA 1
ATOM 2852 C C . LEU A 1 353 ? -28.524 -1.154 32.420 1.00 88.88 353 LEU A C 1
ATOM 2854 O O . LEU A 1 353 ? -29.180 -1.181 33.460 1.00 88.88 353 LEU A O 1
ATOM 2858 N N . MET A 1 354 ? -27.209 -1.369 32.408 1.00 90.44 354 MET A N 1
ATOM 2859 C CA . MET A 1 354 ? -26.424 -1.674 33.607 1.00 90.44 354 MET A CA 1
ATOM 2860 C C . MET A 1 354 ? -26.513 -0.545 34.641 1.00 90.44 354 MET A C 1
ATOM 2862 O O . MET A 1 354 ? -26.739 -0.785 35.826 1.00 90.44 354 MET A O 1
ATOM 2866 N N . THR A 1 355 ? -26.398 0.708 34.190 1.00 91.62 355 THR A N 1
ATOM 2867 C CA . THR A 1 355 ? -26.514 1.892 35.056 1.00 91.62 355 THR A CA 1
ATOM 2868 C C . THR A 1 355 ? -27.909 1.996 35.680 1.00 91.62 355 THR A C 1
ATOM 2870 O O . THR A 1 355 ? -28.030 2.276 36.874 1.00 91.62 355 THR A O 1
ATOM 2873 N N . LYS A 1 356 ? -28.966 1.717 34.903 1.00 93.56 356 LYS A N 1
ATOM 2874 C CA . LYS A 1 356 ? -30.349 1.653 35.405 1.00 93.56 356 LYS A CA 1
ATOM 2875 C C . LYS A 1 356 ? -30.510 0.558 36.464 1.00 93.56 356 LYS A C 1
ATOM 2877 O O . LYS A 1 356 ? -31.036 0.843 37.537 1.00 93.56 356 LYS A O 1
ATOM 2882 N N . CYS A 1 357 ? -29.997 -0.649 36.224 1.00 93.50 357 CYS A N 1
ATOM 2883 C CA . CYS A 1 357 ? -30.055 -1.743 37.201 1.00 93.50 357 CYS A CA 1
ATOM 2884 C C . CYS A 1 357 ? -29.340 -1.377 38.512 1.00 93.50 357 CYS A C 1
ATOM 2886 O O . CYS A 1 357 ? -29.907 -1.536 39.589 1.00 93.50 357 CYS A O 1
ATOM 2888 N N . LEU A 1 358 ? -28.139 -0.794 38.432 1.00 93.62 358 LEU A N 1
ATOM 2889 C CA . LEU A 1 358 ? -27.403 -0.318 39.609 1.00 93.62 358 LEU A CA 1
ATOM 2890 C C . LEU A 1 358 ? -28.175 0.754 40.393 1.00 93.62 358 LEU A C 1
ATOM 2892 O O . LEU A 1 358 ? -28.163 0.744 41.624 1.00 93.62 358 LEU A O 1
ATOM 2896 N N . SER A 1 359 ? -28.858 1.674 39.703 1.00 95.19 359 SER A N 1
ATOM 2897 C CA . SER A 1 359 ? -29.681 2.690 40.369 1.00 95.19 359 SER A CA 1
ATOM 2898 C C . SER A 1 359 ? -30.861 2.079 41.135 1.00 95.19 359 SER A C 1
ATOM 2900 O O . SER A 1 359 ? -31.046 2.418 42.303 1.00 95.19 359 SER A O 1
ATOM 2902 N N . ARG A 1 360 ? -31.562 1.103 40.537 1.00 96.25 360 ARG A N 1
ATOM 2903 C CA . ARG A 1 360 ? -32.683 0.374 41.159 1.00 96.25 360 ARG A CA 1
ATOM 2904 C C . ARG A 1 360 ? -32.248 -0.411 42.395 1.00 96.25 360 ARG A C 1
ATOM 2906 O O . ARG A 1 360 ? -32.894 -0.334 43.436 1.00 96.25 360 ARG A O 1
ATOM 2913 N N . ILE A 1 361 ? -31.104 -1.100 42.326 1.00 95.62 361 ILE A N 1
ATOM 2914 C CA . ILE A 1 361 ? -30.542 -1.824 43.480 1.00 95.62 361 ILE A CA 1
ATOM 2915 C C . ILE A 1 361 ? -30.268 -0.874 44.648 1.00 95.62 361 ILE A C 1
ATOM 2917 O O . ILE A 1 361 ? -30.616 -1.163 45.796 1.00 95.62 361 ILE A O 1
ATOM 2921 N N . ASN A 1 362 ? -29.622 0.259 44.364 1.00 96.06 362 ASN A N 1
ATOM 2922 C CA . ASN A 1 362 ? -29.294 1.249 45.385 1.00 96.06 362 ASN A CA 1
ATOM 2923 C C . ASN A 1 362 ? -30.554 1.847 46.018 1.00 96.06 362 ASN A C 1
ATOM 2925 O O . ASN A 1 362 ? -30.562 2.120 47.217 1.00 96.06 362 ASN A O 1
ATOM 2929 N N . GLU A 1 363 ? -31.612 2.047 45.235 1.00 96.62 363 GLU A N 1
ATOM 2930 C CA . GLU A 1 363 ? -32.904 2.515 45.729 1.00 96.62 363 GLU A CA 1
ATOM 2931 C C . GLU A 1 363 ? -33.588 1.473 46.623 1.00 96.62 363 GLU A C 1
ATOM 2933 O O . GLU A 1 363 ? -33.943 1.803 47.754 1.00 96.62 363 GLU A O 1
ATOM 2938 N N . CYS A 1 364 ? -33.663 0.208 46.196 1.00 95.69 364 CYS A N 1
ATOM 2939 C CA . CYS A 1 364 ? -34.195 -0.887 47.017 1.00 95.69 364 CYS A CA 1
ATOM 2940 C C . CYS A 1 364 ? -33.452 -1.013 48.351 1.00 95.69 364 CYS A C 1
ATOM 2942 O O . CYS A 1 364 ? -34.070 -1.116 49.411 1.00 95.69 364 CYS A O 1
ATOM 2944 N N . THR A 1 365 ? -32.118 -0.942 48.303 1.00 96.00 365 THR A N 1
ATOM 2945 C CA . THR A 1 365 ? -31.260 -0.995 49.493 1.00 96.00 365 THR A CA 1
ATOM 2946 C C . THR A 1 365 ? -31.611 0.146 50.450 1.00 96.00 365 THR A C 1
ATOM 2948 O O . THR A 1 365 ? -31.967 -0.107 51.600 1.00 96.00 365 THR A O 1
ATOM 2951 N N . LYS A 1 366 ? -31.611 1.396 49.961 1.00 96.88 366 LYS A N 1
ATOM 2952 C CA . LYS A 1 366 ? -31.920 2.587 50.769 1.00 96.88 366 LYS A CA 1
ATOM 2953 C C . LYS A 1 366 ? -33.319 2.535 51.376 1.00 96.88 366 LYS A C 1
ATOM 2955 O O . LYS A 1 366 ? -33.471 2.844 52.554 1.00 96.88 366 LYS A O 1
ATOM 2960 N N . LEU A 1 367 ? -34.327 2.157 50.589 1.00 95.12 367 LEU A N 1
ATOM 2961 C CA . LEU A 1 367 ? -35.710 2.082 51.058 1.00 95.12 367 LEU A CA 1
ATOM 2962 C C . LEU A 1 367 ? -35.883 0.993 52.121 1.00 95.12 367 LEU A C 1
ATOM 2964 O O . LEU A 1 367 ? -36.487 1.259 53.157 1.00 95.12 367 LEU A O 1
ATOM 2968 N N . SER A 1 368 ? -35.317 -0.199 51.904 1.00 93.94 368 SER A N 1
ATOM 2969 C CA . SER A 1 368 ? -35.402 -1.296 52.876 1.00 93.94 368 SER A CA 1
ATOM 2970 C C . SER A 1 368 ? -34.747 -0.941 54.217 1.00 93.94 368 SER A C 1
ATOM 2972 O O . SER A 1 368 ? -35.331 -1.184 55.273 1.00 93.94 368 SER A O 1
ATOM 2974 N N . ASP A 1 369 ? -33.574 -0.300 54.194 1.00 95.56 369 ASP A N 1
ATOM 2975 C CA . ASP A 1 369 ? -32.878 0.127 55.409 1.00 95.56 369 ASP A CA 1
ATOM 2976 C C . ASP A 1 369 ? -33.610 1.267 56.128 1.00 95.56 369 ASP A C 1
ATOM 2978 O O . ASP A 1 369 ? -33.704 1.249 57.357 1.00 95.56 369 ASP A O 1
ATOM 2982 N N . ALA A 1 370 ? -34.169 2.228 55.384 1.00 95.38 370 ALA A N 1
ATOM 2983 C CA . ALA A 1 370 ? -34.943 3.328 55.956 1.00 95.38 370 ALA A CA 1
ATOM 2984 C C . ALA A 1 370 ? -36.219 2.836 56.662 1.00 95.38 370 ALA A C 1
ATOM 2986 O O . ALA A 1 370 ? -36.500 3.269 57.778 1.00 95.38 370 ALA A O 1
ATOM 2987 N N . LEU A 1 371 ? -36.957 1.900 56.053 1.00 93.38 371 LEU A N 1
ATOM 2988 C CA . LEU A 1 371 ? -38.171 1.318 56.640 1.00 93.38 371 LEU A CA 1
ATOM 2989 C C . LEU A 1 371 ? -37.865 0.521 57.913 1.00 93.38 371 LEU A C 1
ATOM 2991 O O . LEU A 1 371 ? -38.556 0.673 58.920 1.00 93.38 371 LEU A O 1
ATOM 2995 N N . LEU A 1 372 ? -36.795 -0.280 57.898 1.00 93.12 372 LEU A N 1
ATOM 2996 C CA . LEU A 1 372 ? -36.366 -1.039 59.074 1.00 93.12 372 LEU A CA 1
ATOM 2997 C C . LEU A 1 372 ? -35.899 -0.134 60.218 1.00 93.12 372 LEU A C 1
ATOM 2999 O O . LEU A 1 372 ? -36.160 -0.435 61.382 1.00 93.12 372 LEU A O 1
ATOM 3003 N N . ALA A 1 373 ? -35.212 0.968 59.908 1.00 94.25 373 ALA A N 1
ATOM 3004 C CA . ALA A 1 373 ? -34.819 1.954 60.911 1.00 94.25 373 ALA A CA 1
ATOM 3005 C C . ALA A 1 373 ? -36.047 2.644 61.527 1.00 94.25 373 ALA A C 1
ATOM 3007 O O . ALA A 1 373 ? -36.178 2.671 62.749 1.00 94.25 373 ALA A O 1
ATOM 3008 N N . ALA A 1 374 ? -36.984 3.106 60.692 1.00 92.25 374 ALA A N 1
ATOM 3009 C CA . ALA A 1 374 ? -38.206 3.765 61.147 1.00 92.25 374 ALA A CA 1
ATOM 3010 C C . ALA A 1 374 ? -39.066 2.857 62.044 1.00 92.25 374 ALA A C 1
ATOM 3012 O O . ALA A 1 374 ? -39.532 3.293 63.096 1.00 92.25 374 ALA A O 1
ATOM 3013 N N . SER A 1 375 ? -39.225 1.579 61.681 1.00 90.88 375 SER A N 1
ATOM 3014 C CA . SER A 1 375 ? -39.960 0.601 62.496 1.00 90.88 375 SER A CA 1
ATOM 3015 C C . SER A 1 375 ? -39.343 0.422 63.890 1.00 90.88 375 SER A C 1
ATOM 3017 O O . SER A 1 375 ? -40.055 0.466 64.897 1.00 90.88 375 SER A O 1
ATOM 3019 N N . ARG A 1 376 ? -38.010 0.313 63.972 1.00 91.12 376 ARG A N 1
ATOM 3020 C CA . ARG A 1 376 ? -37.287 0.210 65.251 1.00 91.12 376 ARG A CA 1
ATOM 3021 C C . ARG A 1 376 ? -37.428 1.465 66.100 1.00 91.12 376 ARG A C 1
ATOM 3023 O O . ARG A 1 376 ? -37.599 1.356 67.313 1.00 91.12 376 ARG A O 1
ATOM 3030 N N . ASP A 1 377 ? -37.383 2.643 65.486 1.00 91.12 377 ASP A N 1
ATOM 3031 C CA . ASP A 1 377 ? -37.557 3.908 66.201 1.00 91.12 377 ASP A CA 1
ATOM 3032 C C . ASP A 1 377 ? -38.960 4.014 66.821 1.00 91.12 377 ASP A C 1
ATOM 3034 O O . ASP A 1 377 ? -39.086 4.400 67.989 1.00 91.12 377 ASP A O 1
ATOM 3038 N N . VAL A 1 378 ? -40.007 3.595 66.096 1.00 89.50 378 VAL A N 1
ATOM 3039 C CA . VAL A 1 378 ? -41.383 3.525 66.623 1.00 89.50 378 VAL A CA 1
ATOM 3040 C C . VAL A 1 378 ? -41.478 2.523 67.774 1.00 89.50 378 VAL A C 1
ATOM 3042 O O . VAL A 1 378 ? -41.992 2.871 68.841 1.00 89.50 378 VAL A O 1
ATOM 3045 N N . GLN A 1 379 ? -40.932 1.315 67.611 1.00 87.44 379 GLN A N 1
ATOM 3046 C CA . GLN A 1 379 ? -40.933 0.290 68.658 1.00 87.44 379 GLN A CA 1
ATOM 3047 C C . GLN A 1 379 ? -40.235 0.783 69.936 1.00 87.44 379 GLN A C 1
ATOM 3049 O O . GLN A 1 379 ? -40.776 0.666 71.039 1.00 87.44 379 GLN A O 1
ATOM 3054 N N . LEU A 1 380 ? -39.063 1.414 69.802 1.00 89.00 380 LEU A N 1
ATOM 3055 C CA . LEU A 1 380 ? -38.330 2.008 70.921 1.00 89.00 380 LEU A CA 1
ATOM 3056 C C . LEU A 1 380 ? -39.123 3.139 71.587 1.00 89.00 380 LEU A C 1
ATOM 3058 O O . LEU A 1 380 ? -39.142 3.234 72.816 1.00 89.00 380 LEU A O 1
ATOM 3062 N N . ALA A 1 381 ? -39.786 3.996 70.807 1.00 88.62 381 ALA A N 1
ATOM 3063 C CA . ALA A 1 381 ? -40.599 5.086 71.337 1.00 88.62 381 ALA A CA 1
ATOM 3064 C C . ALA A 1 381 ? -41.821 4.575 72.120 1.00 88.62 381 ALA A C 1
ATOM 3066 O O . ALA A 1 381 ? -42.115 5.090 73.203 1.00 88.62 381 ALA A O 1
ATOM 3067 N N . VAL A 1 382 ? -42.519 3.556 71.609 1.00 87.31 382 VAL A N 1
ATOM 3068 C CA . VAL A 1 382 ? -43.679 2.938 72.274 1.00 87.31 382 VAL A CA 1
ATOM 3069 C C . VAL A 1 382 ? -43.245 2.175 73.522 1.00 87.31 382 VAL A C 1
ATOM 3071 O O . VAL A 1 382 ? -43.833 2.371 74.586 1.00 87.31 382 VAL A O 1
ATOM 3074 N N . SER A 1 383 ? -42.162 1.396 73.446 1.00 85.38 383 SER A N 1
ATOM 3075 C CA . SER A 1 383 ? -41.602 0.702 74.608 1.00 85.38 383 SER A CA 1
ATOM 3076 C C . SER A 1 383 ? -41.228 1.678 75.727 1.00 85.38 383 SER A C 1
ATOM 3078 O O . SER A 1 383 ? -41.605 1.445 76.876 1.00 85.38 383 SER A O 1
ATOM 3080 N N . ARG A 1 384 ? -40.570 2.804 75.406 1.00 87.94 384 ARG A N 1
ATOM 3081 C CA . ARG A 1 384 ? -40.233 3.850 76.392 1.00 87.94 384 ARG A CA 1
ATOM 3082 C C . ARG A 1 384 ? -41.477 4.491 77.012 1.00 87.94 384 ARG A C 1
ATOM 3084 O O . ARG A 1 384 ? -41.499 4.750 78.215 1.00 87.94 384 ARG A O 1
ATOM 3091 N N . ARG A 1 385 ? -42.525 4.746 76.217 1.00 86.19 385 ARG A N 1
ATOM 3092 C CA . ARG A 1 385 ? -43.808 5.277 76.716 1.00 86.19 385 ARG A CA 1
ATOM 3093 C C . ARG A 1 385 ? -44.512 4.285 77.646 1.00 86.19 385 ARG A C 1
ATOM 3095 O O . ARG A 1 385 ? -45.027 4.686 78.693 1.00 86.19 385 ARG A O 1
ATOM 3102 N N . ALA A 1 386 ? -44.500 2.999 77.307 1.00 83.75 386 ALA A N 1
ATOM 3103 C CA . ALA A 1 386 ? -45.096 1.945 78.118 1.00 83.75 386 ALA A CA 1
ATOM 3104 C C . ALA A 1 386 ? -44.349 1.741 79.449 1.00 83.75 386 ALA A C 1
ATOM 3106 O O . ALA A 1 386 ? -44.991 1.662 80.500 1.00 83.75 386 ALA A O 1
ATOM 3107 N N . THR A 1 387 ? -43.009 1.733 79.445 1.00 84.31 387 THR A N 1
ATOM 3108 C CA . THR A 1 387 ? -42.208 1.646 80.680 1.00 84.31 387 THR A CA 1
ATOM 3109 C C . THR A 1 387 ? -42.422 2.864 81.574 1.00 84.31 387 THR A C 1
ATOM 3111 O O . THR A 1 387 ? -42.713 2.692 82.756 1.00 84.31 387 THR A O 1
ATOM 3114 N N . ALA A 1 388 ? -42.403 4.080 81.016 1.00 85.50 388 ALA A N 1
ATOM 3115 C CA . ALA A 1 388 ? -42.686 5.304 81.770 1.00 85.50 388 ALA A CA 1
ATOM 3116 C C . ALA A 1 388 ? -44.110 5.306 82.366 1.00 85.50 388 ALA A C 1
ATOM 3118 O O . ALA A 1 388 ? -44.327 5.723 83.505 1.00 85.50 388 ALA A O 1
ATOM 3119 N N . SER A 1 389 ? -45.099 4.783 81.634 1.00 82.75 389 SER A N 1
ATOM 3120 C CA . SER A 1 389 ? -46.473 4.641 82.137 1.00 82.75 389 SER A CA 1
ATOM 3121 C C . SER A 1 389 ? -46.572 3.621 83.279 1.00 82.75 389 SER A C 1
ATOM 3123 O O . SER A 1 389 ? -47.266 3.861 84.266 1.00 82.75 389 SER A O 1
ATOM 3125 N N . ARG A 1 390 ? -45.845 2.498 83.203 1.00 82.56 390 ARG A N 1
ATOM 3126 C CA . ARG A 1 390 ? -45.764 1.519 84.303 1.00 82.56 390 ARG A CA 1
ATOM 3127 C C . ARG A 1 390 ? -45.095 2.116 85.539 1.00 82.56 390 ARG A C 1
ATOM 3129 O O . ARG A 1 390 ? -45.636 1.977 86.631 1.00 82.56 390 ARG A O 1
ATOM 3136 N N . GLU A 1 391 ? -43.975 2.814 85.374 1.00 83.81 391 GLU A N 1
ATOM 3137 C CA . GLU A 1 391 ? -43.261 3.474 86.474 1.00 83.81 391 GLU A CA 1
ATOM 3138 C C . GLU A 1 391 ? -44.116 4.547 87.152 1.00 83.81 391 GLU A C 1
ATOM 3140 O O . GLU A 1 391 ? -44.229 4.563 88.376 1.00 83.81 391 GLU A O 1
ATOM 3145 N N . THR A 1 392 ? -44.788 5.404 86.381 1.00 81.00 392 THR A N 1
ATOM 3146 C CA . THR A 1 392 ? -45.692 6.424 86.939 1.00 81.00 392 THR A CA 1
ATOM 3147 C C . THR A 1 392 ? -46.906 5.807 87.633 1.00 81.00 392 THR A C 1
ATOM 3149 O O . THR A 1 392 ? -47.334 6.307 88.675 1.00 81.00 392 THR A O 1
ATOM 3152 N N . ASN A 1 393 ? -47.452 4.702 87.119 1.00 82.50 393 ASN A N 1
ATOM 3153 C CA . ASN A 1 393 ? -48.521 3.961 87.791 1.00 82.50 393 ASN A CA 1
ATOM 3154 C C . ASN A 1 393 ? -48.040 3.307 89.092 1.00 82.50 393 ASN A C 1
ATOM 3156 O O . ASN A 1 393 ? -48.742 3.392 90.099 1.00 82.50 393 ASN A O 1
ATOM 3160 N N . LEU A 1 394 ? -46.839 2.721 89.107 1.00 82.88 394 LEU A N 1
ATOM 3161 C CA . LEU A 1 394 ? -46.209 2.180 90.315 1.00 82.88 394 LEU A CA 1
ATOM 3162 C C . LEU A 1 394 ? -45.932 3.280 91.346 1.00 82.88 394 LEU A C 1
ATOM 3164 O O . LEU A 1 394 ? -46.234 3.092 92.520 1.00 82.88 394 LEU A O 1
ATOM 3168 N N . GLN A 1 395 ? -45.448 4.452 90.924 1.00 81.75 395 GLN A N 1
ATOM 3169 C CA . GLN A 1 395 ? -45.268 5.612 91.803 1.00 81.75 395 GLN A CA 1
ATOM 3170 C C . GLN A 1 395 ? -46.599 6.097 92.385 1.00 81.75 395 GLN A C 1
ATOM 3172 O O . GLN A 1 395 ? -46.695 6.325 93.588 1.00 81.75 395 GLN A O 1
ATOM 3177 N N . LYS A 1 396 ? -47.653 6.216 91.567 1.00 83.25 396 LYS A N 1
ATOM 3178 C CA . LYS A 1 396 ? -49.000 6.576 92.043 1.00 83.25 396 LYS A CA 1
ATOM 3179 C C . LYS A 1 396 ? -49.570 5.525 92.998 1.00 83.25 396 LYS A C 1
ATOM 3181 O O . LYS A 1 396 ? -50.221 5.889 93.975 1.00 83.25 396 LYS A O 1
ATOM 3186 N N . ALA A 1 397 ? -49.336 4.239 92.741 1.00 76.81 397 ALA A N 1
ATOM 3187 C CA . ALA A 1 397 ? -49.725 3.153 93.637 1.00 76.81 397 ALA A CA 1
ATOM 3188 C C . ALA A 1 397 ? -48.952 3.218 94.963 1.00 76.81 397 ALA A C 1
ATOM 3190 O O . ALA A 1 397 ? -49.570 3.120 96.019 1.00 76.81 397 ALA A O 1
ATOM 3191 N N . GLY A 1 398 ? -47.644 3.486 94.914 1.00 77.31 398 GLY A N 1
ATOM 3192 C CA . GLY A 1 398 ? -46.804 3.739 96.085 1.00 77.31 398 GLY A CA 1
ATOM 3193 C C . GLY A 1 398 ? -47.304 4.925 96.910 1.00 77.31 398 GLY A C 1
ATOM 3194 O O . GLY A 1 398 ? -47.529 4.775 98.103 1.00 77.31 398 GLY A O 1
ATOM 3195 N N . GLN A 1 399 ? -47.614 6.060 96.273 1.00 78.44 399 GLN A N 1
ATOM 3196 C CA . GLN A 1 399 ? -48.202 7.227 96.945 1.00 78.44 399 GLN A CA 1
ATOM 3197 C C . GLN A 1 399 ? -49.588 6.939 97.547 1.00 78.44 399 GLN A C 1
ATOM 3199 O O . GLN A 1 399 ? -49.927 7.473 98.602 1.00 78.44 399 GLN A O 1
ATOM 3204 N N . ARG A 1 400 ? -50.419 6.103 96.903 1.00 74.00 400 ARG A N 1
ATOM 3205 C CA . ARG A 1 400 ? -51.695 5.646 97.488 1.00 74.00 400 ARG A CA 1
ATOM 3206 C C . ARG A 1 400 ? -51.467 4.752 98.702 1.00 74.00 400 ARG A C 1
ATOM 3208 O O . ARG A 1 400 ? -52.183 4.900 99.687 1.00 74.00 400 ARG A O 1
ATOM 3215 N N . PHE A 1 401 ? -50.481 3.863 98.637 1.00 72.00 401 PHE A N 1
ATOM 3216 C CA . PHE A 1 401 ? -50.103 2.994 99.748 1.00 72.00 401 PHE A CA 1
ATOM 3217 C C . PHE A 1 401 ? -49.577 3.820 100.929 1.00 72.00 401 PHE A C 1
ATOM 3219 O O . PHE A 1 401 ? -50.016 3.634 102.058 1.00 72.00 401 PHE A O 1
ATOM 3226 N N . GLU A 1 402 ? -48.733 4.813 100.658 1.00 67.81 402 GLU A N 1
ATOM 3227 C CA . GLU A 1 402 ? -48.204 5.754 101.647 1.00 67.81 402 GLU A CA 1
ATOM 3228 C C . GLU A 1 402 ? -49.314 6.623 102.266 1.00 67.81 402 GLU A C 1
ATOM 3230 O O . GLU A 1 402 ? -49.350 6.799 103.481 1.00 67.81 402 GLU A O 1
ATOM 3235 N N . LYS A 1 403 ? -50.301 7.079 101.479 1.00 68.06 403 LYS A N 1
ATOM 3236 C CA . LYS A 1 403 ? -51.480 7.793 102.010 1.00 68.06 403 LYS A CA 1
ATOM 3237 C C . LYS A 1 403 ? -52.407 6.921 102.863 1.00 68.06 403 LYS A C 1
ATOM 3239 O O . LYS A 1 403 ? -52.996 7.446 103.801 1.00 68.06 403 LYS A O 1
ATOM 3244 N N . HIS A 1 404 ? -52.571 5.636 102.541 1.00 60.72 404 HIS A N 1
ATOM 3245 C CA . HIS A 1 404 ? -53.479 4.743 103.275 1.00 60.72 404 HIS A CA 1
ATOM 3246 C C . HIS A 1 404 ? -52.840 4.052 104.488 1.00 60.72 404 HIS A C 1
ATOM 3248 O O . HIS A 1 404 ? -53.553 3.758 105.443 1.00 60.72 404 HIS A O 1
ATOM 3254 N N . TYR A 1 405 ? -51.527 3.810 104.475 1.00 57.38 405 TYR A N 1
ATOM 3255 C CA . TYR A 1 405 ? -50.816 3.084 105.537 1.00 57.38 405 TYR A CA 1
ATOM 3256 C C . TYR A 1 405 ? -49.786 3.937 106.295 1.00 57.38 405 TYR A C 1
ATOM 3258 O O . TYR A 1 405 ? -49.348 3.546 107.375 1.00 57.38 405 TYR A O 1
ATOM 3266 N N . GLY A 1 406 ? -49.437 5.131 105.803 1.00 53.16 406 GLY A N 1
ATOM 3267 C CA . GLY A 1 406 ? -48.482 6.036 106.456 1.00 53.16 406 GLY A CA 1
ATOM 3268 C C . GLY A 1 406 ? -48.963 6.633 107.783 1.00 53.16 406 GLY A C 1
ATOM 3269 O O . GLY A 1 406 ? -48.162 7.190 108.526 1.00 53.16 406 GLY A O 1
ATOM 3270 N N . THR A 1 407 ? -50.246 6.491 108.133 1.00 49.84 407 THR A N 1
ATOM 3271 C CA . THR A 1 407 ? -50.790 6.965 109.420 1.00 49.84 407 THR A CA 1
ATOM 3272 C C . THR A 1 407 ? -50.669 5.946 110.563 1.00 49.84 407 THR A C 1
ATOM 3274 O O . THR A 1 407 ? -50.962 6.297 111.701 1.00 49.84 407 THR A O 1
ATOM 3277 N N . TYR A 1 408 ? -50.195 4.716 110.307 1.00 49.44 408 TYR A N 1
ATOM 3278 C CA . TYR A 1 408 ? -50.070 3.657 111.327 1.00 49.44 408 TYR A CA 1
ATOM 3279 C C . TYR A 1 408 ? -48.626 3.294 111.731 1.00 49.44 408 TYR A C 1
ATOM 3281 O O . TYR A 1 408 ? -48.433 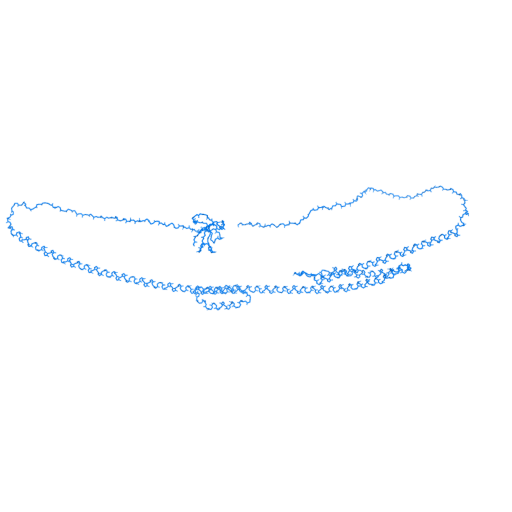2.352 112.491 1.00 49.44 408 TYR A O 1
ATOM 3289 N N . CYS A 1 409 ? -47.609 4.051 111.304 1.00 44.91 409 CYS A N 1
ATOM 3290 C CA . CYS A 1 409 ? -46.201 3.787 111.657 1.00 44.91 409 CYS A CA 1
ATOM 3291 C C . CYS A 1 409 ? -45.485 4.986 112.311 1.00 44.91 409 CYS A C 1
ATOM 3293 O O . CYS A 1 409 ? -44.310 5.225 112.047 1.00 44.91 409 CYS A O 1
ATOM 3295 N N . LEU A 1 410 ? -46.172 5.742 113.177 1.00 43.53 410 LEU A N 1
ATOM 3296 C CA . LEU A 1 410 ? -45.543 6.793 114.004 1.00 43.53 410 LEU A CA 1
ATOM 3297 C C . LEU A 1 410 ? -45.666 6.582 115.522 1.00 43.53 410 LEU A C 1
ATOM 3299 O O . LEU A 1 410 ? -45.318 7.467 116.298 1.00 43.53 410 LEU A O 1
ATOM 3303 N N . LEU A 1 411 ? -46.094 5.400 115.961 1.00 45.53 411 LEU A N 1
ATOM 3304 C CA . LEU A 1 411 ? -46.068 5.004 117.367 1.00 45.53 411 LEU A CA 1
ATOM 3305 C C . LEU A 1 411 ? -45.656 3.535 117.447 1.00 45.53 411 LEU A C 1
ATOM 3307 O O . LEU A 1 411 ? -46.511 2.671 117.316 1.00 45.53 411 LEU A O 1
ATOM 3311 N N . ASP A 1 412 ? -44.358 3.255 117.557 1.00 41.88 412 ASP A N 1
ATOM 3312 C CA . ASP A 1 412 ? -43.779 2.505 118.684 1.00 41.88 412 ASP A CA 1
ATOM 3313 C C . ASP A 1 412 ? -42.281 2.221 118.436 1.00 41.88 412 ASP A C 1
ATOM 3315 O O . ASP A 1 412 ? -41.831 2.077 117.302 1.00 41.88 412 ASP A O 1
ATOM 3319 N N . LEU A 1 413 ? -41.537 2.113 119.537 1.00 41.75 413 LEU A N 1
ATOM 3320 C CA . LEU A 1 413 ? -40.139 1.694 119.682 1.00 41.75 413 LEU A CA 1
ATOM 3321 C C . LEU A 1 413 ? -39.057 2.772 119.544 1.00 41.75 413 LEU A C 1
ATOM 3323 O O . LEU A 1 413 ? -38.052 2.655 118.846 1.00 41.75 413 LEU A O 1
ATOM 3327 N N . SER A 1 414 ? -39.184 3.750 120.441 1.00 42.69 414 SER A N 1
ATOM 3328 C CA . SER A 1 414 ? -38.045 4.161 121.264 1.00 42.69 414 SER A CA 1
ATOM 3329 C C . SER A 1 414 ? -37.593 2.982 122.139 1.00 42.69 414 SER A C 1
ATOM 3331 O O . SER A 1 414 ? -38.194 2.692 123.172 1.00 42.69 414 SER A O 1
ATOM 3333 N N . THR A 1 415 ? -36.528 2.279 121.752 1.00 42.28 415 THR A N 1
ATOM 3334 C CA . THR A 1 415 ? -35.669 1.566 122.712 1.00 42.28 415 THR A CA 1
ATOM 3335 C C . THR A 1 415 ? -34.265 1.374 122.146 1.00 42.28 415 THR A C 1
ATOM 3337 O O . THR A 1 415 ? -34.021 0.593 121.235 1.00 42.28 415 THR A O 1
ATOM 3340 N N . ARG A 1 416 ? -33.340 2.156 122.718 1.00 42.00 416 ARG A N 1
ATOM 3341 C CA . ARG A 1 416 ? -31.908 1.885 122.937 1.00 42.00 416 ARG A CA 1
ATOM 3342 C C . ARG A 1 416 ? -31.417 0.507 122.461 1.00 42.00 416 ARG A C 1
ATOM 3344 O O . ARG A 1 416 ? -31.865 -0.490 123.008 1.00 42.00 416 ARG A O 1
ATOM 3351 N N . THR A 1 417 ? -30.308 0.443 121.720 1.00 38.75 417 THR A N 1
ATOM 3352 C CA . THR A 1 417 ? -28.966 0.213 122.307 1.00 38.75 417 THR A CA 1
ATOM 3353 C C . THR A 1 417 ? -27.844 0.200 121.259 1.00 38.75 417 THR A C 1
ATOM 3355 O O . THR A 1 417 ? -27.925 -0.422 120.210 1.00 38.75 417 THR A O 1
ATOM 3358 N N . SER A 1 418 ? -26.770 0.901 121.618 1.00 43.91 418 SER A N 1
ATOM 3359 C CA . SER A 1 418 ? -25.376 0.759 121.186 1.00 43.91 418 SER A CA 1
ATOM 3360 C C . SER A 1 418 ? -24.961 -0.655 120.751 1.00 43.91 418 SER A C 1
ATOM 3362 O O . SER A 1 418 ? -25.077 -1.562 121.563 1.00 43.91 418 SER A O 1
ATOM 3364 N N . PHE A 1 419 ? -24.318 -0.818 119.586 1.00 38.16 419 PHE A N 1
ATOM 3365 C CA . PHE A 1 419 ? -23.142 -1.692 119.486 1.00 38.16 419 PHE A CA 1
ATOM 3366 C C . PHE A 1 419 ? -22.209 -1.292 118.336 1.00 38.16 419 PHE A C 1
ATOM 3368 O O . PHE A 1 419 ? -22.605 -0.927 117.234 1.00 38.16 419 PHE A O 1
ATOM 3375 N N . ARG A 1 420 ? -20.932 -1.318 118.689 1.00 40.84 420 ARG A N 1
ATOM 3376 C CA . ARG A 1 420 ? -19.750 -0.806 118.009 1.00 40.84 420 ARG A CA 1
ATOM 3377 C C . ARG A 1 420 ? -19.070 -1.995 117.313 1.00 40.84 420 ARG A C 1
ATOM 3379 O O . ARG A 1 420 ? -18.943 -3.040 117.932 1.00 40.84 420 ARG A O 1
ATOM 3386 N N . SER A 1 421 ? -18.609 -1.800 116.077 1.00 38.44 421 SER A N 1
ATOM 3387 C CA . SER A 1 421 ? -17.323 -2.273 115.519 1.00 38.44 421 SER A CA 1
ATOM 3388 C C . SER A 1 421 ? -16.765 -3.662 115.907 1.00 38.44 421 SER A C 1
ATOM 3390 O O . SER A 1 421 ? -16.285 -3.816 117.021 1.00 38.44 421 SER A O 1
ATOM 3392 N N . MET A 1 422 ? -16.621 -4.573 114.928 1.00 38.66 422 MET A N 1
ATOM 3393 C CA . MET A 1 422 ? -15.436 -5.439 114.655 1.00 38.66 422 MET A CA 1
ATOM 3394 C C . MET A 1 422 ? -15.811 -6.444 113.543 1.00 38.66 422 MET A C 1
ATOM 3396 O O . MET A 1 422 ? -16.803 -7.143 113.671 1.00 38.66 422 MET A O 1
ATOM 3400 N N . MET A 1 423 ? -15.231 -6.410 112.337 1.00 40.56 423 MET A N 1
ATOM 3401 C CA . MET A 1 423 ? -13.860 -6.788 111.945 1.00 40.56 423 MET A CA 1
ATOM 3402 C C . MET A 1 423 ? -13.594 -8.300 112.082 1.00 40.56 423 MET A C 1
ATOM 3404 O O . MET A 1 423 ? -13.406 -8.765 113.196 1.00 40.56 423 MET A O 1
ATOM 3408 N N . TRP A 1 424 ? -13.517 -9.016 110.948 1.00 40.09 424 TRP A N 1
ATOM 3409 C CA . TRP A 1 424 ? -12.514 -10.051 110.596 1.00 40.09 424 TRP A CA 1
ATOM 3410 C C . TRP A 1 424 ? -12.870 -10.658 109.222 1.00 40.09 424 TRP A C 1
ATOM 3412 O O . TRP A 1 424 ? -14.004 -11.059 109.003 1.00 40.09 424 TRP A O 1
ATOM 3422 N N . MET A 1 425 ? -12.056 -10.466 108.179 1.00 38.09 425 MET A N 1
ATOM 3423 C CA . MET A 1 425 ? -10.802 -11.163 107.820 1.00 38.09 425 MET A CA 1
ATOM 3424 C C . MET A 1 425 ? -11.013 -12.560 107.219 1.00 38.09 425 MET A C 1
ATOM 3426 O O . MET A 1 425 ? -11.520 -13.469 107.860 1.00 38.09 425 MET A O 1
ATOM 3430 N N . GLY A 1 426 ? -10.527 -12.705 105.984 1.00 35.97 426 GLY A N 1
ATOM 3431 C CA . GLY A 1 426 ? -10.439 -13.949 105.223 1.00 35.97 426 GLY A CA 1
ATOM 3432 C C . GLY A 1 426 ? -9.570 -13.748 103.979 1.00 35.97 426 GLY A C 1
ATOM 3433 O O . GLY A 1 426 ? -10.061 -13.684 102.861 1.00 35.97 426 GLY A O 1
ATOM 3434 N N . THR A 1 427 ? -8.277 -13.547 104.215 1.00 42.62 427 THR A N 1
ATOM 3435 C CA . THR A 1 427 ? -7.151 -13.455 103.269 1.00 42.62 427 THR A CA 1
ATOM 3436 C C . THR A 1 427 ? -6.911 -14.740 102.466 1.00 42.62 427 THR A C 1
ATOM 3438 O O . THR A 1 427 ? -6.979 -15.806 103.067 1.00 42.62 427 THR A O 1
ATOM 3441 N N . SER A 1 428 ? -6.443 -14.647 101.206 1.00 37.81 428 SER A N 1
ATOM 3442 C CA . SER A 1 428 ? -5.139 -15.237 100.818 1.00 37.81 428 SER A CA 1
ATOM 3443 C C . SER A 1 428 ? -4.633 -14.884 99.400 1.00 37.81 428 SER A C 1
ATOM 3445 O O . SER A 1 428 ? -5.364 -14.983 98.422 1.00 37.81 428 SER A O 1
ATOM 3447 N N . CYS A 1 429 ? -3.325 -14.592 99.350 1.00 40.75 429 CYS A N 1
ATOM 3448 C CA . CYS A 1 429 ? -2.324 -14.836 98.292 1.00 40.75 429 CYS A CA 1
ATOM 3449 C C . CYS A 1 429 ? -2.191 -13.966 97.007 1.00 40.75 429 CYS A C 1
ATOM 3451 O O . CYS A 1 429 ? -2.797 -14.201 95.970 1.00 40.75 429 CYS A O 1
ATOM 3453 N N . TYR A 1 430 ? -1.221 -13.038 97.114 1.00 39.75 430 TYR A N 1
ATOM 3454 C CA . TYR A 1 430 ? -0.195 -12.504 96.174 1.00 39.75 430 TYR A CA 1
ATOM 3455 C C . TYR A 1 430 ? 0.412 -13.501 95.130 1.00 39.75 430 TYR A C 1
ATOM 3457 O O . TYR A 1 430 ? 0.147 -14.689 95.284 1.00 39.75 430 TYR A O 1
ATOM 3465 N N . PRO A 1 431 ? 1.344 -13.122 94.187 1.00 56.66 431 PRO A N 1
ATOM 3466 C CA . PRO A 1 431 ? 2.090 -11.845 94.038 1.00 56.66 431 PRO A CA 1
ATOM 3467 C C . PRO A 1 431 ? 2.335 -11.249 92.609 1.00 56.66 431 PRO A C 1
ATOM 3469 O O . PRO A 1 431 ? 2.592 -11.946 91.640 1.00 56.66 431 PRO A O 1
ATOM 3472 N N . ARG A 1 432 ? 2.488 -9.908 92.571 1.00 39.31 432 ARG A N 1
ATOM 3473 C CA . ARG A 1 432 ? 3.671 -9.119 92.101 1.00 39.31 432 ARG A CA 1
ATOM 3474 C C . ARG A 1 432 ? 4.250 -9.363 90.678 1.00 39.31 432 ARG A C 1
ATOM 3476 O O . ARG A 1 432 ? 4.997 -10.313 90.491 1.00 39.31 432 ARG A O 1
ATOM 3483 N N . ARG A 1 433 ? 4.189 -8.346 89.789 1.00 36.25 433 ARG A N 1
ATOM 3484 C CA . ARG A 1 433 ? 5.360 -7.585 89.248 1.00 36.25 433 ARG A CA 1
ATOM 3485 C C . ARG A 1 433 ? 5.023 -6.629 88.076 1.00 36.25 433 ARG A C 1
ATOM 3487 O O . ARG A 1 433 ? 4.403 -7.021 87.106 1.00 36.25 433 ARG A O 1
ATOM 3494 N N . ARG A 1 434 ? 5.644 -5.441 88.172 1.00 38.66 434 ARG A N 1
ATOM 3495 C CA . ARG A 1 434 ? 6.283 -4.596 87.131 1.00 38.66 434 ARG A CA 1
ATOM 3496 C C . ARG A 1 434 ? 5.451 -3.928 86.018 1.00 38.66 434 ARG A C 1
ATOM 3498 O O . ARG A 1 434 ? 5.031 -4.557 85.066 1.00 38.66 434 ARG A O 1
ATOM 3505 N N . MET A 1 435 ? 5.455 -2.590 86.100 1.00 42.38 435 MET A N 1
ATOM 3506 C CA . MET A 1 435 ? 5.960 -1.641 85.086 1.00 42.38 435 MET A CA 1
ATOM 3507 C C . MET A 1 435 ? 5.672 -1.959 83.610 1.00 42.38 435 MET A C 1
ATOM 3509 O O . MET A 1 435 ? 6.366 -2.762 82.997 1.00 42.38 435 MET A O 1
ATOM 3513 N N . GLY A 1 436 ? 4.778 -1.171 83.014 1.00 38.34 436 GLY A N 1
ATOM 3514 C CA . GLY A 1 436 ? 4.644 -1.045 81.566 1.00 38.34 436 GLY A CA 1
ATOM 3515 C C . GLY A 1 436 ? 3.749 0.131 81.195 1.00 38.34 436 GLY A C 1
ATOM 3516 O O . GLY A 1 436 ? 2.548 -0.032 81.026 1.00 38.34 436 GLY A O 1
ATOM 3517 N N . ARG A 1 437 ? 4.333 1.332 81.087 1.00 40.78 437 ARG A N 1
ATOM 3518 C CA . ARG A 1 437 ? 3.723 2.462 80.369 1.00 40.78 437 ARG A CA 1
ATOM 3519 C C . ARG A 1 437 ? 3.538 2.037 78.911 1.00 40.78 437 ARG A C 1
ATOM 3521 O O . ARG A 1 437 ? 4.532 1.934 78.197 1.00 40.78 437 ARG A O 1
ATOM 3528 N N . ILE A 1 438 ? 2.304 1.839 78.460 1.00 39.31 438 ILE A N 1
ATOM 3529 C CA . ILE A 1 438 ? 1.999 1.776 77.029 1.00 39.31 438 ILE A CA 1
ATOM 3530 C C . ILE A 1 438 ? 1.711 3.206 76.581 1.00 39.31 438 ILE A C 1
ATOM 3532 O O . ILE A 1 438 ? 0.701 3.808 76.939 1.00 39.31 438 ILE A O 1
ATOM 3536 N N . ARG A 1 439 ? 2.682 3.773 75.859 1.00 41.25 439 ARG A N 1
ATOM 3537 C CA . ARG A 1 439 ? 2.513 4.994 75.075 1.00 41.25 439 ARG A CA 1
ATOM 3538 C C . ARG A 1 439 ? 1.503 4.709 73.966 1.00 41.25 439 ARG A C 1
ATOM 3540 O O . ARG A 1 439 ? 1.627 3.708 73.264 1.00 41.25 439 ARG A O 1
ATOM 3547 N N . ALA A 1 440 ? 0.556 5.623 73.794 1.00 40.12 440 ALA A N 1
ATOM 3548 C CA . ALA A 1 440 ? -0.221 5.746 72.576 1.00 40.12 440 ALA A CA 1
ATOM 3549 C C . ALA A 1 440 ? 0.739 5.900 71.384 1.00 40.12 440 ALA A C 1
ATOM 3551 O O . ALA A 1 440 ? 1.527 6.844 71.332 1.00 40.12 440 ALA A O 1
ATOM 3552 N N . CYS A 1 441 ? 0.695 4.950 70.453 1.00 36.81 441 CYS A N 1
ATOM 3553 C CA . CYS A 1 441 ? 1.304 5.094 69.139 1.00 36.81 441 CYS A CA 1
ATOM 3554 C C . CYS A 1 441 ? 0.337 5.905 68.271 1.00 36.81 441 CYS A C 1
ATOM 3556 O O . CYS A 1 441 ? -0.591 5.360 67.684 1.00 36.81 441 CYS A O 1
ATOM 3558 N N . GLN A 1 442 ? 0.541 7.221 68.232 1.00 42.47 442 GLN A N 1
ATOM 3559 C CA . GLN A 1 442 ? 0.144 8.042 67.094 1.00 42.47 442 GLN A CA 1
ATOM 3560 C C . GLN A 1 442 ? 1.167 7.780 65.984 1.00 42.47 442 GLN A C 1
ATOM 3562 O O . GLN A 1 442 ? 2.310 8.223 66.072 1.00 42.47 442 GLN A O 1
ATOM 3567 N N . GLY A 1 443 ? 0.767 7.012 64.972 1.00 35.66 443 GLY A N 1
ATOM 3568 C CA . GLY A 1 443 ? 1.484 6.919 63.704 1.00 35.66 443 GLY A CA 1
ATOM 3569 C C . GLY A 1 443 ? 1.234 8.187 62.897 1.00 35.66 443 GLY A C 1
ATOM 3570 O O . GLY A 1 443 ? 0.250 8.278 62.171 1.00 35.66 443 GLY A O 1
ATOM 3571 N N . LEU A 1 444 ? 2.104 9.175 63.089 1.00 45.91 444 LEU A N 1
ATOM 3572 C CA . LEU A 1 444 ? 2.272 10.351 62.244 1.00 45.91 444 LEU A CA 1
ATOM 3573 C C . LEU A 1 444 ? 3.441 10.048 61.303 1.00 45.91 444 LEU A C 1
ATOM 3575 O O . LEU A 1 444 ? 4.591 10.239 61.672 1.00 45.91 444 LEU A O 1
ATOM 3579 N N . GLU A 1 445 ? 3.144 9.545 60.111 1.00 40.91 445 GLU A N 1
ATOM 3580 C CA . GLU A 1 445 ? 4.082 9.525 58.988 1.00 40.91 445 GLU A CA 1
ATOM 3581 C C . GLU A 1 445 ? 3.272 9.415 57.692 1.00 40.91 445 GLU A C 1
ATOM 3583 O O . GLU A 1 445 ? 2.891 8.333 57.262 1.00 40.91 445 GLU A O 1
ATOM 3588 N N . GLN A 1 446 ? 2.981 10.556 57.068 1.00 37.75 446 GLN A N 1
ATOM 3589 C CA . GLN A 1 446 ? 2.920 10.623 55.614 1.00 37.75 446 GLN A CA 1
ATOM 3590 C C . GLN A 1 446 ? 3.492 11.963 55.168 1.00 37.75 446 GLN A C 1
ATOM 3592 O O . GLN A 1 446 ? 2.970 13.042 55.439 1.00 37.75 446 GLN A O 1
ATOM 3597 N N . ILE A 1 447 ? 4.659 11.819 54.556 1.00 44.31 447 ILE A N 1
ATOM 3598 C CA . ILE A 1 447 ? 5.512 12.842 53.987 1.00 44.31 447 ILE A CA 1
ATOM 3599 C C . ILE A 1 447 ? 4.817 13.451 52.767 1.00 44.31 447 ILE A C 1
ATOM 3601 O O . ILE A 1 447 ? 4.264 12.758 51.914 1.00 44.31 447 ILE A O 1
ATOM 3605 N N . LEU A 1 448 ? 4.878 14.775 52.717 1.00 38.00 448 LEU A N 1
ATOM 3606 C CA . LEU A 1 448 ? 4.477 15.636 51.618 1.00 38.00 448 LEU A CA 1
ATOM 3607 C C . LEU A 1 448 ? 5.441 15.503 50.417 1.00 38.00 448 LEU A C 1
ATOM 3609 O O . LEU A 1 448 ? 6.627 15.771 50.574 1.00 38.00 448 LEU A O 1
ATOM 3613 N N . HIS A 1 449 ? 4.865 15.218 49.234 1.00 44.28 449 HIS A N 1
ATOM 3614 C CA . HIS A 1 449 ? 5.320 15.525 47.852 1.00 44.28 449 HIS A CA 1
ATOM 3615 C C . HIS A 1 449 ? 6.650 14.903 47.327 1.00 44.28 449 HIS A C 1
ATOM 3617 O O . HIS A 1 449 ? 7.493 14.529 48.133 1.00 44.28 449 HIS A O 1
ATOM 3623 N N . PRO A 1 450 ? 6.923 14.825 45.991 1.00 53.38 450 PRO A N 1
ATOM 3624 C CA . PRO A 1 450 ? 6.130 15.205 44.810 1.00 53.38 450 PRO A CA 1
ATOM 3625 C C . PRO A 1 450 ? 6.022 14.141 43.673 1.00 53.38 450 PRO A C 1
ATOM 3627 O O . PRO A 1 450 ? 6.761 13.169 43.569 1.00 53.38 450 PRO A O 1
ATOM 3630 N N . ASN A 1 451 ? 5.069 14.427 42.785 1.00 52.00 451 ASN A N 1
ATOM 3631 C CA . ASN A 1 451 ? 4.904 14.085 41.363 1.00 52.00 451 ASN A CA 1
ATOM 3632 C C . ASN A 1 451 ? 6.154 13.622 40.558 1.00 52.00 451 ASN A C 1
ATOM 3634 O O . ASN A 1 451 ? 7.152 14.344 40.542 1.00 52.00 451 ASN A O 1
ATOM 3638 N N . PRO A 1 452 ? 6.049 12.539 39.752 1.00 48.28 452 PRO A N 1
ATOM 3639 C CA . PRO A 1 452 ? 6.883 12.379 38.562 1.00 48.28 452 PRO A CA 1
ATOM 3640 C C . PRO A 1 452 ? 6.078 11.934 37.322 1.00 48.28 452 PRO A C 1
ATOM 3642 O O . PRO A 1 452 ? 6.003 10.751 36.994 1.00 48.28 452 PRO A O 1
ATOM 3645 N N . TYR A 1 453 ? 5.550 12.896 36.565 1.00 45.66 453 TYR A N 1
ATOM 3646 C CA . TYR A 1 453 ? 5.378 12.756 35.116 1.00 45.66 453 TYR A CA 1
ATOM 3647 C C . TYR A 1 453 ? 6.389 13.675 34.442 1.00 45.66 453 TYR A C 1
ATOM 3649 O O . TYR A 1 453 ? 6.238 14.884 34.527 1.00 45.66 453 TYR A O 1
ATOM 3657 N N . LEU A 1 454 ? 7.420 13.086 33.831 1.00 45.88 454 LEU A N 1
ATOM 3658 C CA . LEU A 1 454 ? 8.186 13.576 32.674 1.00 45.88 454 LEU A CA 1
ATOM 3659 C C . LEU A 1 454 ? 9.293 12.540 32.397 1.00 45.88 454 LEU A C 1
ATOM 3661 O O . LEU A 1 454 ? 10.404 12.628 32.913 1.00 45.88 454 LEU A O 1
ATOM 3665 N N . ARG A 1 455 ? 8.981 11.509 31.601 1.00 41.22 455 ARG A N 1
ATOM 3666 C CA . ARG A 1 455 ? 10.005 10.700 30.926 1.00 41.22 455 ARG A CA 1
ATOM 3667 C C . ARG A 1 455 ? 10.210 11.287 29.535 1.00 41.22 455 ARG A C 1
ATOM 3669 O O . ARG A 1 455 ? 9.395 11.067 28.646 1.00 41.22 455 ARG A O 1
ATOM 3676 N N . CYS A 1 456 ? 11.301 12.028 29.379 1.00 40.53 456 CYS A N 1
ATOM 3677 C CA . CYS A 1 456 ? 11.910 12.296 28.085 1.00 40.53 456 CYS A CA 1
ATOM 3678 C C . CYS A 1 456 ? 12.584 11.017 27.570 1.00 40.53 456 CYS A C 1
ATOM 3680 O O . CYS A 1 456 ? 13.302 10.336 28.305 1.00 40.53 456 CYS A O 1
ATOM 3682 N N . SER A 1 457 ? 12.336 10.705 26.303 1.00 44.06 457 SER A N 1
ATOM 3683 C CA . SER A 1 457 ? 13.006 9.665 25.525 1.00 44.06 457 SER A CA 1
ATOM 3684 C C . SER A 1 457 ? 14.487 10.003 25.303 1.00 44.06 457 SER A C 1
ATOM 3686 O O . SER A 1 457 ? 14.783 11.150 24.965 1.00 44.06 457 SER A O 1
ATOM 3688 N N . PRO A 1 458 ? 15.422 9.042 25.401 1.00 53.38 458 PRO A N 1
ATOM 3689 C CA . PRO A 1 458 ? 16.750 9.193 24.828 1.00 53.38 458 PRO A CA 1
ATOM 3690 C C . PRO A 1 458 ? 16.779 8.642 23.393 1.00 53.38 458 PRO A C 1
ATOM 3692 O O . PRO A 1 458 ? 16.379 7.506 23.135 1.00 53.38 458 PRO A O 1
ATOM 3695 N N . SER A 1 459 ? 17.270 9.462 22.464 1.00 49.97 459 SER A N 1
ATOM 3696 C CA . SER A 1 459 ? 17.682 9.054 21.119 1.00 49.97 459 SER A CA 1
ATOM 3697 C C . SER A 1 459 ? 18.832 8.039 21.184 1.00 49.97 459 SER A C 1
ATOM 3699 O O . SER A 1 459 ? 19.736 8.214 22.005 1.00 49.97 459 SER A O 1
ATOM 3701 N N . PRO A 1 460 ? 18.873 7.018 20.312 1.00 59.06 460 PRO A N 1
ATOM 3702 C CA . PRO A 1 460 ? 20.036 6.153 20.194 1.00 59.06 460 PRO A CA 1
ATOM 3703 C C . PRO A 1 460 ? 21.104 6.810 19.307 1.00 59.06 460 PRO A C 1
ATOM 3705 O O . PRO A 1 460 ? 20.849 7.159 18.155 1.00 59.06 460 PRO A O 1
ATOM 3708 N N . GLN A 1 461 ? 22.314 6.955 19.850 1.00 50.16 461 GLN A N 1
ATOM 3709 C CA . GLN A 1 461 ? 23.522 7.126 19.049 1.00 50.16 461 GLN A CA 1
ATOM 3710 C C . GLN A 1 461 ? 23.824 5.815 18.317 1.00 50.16 461 GLN A C 1
ATOM 3712 O O . GLN A 1 461 ? 23.924 4.759 18.939 1.00 50.16 461 GLN A O 1
ATOM 3717 N N . LEU A 1 462 ? 23.982 5.904 16.999 1.00 51.47 462 LEU A N 1
ATOM 3718 C CA . LEU A 1 462 ? 24.596 4.873 16.173 1.00 51.47 462 LEU A CA 1
ATOM 3719 C C . LEU A 1 462 ? 26.103 5.132 16.121 1.00 51.47 462 LEU A C 1
ATOM 3721 O O . LEU A 1 462 ? 26.550 6.159 15.614 1.00 51.47 462 LEU A O 1
ATOM 3725 N N . SER A 1 463 ? 26.864 4.179 16.649 1.00 55.66 463 SER A N 1
ATOM 3726 C CA . SER A 1 463 ? 28.287 3.982 16.400 1.00 55.66 463 SER A CA 1
ATOM 3727 C C . SER A 1 463 ? 28.479 2.639 15.685 1.00 55.66 463 SER A C 1
ATOM 3729 O O . SER A 1 463 ? 28.005 1.598 16.139 1.00 55.66 463 SER A O 1
ATOM 3731 N N . SER A 1 464 ? 29.124 2.671 14.523 1.00 54.09 464 SER A N 1
ATOM 3732 C CA . SER A 1 464 ? 29.862 1.584 13.840 1.00 54.09 464 SER A CA 1
ATOM 3733 C C . SER A 1 464 ? 30.546 2.261 12.641 1.00 54.09 464 SER A C 1
ATOM 3735 O O . SER A 1 464 ? 29.907 3.064 11.967 1.00 54.09 464 SER A O 1
ATOM 3737 N N . SER A 1 465 ? 31.880 2.247 12.543 1.00 54.00 465 SER A N 1
ATOM 3738 C CA . SER A 1 465 ? 32.722 1.137 12.050 1.00 54.00 465 SER A CA 1
ATOM 3739 C C . SER A 1 465 ? 32.590 0.929 10.551 1.00 54.00 465 SER A C 1
ATOM 3741 O O . SER A 1 465 ? 31.478 0.574 10.112 1.00 54.00 465 SER A O 1
#

Foldseek 3Di:
DKDADDCPVHLVRGFIWDDPDDPDPDTAKTDRDNDPDHAQAQIAGRNPHGGDRVDGDDDDDDDDDDDDDDDDDDDDDDDDDDDDDDDDPDPDPDDDPDPPVVVVVVVVVVVVVVVVVVVVVVVVVVVVVVVVVVVVVVVVVVVVVVVVVVVVVVVVVVVVVVVVVVVVVVLVVQLVVLLVQLVVLLVVCLVDEPVCNVVSLVVNVVSCVVRLVSNPPCNVVSVVSSVVSNVVSVVVNVVVVVVVVVVVVVVVVVVVVLVVLVVVLVVLLVVLVVLLVVLVVLLVVLVVLLVVLVVQPPDALVVLVVSLVVSVVSLVVSVVSLVVSVVSCVVCVVSLDRDPDDPPPDCDPSNVSVVVSVVSSVVSVVSSVVSNVSSVVSSVVNVVVVVVVVVVVVVVVVVVCCVVCVVPPPDDDPDDDDDDDDDDDDDDDDDDDDDDDDDDDPPPDDDDDDDDDDDDDDDDDDDDD

Organism: Symbiodinium pilosum (NCBI:txid2952)

Sequence (465 aa):
MLYFWDDRDGSDFAGWWFGPKVGGDQVWAYQPCEDQTPPESGWKVPYDGPVDKTFTVTAKKEKEKKEVKETKEGNELEGGEALQAYPMWYGMPGMPYLDPHAAERHMQEYARLHQEEAKRRLEMEFQRQKAEEQRRKEAERKRKEEARKRQEEIRKKKEEEMKRQKELQEQRIKEGKAVFMVRKVIQKVAAATPENLEALEKELEECLKDHLEDTGSQKDHMKSESDKCLEQARKRIEILNEAKRKAQEKKEADEKKRQELEAKAKELLAELSTLLDAAEKGVEHLKEVCAPLEQGDQQSQEEVDSCASLVEVAGAETKSLVKTCMDFLVRHGPDMKDPPSAGVVGTSEIKQLMTKCLSRINECTKLSDALLAASRDVQLAVSRRATASRETNLQKAGQRFEKHYGTYCLLDLSTRTSFRSMMWMGTSCYPRRRMGRIRACQGLEQILHPNPYLRCSPSPQLSSS

Radius of gyration: 71.77 Å; chains: 1; bounding box: 164×51×223 Å

pLDDT: mean 79.36, std 21.13, range [30.44, 97.56]

Secondary structure (DSSP, 8-state):
-EEEE-GGG-TTT-EEEE-SSTT-S---EEE----SS--SS--BSSTTS-B-TT--------------------------------------TT-----HHHHHHHHHHHHHHHHHHHHHHHHHHHHHHHHHHHHHHHHHHHHHHHHHHHHHHHHHHHHHHHHHHHHHHHHHHHHHHHHHHHHHHHHHHHT--TTTHHHHHHHHHHHHHHHTGGGGGGHHHHHHHHHHHHHHHHHHHHHHHHHHHHHHHHHHHHHHHHHHHHHHHHHHHHHHHHHHHHHHHHHHHHHHHHGGGGGTTS--HHHHHHHHHHHHHHHHHHHHHHHHHHHHHHHHTTTTSPP--SS--S--HHHHHHHHHHHHHHHHHHHHHHHHHHHHHHHHHHHHHHHHHHHHHHHHHHHHHHHHHTTSSSS--------------------------------------------PPPPPPP---